Protein AF-A0A2Z7A913-F1 (afdb_monomer)

Mean pr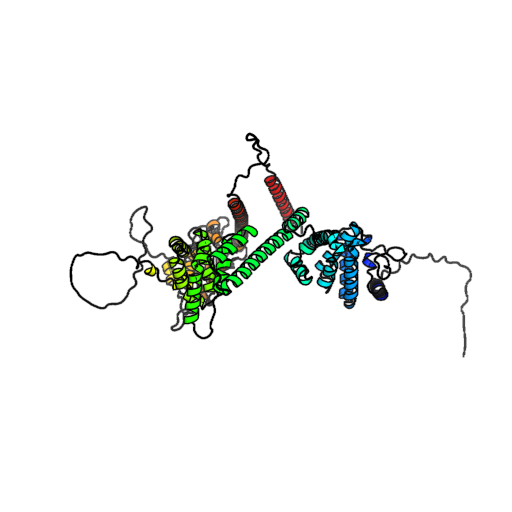edicted aligned error: 21.44 Å

Secondary structure (DSSP, 8-state):
-----PPP--------------PPP--HHHHHHHHHHHHHHTTT--HHHHSSPBPTTS-SBPSSPPPTT-TTTS-S-HHHHHHHHHHHHHHHHH-GGGHHHHHHHHHHHHHTGGGS-HHHHHHHHHHHHHHHHTT-TT--HHHHHGGGG-HHHHHTTHHHHHHHHHHHHHTTTS-HHHHHHHHHHTT-STTGGGGS-GGG-SHHHHHHHHHHTT-HHHHHHHHHHHHHHHHHHHHHHHHHHHHTT--HHHHHHHHHHHHHHHT--HHHHHHHHHHHHHHT----SS-HHHHHHHHHHHHHHTHHHHHHH--SHHHHHHHHHHHHHHHHH-HHHHTTHHHHHHHHHTTTSS-HHHHHHHHHH---STTHHHHHHHT--GGGGG------------------------------S-----------PPPHHHHHHHTS--TTS--SS--SS-HHHHHHHHHHHHHHHTT--SS--GGGEEEEEEEE-SS-EEE-GGGGGSPPHHHHHEEEEEEEEEEEEESSSSEEEEEEEEEEEESSSSS-EEEEEEEEEEE-TTT--EEEEEEEEE-TTS-HHHHHHHHHHHHHHHHHHHHHHHHHHHHHHHHHHHHHT-----PPPTT--TT-PPPPP-HHHHHHHHHHHHHHHHHHHHHHHHHH-

InterPro domains:
  IPR003307 W2 domain [PF02020] (316-366)
  IPR003307 W2 domain [PS51363] (224-452)
  IPR003307 W2 domain [SM00515] (303-377)
  IPR016024 Armadillo-type fold [SSF48371] (229-358)
  IPR018790 Protein of unknown function DUF2358 [PF10184] (459-561)
  IPR057397 5MP1/2-like, HEAT domain [PF25504] (47-230)

Foldseek 3Di:
DDDDDDDDDDDDDPPPPDPDPPPPPPDVVVVLVVVVVVCVVLLLQPCQAFQARADPPDRHGDPDDRHCNHLQNDFLDLVSLLVSLVVLLVSCVVPVVSLVSVLVNLLSCLLPLVVDDPRSLSSNLLSVLSNVLVPSDPNQLQSNLVSNLDLVNQQVLSLVSSVLSNLVNNVVRDPPVSVLVSCVSNVNNVPVLSSHNPVQSDLVSVLVVCVVSVNNVVNVVVLVVVLVVLLVVLLVVLLVCVLVVHDLVVNLVSLVVSCVVNVHDLLSSLLSLLVSLQVSQDDDPPDLVVSLVSSLVSCLSNLVVLQSSLVDLVSLLSNLVSLQQVLQVDVSSLLNSVVSVVSNVVSVSHDPVSVVCPLVVQDLDPHRPSSNVSVPPPVPPPDDDDDDDDDDDDDDDDDDDDDDDDDDDDDDDDDDDDDDDDDDDDDPLNVVLVPDPLPPQDDPDDRLFDPLLVVLLSLVSSCQQVVDAQPRPLLQARQQAWEDEPQDIDTGSVLRNDHDLLVVFFDPKGKDWDDWYAPGRFKIWTWMWIWGAGPPDDFIFIKTKIWIFGADRVSSHTRYIYIYIDRVVTDPVVVVVVVVSVNVVNVVVVVVVVVVVVVVVVVVVVVVVVPPPDDDDPPDDPPDDDDDDPPPVVVVVVVVVVVVVVVVVVVVVVVVD

Sequence (657 aa):
LCSSKEKPTLGGTRIKTRKRNISAPLDPAAFSDAVVQVYLDNAGDLVVFRGARTQPGTIKPDEGELHPYSIIDCEPKREVILPSVLYIQKILRRRPFLIKNLENVMRRFLQSLELFEEDERKKLAIFTALAFSQKLSGLPPETVFQPLLKDNLVAKGLVLTFITDFFKEYLVDNSLDDLILILKRGKMDDNLLDFFPSGKRTPEAFSEHFRKEGLLLVVEYYEKKIFEMKLKEMKSALTSQIAEEANVSEVIETVKQHVKDAKLPDVEVVRVLWDVIMDAVQWSGKNQQQNSNSALRQVKTWAELLNAFCTTGKLELELMYTVQVQCYEDAKLMKLFPDIIRSLYDQDVLAEDTILHWFRKGTNLKGSRTAASGTCGISIFHHGRNEQSPKASFHHFRHNYVSLRVTNDSSRATASEVSTDANTETSEADKIVDGMDFGELCNEFECISSPSVESTARQLARDILELRQGNRALGVFAVSVKYRDPVRSFTGRGKYKRQLWATDALEKPKVTVQEMAMLSTSDLNIKWTLRGKPKSVVGDLIVKVNSKFVLNQISGQVIEHEEIWDLSDSSPIVQSWFWTSRRLFTTVQTGKDVSEFVKDLTNRFQTENKNTEISPDPSGDPTKFFQGDDGFQRDLYQVALFLAVAYFVVEFLRATL

Solvent-accessible surface area (backbone atoms only — not comparable to full-atom values): 38488 Å² total; per-residue (Å²): 133,89,79,91,81,87,77,87,84,84,79,90,77,88,76,78,75,74,81,69,84,69,70,76,76,89,47,70,63,62,50,51,51,50,52,49,47,53,32,60,79,50,77,20,56,53,39,57,42,63,16,35,56,55,40,91,96,52,85,53,65,42,97,69,79,59,43,93,77,10,53,63,82,45,68,80,41,66,85,69,48,48,62,58,48,52,50,50,37,56,49,37,75,77,40,62,80,53,43,62,26,51,47,54,40,46,27,53,53,45,58,41,55,87,82,46,53,73,64,48,44,49,33,51,17,42,50,51,20,49,38,59,73,69,54,38,79,80,68,58,45,31,61,46,50,53,43,38,68,40,66,72,42,13,62,70,39,56,33,39,53,38,50,52,48,20,51,60,54,33,53,73,85,40,55,70,68,57,52,52,52,47,30,50,60,22,76,38,61,94,47,62,53,60,36,36,25,80,95,49,60,44,76,64,54,52,41,52,53,34,51,76,71,69,37,52,71,61,36,56,49,48,56,49,49,51,51,55,48,52,53,48,51,52,42,54,56,48,39,51,43,60,73,70,67,52,58,59,69,61,52,46,51,52,50,54,48,51,36,64,78,66,67,55,58,67,66,59,50,50,51,43,52,52,50,38,57,58,70,65,44,73,80,56,96,86,41,71,68,57,33,53,51,41,47,50,49,47,53,59,75,46,30,67,50,50,34,76,67,31,80,42,66,69,43,30,40,48,44,53,50,50,53,46,40,54,20,51,75,35,75,77,41,45,78,40,44,56,58,48,53,49,51,34,37,79,60,72,32,39,56,69,68,38,54,51,48,54,64,71,69,57,61,97,53,79,50,48,69,65,53,52,60,64,50,74,51,82,74,67,82,78,78,86,80,91,80,84,85,85,92,86,86,87,86,83,89,83,92,79,94,77,81,96,74,89,79,82,86,84,84,88,82,85,86,81,89,83,80,92,76,93,78,84,75,80,50,74,59,55,60,53,60,72,66,52,76,70,79,82,53,70,55,92,82,74,62,65,52,38,74,46,33,54,55,33,52,54,49,52,52,43,40,54,53,66,64,56,56,65,78,48,71,55,84,44,37,30,70,74,17,37,39,37,44,97,82,49,74,52,72,34,36,75,68,67,38,50,84,55,65,61,70,73,51,24,51,82,59,45,50,47,77,80,48,71,50,69,82,47,63,37,31,40,37,40,32,31,36,44,35,28,34,45,77,88,53,94,59,68,41,39,37,42,35,42,39,40,34,36,32,39,56,83,75,14,21,31,45,35,38,40,44,46,79,44,46,85,84,24,53,73,68,54,46,51,49,49,56,53,55,49,51,52,51,40,53,55,50,48,53,48,50,53,51,49,51,50,50,53,49,52,47,52,57,51,65,68,62,72,73,76,75,85,76,82,73,96,79,84,69,97,85,76,85,80,81,81,77,75,58,68,59,56,53,50,52,51,53,51,51,52,53,50,52,52,48,52,52,53,54,49,49,67,73,76,106

Radius of gyration: 38.15 Å; Cα contacts (8 Å, |Δi|>4): 685; chains: 1; bounding box: 136×81×114 Å

pLDDT: mean 72.48, std 22.1, range [20.81, 96.69]

Nearest PDB structures (foldseek):
  6o81-assembly1_B  TM=7.877E-01  e=1.036E-03  Homo sapiens
  6o85-assembly1_B  TM=7.762E-01  e=7.969E-04  Homo sapiens
  7f11-assembly1_B  TM=7.728E-01  e=1.406E-03  Aspergillus novofumigatus
  3fgy-assembly1_B  TM=7.082E-01  e=4.571E-03  Paraburkholderia xenovorans LB400

Structure (mmCIF, N/CA/C/O backbone):
data_AF-A0A2Z7A913-F1
#
_entry.id   AF-A0A2Z7A913-F1
#
loop_
_atom_site.group_PDB
_atom_site.id
_atom_site.type_symbol
_atom_site.label_atom_id
_atom_site.label_alt_id
_atom_site.label_comp_id
_atom_site.label_asym_id
_atom_site.label_entity_id
_atom_site.label_seq_id
_atom_site.pdbx_PDB_ins_code
_atom_site.Cartn_x
_atom_site.Cartn_y
_atom_site.Cartn_z
_atom_site.occupancy
_atom_site.B_iso_or_equiv
_atom_site.auth_seq_id
_atom_site.auth_comp_id
_atom_site.auth_asym_id
_atom_site.auth_atom_id
_atom_site.pdbx_PDB_model_num
ATOM 1 N N . LEU A 1 1 ? 86.503 6.787 -30.344 1.00 38.03 1 LEU A N 1
ATOM 2 C CA . LEU A 1 1 ? 87.451 6.395 -31.409 1.00 38.03 1 LEU A CA 1
ATOM 3 C C . LEU A 1 1 ? 87.174 4.950 -31.796 1.00 38.03 1 LEU A C 1
ATOM 5 O O . LEU A 1 1 ? 87.235 4.104 -30.916 1.00 38.03 1 LEU A O 1
ATOM 9 N N . CYS A 1 2 ? 86.900 4.741 -33.091 1.00 32.34 2 CYS A N 1
ATOM 10 C CA . CYS A 1 2 ? 86.904 3.475 -33.846 1.00 32.34 2 CYS A CA 1
ATOM 11 C C . CYS A 1 2 ? 85.815 2.433 -33.520 1.00 32.34 2 CYS A C 1
ATOM 13 O O . CYS A 1 2 ? 85.506 2.196 -32.366 1.00 32.34 2 CYS A O 1
ATOM 15 N N . SER A 1 3 ? 85.249 1.677 -34.461 1.00 33.59 3 SER A N 1
ATOM 16 C CA . SER A 1 3 ? 85.157 1.734 -35.928 1.00 33.59 3 SER A CA 1
ATOM 17 C C . SER A 1 3 ? 84.198 0.608 -36.341 1.00 33.59 3 SER A C 1
ATOM 19 O O . SER A 1 3 ? 84.218 -0.470 -35.751 1.00 33.59 3 SER A O 1
ATOM 21 N N . SER A 1 4 ? 83.404 0.863 -37.378 1.00 42.69 4 SER A N 1
ATOM 22 C CA . SER A 1 4 ? 82.573 -0.090 -38.121 1.00 42.69 4 SER A CA 1
ATOM 23 C C . SER A 1 4 ? 83.306 -1.391 -38.504 1.00 42.69 4 SER A C 1
ATOM 25 O O . SER A 1 4 ? 84.466 -1.352 -38.923 1.00 42.69 4 SER A O 1
ATOM 27 N N . LYS A 1 5 ? 82.584 -2.521 -38.435 1.00 37.28 5 LYS A N 1
ATOM 28 C CA . LYS A 1 5 ? 82.738 -3.667 -39.348 1.00 37.28 5 LYS A CA 1
ATOM 29 C C . LYS A 1 5 ? 81.354 -4.196 -39.740 1.00 37.28 5 LYS A C 1
ATOM 31 O O . LYS A 1 5 ? 80.742 -4.968 -39.004 1.00 37.28 5 LYS A O 1
ATOM 36 N N . GLU A 1 6 ? 80.881 -3.777 -40.910 1.00 40.34 6 GLU A N 1
ATOM 37 C CA . GLU A 1 6 ? 79.797 -4.428 -41.652 1.00 40.34 6 GLU A CA 1
ATOM 38 C C . GLU A 1 6 ? 80.211 -5.841 -42.096 1.00 40.34 6 GLU A C 1
ATOM 40 O O . GLU A 1 6 ? 81.352 -6.082 -42.497 1.00 40.34 6 GLU A O 1
ATOM 45 N N . LYS A 1 7 ? 79.264 -6.781 -42.022 1.00 42.16 7 LYS A N 1
ATOM 46 C CA . LYS A 1 7 ? 79.364 -8.130 -42.597 1.00 42.16 7 LYS A CA 1
ATOM 47 C C . LYS A 1 7 ? 78.639 -8.161 -43.953 1.00 42.16 7 LYS A C 1
ATOM 49 O O . LYS A 1 7 ? 77.687 -7.404 -44.134 1.00 42.16 7 LYS A O 1
ATOM 54 N N . PRO A 1 8 ? 79.073 -9.016 -44.896 1.00 43.03 8 PRO A N 1
ATOM 55 C CA . PRO A 1 8 ? 78.722 -8.901 -46.306 1.00 43.03 8 PRO A CA 1
ATOM 56 C C . PRO A 1 8 ? 77.257 -9.251 -46.575 1.00 43.03 8 PRO A C 1
ATOM 58 O O . PRO A 1 8 ? 76.721 -10.233 -46.061 1.00 43.03 8 PRO A O 1
ATOM 61 N N . THR A 1 9 ? 76.630 -8.454 -47.434 1.00 45.50 9 THR A N 1
ATOM 62 C CA . THR A 1 9 ? 75.316 -8.701 -48.020 1.00 45.50 9 THR A CA 1
ATOM 63 C C . THR A 1 9 ? 75.444 -9.691 -49.176 1.00 45.50 9 THR A C 1
ATOM 65 O O . THR A 1 9 ? 76.032 -9.395 -50.214 1.00 45.50 9 THR A O 1
ATOM 68 N N . LEU A 1 10 ? 74.860 -10.880 -49.016 1.00 47.16 10 LEU A N 1
ATOM 69 C CA . LEU A 1 10 ? 74.551 -11.746 -50.151 1.00 47.1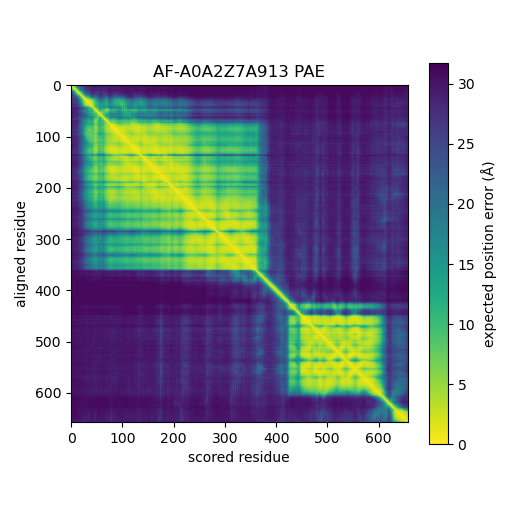6 10 LEU A CA 1
ATOM 70 C C . LEU A 1 10 ? 73.300 -11.197 -50.838 1.00 47.16 10 LEU A C 1
ATOM 72 O O . LEU A 1 10 ? 72.215 -11.138 -50.258 1.00 47.16 10 LEU A O 1
ATOM 76 N N . GLY A 1 11 ? 73.497 -10.726 -52.065 1.00 42.81 11 GLY A N 1
ATOM 77 C CA . GLY A 1 11 ? 72.451 -10.186 -52.913 1.00 42.81 11 GLY A CA 1
ATOM 78 C C . GLY A 1 11 ? 71.438 -11.238 -53.357 1.00 42.81 11 GLY A C 1
ATOM 79 O O . GLY A 1 11 ? 71.749 -12.413 -53.527 1.00 42.81 11 GLY A O 1
ATOM 80 N N . GLY A 1 12 ? 70.225 -10.758 -53.628 1.00 51.16 12 GLY A N 1
ATOM 81 C CA . GLY A 1 12 ? 69.363 -11.373 -54.630 1.00 51.16 12 GLY A CA 1
ATOM 82 C C . GLY A 1 12 ? 68.500 -12.543 -54.171 1.00 51.16 12 GLY A C 1
ATOM 83 O O . GLY A 1 12 ? 68.481 -13.581 -54.821 1.00 51.16 12 GLY A O 1
ATOM 84 N N . THR A 1 13 ? 67.671 -12.376 -53.140 1.00 40.91 13 THR A N 1
ATOM 85 C CA . THR A 1 13 ? 66.396 -13.116 -53.106 1.00 40.91 13 THR A CA 1
ATOM 86 C C . THR A 1 13 ? 65.295 -12.246 -52.514 1.00 40.91 13 THR A C 1
ATOM 88 O O . THR A 1 13 ? 65.263 -11.956 -51.321 1.00 40.91 13 THR A O 1
ATOM 91 N N . ARG A 1 14 ? 64.374 -11.793 -53.371 1.00 45.22 14 ARG A N 1
ATOM 92 C CA . ARG A 1 14 ? 63.180 -11.037 -52.978 1.00 45.22 14 ARG A CA 1
ATOM 93 C C . ARG A 1 14 ? 62.204 -11.992 -52.290 1.00 45.22 14 ARG A C 1
ATOM 95 O O . ARG A 1 14 ? 61.314 -12.542 -52.933 1.00 45.22 14 ARG A O 1
ATOM 102 N N . ILE A 1 15 ? 62.370 -12.198 -50.986 1.00 50.47 15 ILE A N 1
ATOM 103 C CA . ILE A 1 15 ? 61.367 -12.887 -50.172 1.00 50.47 15 ILE A CA 1
ATOM 104 C C . ILE A 1 15 ? 60.141 -11.972 -50.121 1.00 50.47 15 ILE A C 1
ATOM 106 O O . ILE A 1 15 ? 60.145 -10.942 -49.449 1.00 50.47 15 ILE A O 1
ATOM 110 N N . LYS A 1 16 ? 59.087 -12.322 -50.868 1.00 44.56 16 LYS A N 1
ATOM 111 C CA . LYS A 1 16 ? 57.761 -11.723 -50.685 1.00 44.56 16 LYS A CA 1
ATOM 112 C C . LYS A 1 16 ? 57.271 -12.128 -49.296 1.00 44.56 16 LYS A C 1
ATOM 114 O O . LYS A 1 16 ? 56.703 -13.205 -49.126 1.00 44.56 16 LYS A O 1
ATOM 119 N N . THR A 1 17 ? 57.471 -11.275 -48.299 1.00 45.25 17 THR A N 1
ATOM 120 C CA . THR A 1 17 ? 56.734 -11.368 -47.041 1.00 45.25 17 THR A CA 1
ATOM 121 C C . THR A 1 17 ? 55.258 -11.199 -47.373 1.00 45.25 17 THR A C 1
ATOM 123 O O . THR A 1 17 ? 54.790 -10.120 -47.737 1.00 45.25 17 THR A O 1
ATOM 126 N N . ARG A 1 18 ? 54.512 -12.304 -47.308 1.00 48.75 18 ARG A N 1
ATOM 127 C CA . ARG A 1 18 ? 53.050 -12.291 -47.352 1.00 48.75 18 ARG A CA 1
ATOM 128 C C . ARG A 1 18 ? 52.606 -11.347 -46.230 1.00 48.75 18 ARG A C 1
ATOM 130 O O . ARG A 1 18 ? 52.931 -11.618 -45.074 1.00 48.75 18 ARG A O 1
ATOM 137 N N . LYS A 1 19 ? 51.920 -10.240 -46.558 1.00 48.66 19 LYS A N 1
ATOM 138 C CA . LYS A 1 19 ? 51.210 -9.421 -45.564 1.00 48.66 19 LYS A CA 1
ATOM 139 C C . LYS A 1 19 ? 50.281 -10.380 -44.828 1.00 48.66 19 LYS A C 1
ATOM 141 O O . LYS A 1 19 ? 49.257 -10.786 -45.372 1.00 48.66 19 LYS A O 1
ATOM 146 N N . ARG A 1 20 ? 50.676 -10.832 -43.638 1.00 47.88 20 ARG A N 1
ATOM 147 C CA . ARG A 1 20 ? 49.723 -11.462 -42.734 1.00 47.88 20 ARG A CA 1
ATOM 148 C C . ARG A 1 20 ? 48.706 -10.363 -42.453 1.00 47.88 20 ARG A C 1
ATOM 150 O O . ARG A 1 20 ? 49.110 -9.266 -42.074 1.00 47.88 20 ARG A O 1
ATOM 157 N N . ASN A 1 21 ? 47.428 -10.631 -42.702 1.00 45.72 21 ASN A N 1
ATOM 158 C CA . ASN A 1 21 ? 46.358 -9.863 -42.081 1.00 45.72 21 ASN A CA 1
ATOM 159 C C . ASN A 1 21 ? 46.523 -10.087 -40.580 1.00 45.72 21 ASN A C 1
ATOM 161 O O . ASN A 1 21 ? 46.038 -11.069 -40.029 1.00 45.72 21 ASN A O 1
ATOM 165 N N . ILE A 1 22 ? 47.327 -9.241 -39.946 1.00 46.12 22 ILE A N 1
ATOM 166 C CA . ILE A 1 22 ? 47.346 -9.125 -38.503 1.00 46.12 22 ILE A CA 1
ATOM 167 C C . ILE A 1 22 ? 46.061 -8.355 -38.233 1.00 46.12 22 ILE A C 1
ATOM 169 O O . ILE A 1 22 ? 46.016 -7.148 -38.461 1.00 46.12 22 ILE A O 1
ATOM 173 N N . SER A 1 23 ? 44.986 -9.052 -37.853 1.00 48.25 23 SER A N 1
ATOM 174 C CA . SER A 1 23 ? 43.895 -8.353 -37.182 1.00 48.25 23 SER A CA 1
ATOM 175 C C . SER A 1 23 ? 44.547 -7.627 -36.015 1.00 48.25 23 SER A C 1
ATOM 177 O O . SER A 1 23 ? 45.272 -8.273 -35.249 1.00 48.25 23 SER A O 1
ATOM 179 N N . ALA A 1 24 ? 44.361 -6.309 -35.921 1.00 51.31 24 ALA A N 1
ATOM 180 C CA . ALA A 1 24 ? 44.816 -5.571 -34.754 1.00 51.31 24 ALA A CA 1
ATOM 181 C C . ALA A 1 24 ? 44.369 -6.368 -33.516 1.00 51.31 24 ALA A C 1
ATOM 183 O O . ALA A 1 24 ? 43.200 -6.770 -33.470 1.00 51.31 24 ALA A O 1
ATOM 184 N N . PRO A 1 25 ? 45.285 -6.731 -32.600 1.00 47.84 25 PRO A N 1
ATOM 185 C CA . PRO A 1 25 ? 44.900 -7.487 -31.421 1.00 47.84 25 PRO A CA 1
ATOM 186 C C . PRO A 1 25 ? 43.769 -6.719 -30.738 1.00 47.84 25 PRO A C 1
ATOM 188 O O . PRO A 1 25 ? 43.911 -5.521 -30.496 1.00 47.84 25 PRO A O 1
ATOM 191 N N . LEU A 1 26 ? 42.628 -7.383 -30.510 1.00 45.56 26 LEU A N 1
ATOM 192 C CA . LEU A 1 26 ? 41.552 -6.806 -29.712 1.00 45.56 26 LEU A CA 1
ATOM 193 C C . LEU A 1 26 ? 42.157 -6.516 -28.341 1.00 45.56 26 LEU A C 1
ATOM 195 O O . LEU A 1 26 ? 42.393 -7.441 -27.568 1.00 45.56 26 LEU A O 1
ATOM 199 N N . ASP A 1 27 ? 42.446 -5.246 -28.084 1.00 49.09 27 ASP A N 1
ATOM 200 C CA . ASP A 1 27 ? 42.821 -4.730 -26.780 1.00 49.09 27 ASP A CA 1
ATOM 201 C C . ASP A 1 27 ? 41.591 -4.012 -26.209 1.00 49.09 27 ASP A C 1
ATOM 203 O O . ASP A 1 27 ? 41.337 -2.843 -26.523 1.00 49.09 27 ASP A O 1
ATOM 207 N N . PRO A 1 28 ? 40.776 -4.704 -25.391 1.00 51.59 28 PRO A N 1
ATOM 208 C CA . PRO A 1 28 ? 39.567 -4.123 -24.829 1.00 51.59 28 PRO A CA 1
ATOM 209 C C . PRO A 1 28 ? 39.868 -2.948 -23.896 1.00 51.59 28 PRO A C 1
ATOM 211 O O . PRO A 1 28 ? 38.974 -2.135 -23.661 1.00 51.59 28 PRO A O 1
ATOM 214 N N . ALA A 1 29 ? 41.090 -2.856 -23.354 1.00 47.75 29 ALA A N 1
ATOM 215 C CA . ALA A 1 29 ? 41.507 -1.755 -22.497 1.00 47.75 29 ALA A CA 1
ATOM 216 C C . ALA A 1 29 ? 41.804 -0.505 -23.333 1.00 47.75 29 ALA A C 1
ATOM 218 O O . ALA A 1 29 ? 41.220 0.542 -23.061 1.00 47.75 29 ALA A O 1
ATOM 219 N N . ALA A 1 30 ? 42.589 -0.629 -24.408 1.00 50.66 30 ALA A N 1
ATOM 220 C CA . ALA A 1 30 ? 42.816 0.477 -25.339 1.00 50.66 30 ALA A CA 1
ATOM 221 C C . ALA A 1 30 ? 41.524 0.930 -26.042 1.00 50.66 30 ALA A C 1
ATOM 223 O O . ALA A 1 30 ? 41.317 2.128 -26.217 1.00 50.66 30 ALA A O 1
ATOM 224 N N . PHE A 1 31 ? 40.615 0.008 -26.388 1.00 49.75 31 PHE A N 1
ATOM 225 C CA . PHE A 1 31 ? 39.294 0.359 -26.928 1.00 49.75 31 PHE A CA 1
ATOM 226 C C . PHE A 1 31 ? 38.430 1.099 -25.897 1.00 49.75 31 PHE A C 1
ATOM 228 O O . PHE A 1 31 ? 37.858 2.137 -26.212 1.00 49.75 31 PHE A O 1
ATOM 235 N N . SER A 1 32 ? 38.378 0.614 -24.651 1.00 50.22 32 SER A N 1
ATOM 236 C CA . SER A 1 32 ? 37.740 1.317 -23.525 1.00 50.22 32 SER A CA 1
ATOM 237 C C . SER A 1 32 ? 38.284 2.737 -23.375 1.00 50.22 32 SER A C 1
ATOM 239 O O . SER A 1 32 ? 37.517 3.685 -23.235 1.00 50.22 32 SER A O 1
ATOM 241 N N . ASP A 1 33 ? 39.604 2.893 -23.419 1.00 54.31 33 ASP A N 1
ATOM 242 C CA . ASP A 1 33 ? 40.261 4.179 -23.214 1.00 54.31 33 ASP A CA 1
ATOM 243 C C . ASP A 1 33 ? 40.060 5.121 -24.405 1.00 54.31 33 ASP A C 1
ATOM 245 O O . ASP A 1 33 ? 39.839 6.312 -24.198 1.00 54.31 33 ASP A O 1
ATOM 249 N N . ALA A 1 34 ? 40.012 4.596 -25.632 1.00 54.19 34 ALA A N 1
ATOM 250 C CA . ALA A 1 34 ? 39.630 5.347 -26.824 1.00 54.19 34 ALA A CA 1
ATOM 251 C C . ALA A 1 34 ? 38.159 5.797 -26.776 1.00 54.19 34 ALA A C 1
ATOM 253 O O . ALA A 1 34 ? 37.870 6.954 -27.062 1.00 54.19 34 ALA A O 1
ATOM 254 N N . VAL A 1 35 ? 37.231 4.931 -26.351 1.00 55.66 35 VAL A N 1
ATOM 255 C CA . VAL A 1 35 ? 35.810 5.284 -26.162 1.00 55.66 35 VAL A CA 1
ATOM 256 C C . VAL A 1 35 ? 35.657 6.365 -25.092 1.00 55.66 35 VAL A C 1
ATOM 258 O O . VAL A 1 35 ? 34.874 7.293 -25.264 1.00 55.66 35 VAL A O 1
ATOM 261 N N . VAL A 1 36 ? 36.427 6.286 -24.006 1.00 57.09 36 VAL A N 1
ATOM 262 C CA . VAL A 1 36 ? 36.434 7.293 -22.937 1.00 57.09 36 VAL A CA 1
ATOM 263 C C . VAL A 1 36 ? 37.017 8.620 -23.420 1.00 57.09 36 VAL A C 1
ATOM 265 O O . VAL A 1 36 ? 36.451 9.658 -23.093 1.00 57.09 36 VAL A O 1
ATOM 268 N N . GLN A 1 37 ? 38.095 8.605 -24.209 1.00 55.44 37 GLN A N 1
ATOM 269 C CA . GLN A 1 37 ? 38.638 9.816 -24.833 1.00 55.44 37 GLN A CA 1
ATOM 270 C C . GLN A 1 37 ? 37.626 10.446 -25.794 1.00 55.44 37 GLN A C 1
ATOM 272 O O . GLN A 1 37 ? 37.328 11.624 -25.665 1.00 55.44 37 GLN A O 1
ATOM 277 N N . VAL A 1 38 ? 36.959 9.651 -26.636 1.00 57.00 38 VAL A N 1
ATOM 278 C CA . VAL A 1 38 ? 35.842 10.125 -27.474 1.00 57.00 38 VAL A CA 1
ATOM 279 C C . VAL A 1 38 ? 34.712 10.716 -26.620 1.00 57.00 38 VAL A C 1
ATOM 281 O O . VAL A 1 38 ? 34.124 11.729 -26.985 1.00 57.00 38 VAL A O 1
ATOM 284 N N . TYR A 1 39 ? 34.407 10.132 -25.464 1.00 53.78 39 TYR A N 1
ATOM 285 C CA . TYR A 1 39 ? 33.374 10.646 -24.562 1.00 53.78 39 TYR A CA 1
ATOM 286 C C . TYR A 1 39 ? 33.757 11.973 -23.886 1.00 53.78 39 TYR A C 1
ATOM 288 O O . TYR A 1 39 ? 32.889 12.797 -23.580 1.00 53.78 39 TYR A O 1
ATOM 296 N N . LEU A 1 40 ? 35.051 12.165 -23.627 1.00 52.56 40 LEU A N 1
ATOM 297 C CA . LEU A 1 40 ? 35.628 13.354 -23.004 1.00 52.56 40 LEU A CA 1
ATOM 298 C C . LEU A 1 40 ? 35.801 14.499 -24.007 1.00 52.56 40 LEU A C 1
ATOM 300 O O . LEU A 1 40 ? 35.348 15.609 -23.733 1.00 52.56 40 LEU A O 1
ATOM 304 N N . ASP A 1 41 ? 36.368 14.211 -25.176 1.00 51.75 41 ASP A N 1
ATOM 305 C CA . ASP A 1 41 ? 36.642 15.182 -26.240 1.00 51.75 41 ASP A CA 1
ATOM 306 C C . ASP A 1 41 ? 35.357 15.793 -26.816 1.00 51.75 41 ASP A C 1
ATOM 308 O O . ASP A 1 41 ? 35.362 16.923 -27.298 1.00 51.75 41 ASP A O 1
ATOM 312 N N . ASN A 1 42 ? 34.232 15.073 -26.724 1.00 50.50 42 ASN A N 1
ATOM 313 C CA . ASN A 1 42 ? 32.957 15.470 -27.328 1.00 50.50 42 ASN A CA 1
ATOM 314 C C . ASN A 1 42 ? 31.896 15.909 -26.300 1.00 50.50 42 ASN A C 1
ATOM 316 O O . ASN A 1 42 ? 30.699 15.822 -26.566 1.00 50.50 42 ASN A O 1
ATOM 320 N N . ALA A 1 43 ? 32.309 16.358 -25.107 1.00 49.50 43 ALA A N 1
ATOM 321 C CA . ALA A 1 43 ? 31.414 16.870 -24.055 1.00 49.50 43 ALA A CA 1
ATOM 322 C C . ALA A 1 43 ? 30.246 15.925 -23.685 1.00 49.50 43 ALA A C 1
ATOM 324 O O . ALA A 1 43 ? 29.180 16.368 -23.250 1.00 49.50 43 ALA A O 1
ATOM 325 N N . GLY A 1 44 ? 30.462 14.616 -23.834 1.00 50.41 44 GLY A N 1
ATOM 326 C CA . GLY A 1 44 ? 29.498 13.582 -23.497 1.00 50.41 44 GLY A CA 1
ATOM 327 C C . GLY A 1 44 ? 28.619 13.080 -24.628 1.00 50.41 44 GLY A C 1
ATOM 328 O O . GLY A 1 44 ? 27.880 12.150 -24.347 1.00 50.41 44 GLY A O 1
ATOM 329 N N . ASP A 1 45 ? 28.694 13.605 -25.857 1.00 53.34 45 ASP A N 1
ATOM 330 C CA . ASP A 1 45 ? 27.877 13.114 -26.977 1.00 53.34 45 ASP A CA 1
ATOM 331 C C . ASP A 1 45 ? 27.961 11.584 -27.080 1.00 53.34 45 ASP A C 1
ATOM 333 O O . ASP A 1 45 ? 29.040 11.009 -27.255 1.00 53.34 45 ASP A O 1
ATOM 337 N N . LEU A 1 46 ? 26.826 10.899 -26.904 1.00 53.97 46 LEU A N 1
ATOM 338 C CA . LEU A 1 46 ? 26.789 9.441 -26.951 1.00 53.97 46 LEU A CA 1
ATOM 339 C C . LEU A 1 46 ? 26.911 9.012 -28.414 1.00 53.97 46 LEU A C 1
ATOM 341 O O . LEU A 1 46 ? 25.928 8.664 -29.066 1.00 53.97 46 LEU A O 1
ATOM 345 N N . VAL A 1 47 ? 28.144 8.966 -28.914 1.00 54.84 47 VAL A N 1
ATOM 346 C CA . VAL A 1 47 ? 28.493 8.277 -30.165 1.00 54.84 47 VAL A CA 1
ATOM 347 C C . VAL A 1 47 ? 27.982 6.827 -30.120 1.00 54.84 47 VAL A C 1
ATOM 349 O O . VAL A 1 47 ? 27.623 6.260 -31.140 1.00 54.84 47 VAL A O 1
ATOM 352 N N . VAL A 1 48 ? 27.827 6.251 -28.922 1.00 54.91 48 VAL A N 1
ATOM 353 C CA . VAL A 1 48 ? 27.196 4.940 -28.691 1.00 54.91 48 VAL A CA 1
ATOM 354 C C . VAL A 1 48 ? 25.704 4.910 -29.070 1.00 54.91 48 VAL A C 1
ATOM 356 O O . VAL A 1 48 ? 25.201 3.857 -29.443 1.00 54.91 48 VAL A O 1
ATOM 359 N N . PHE A 1 49 ? 24.974 6.029 -29.004 1.00 59.28 49 PHE A N 1
ATOM 360 C CA . PHE A 1 49 ? 23.551 6.056 -29.359 1.00 59.28 49 PHE A CA 1
ATOM 361 C C . PHE A 1 49 ? 23.328 6.293 -30.860 1.00 59.28 49 PHE A C 1
ATOM 363 O O . PHE A 1 49 ? 22.637 5.495 -31.479 1.00 59.28 49 PHE A O 1
ATOM 370 N N . ARG A 1 50 ? 23.943 7.328 -31.462 1.00 58.44 50 ARG A N 1
ATOM 371 C CA . ARG A 1 50 ? 23.778 7.663 -32.899 1.00 58.44 50 ARG A CA 1
ATOM 372 C C . ARG A 1 50 ? 24.820 7.067 -33.839 1.00 58.44 50 ARG A C 1
ATOM 374 O O . ARG A 1 50 ? 24.593 7.053 -35.035 1.00 58.44 50 ARG A O 1
ATOM 381 N N . GLY A 1 51 ? 25.976 6.641 -33.347 1.00 51.88 51 GLY A N 1
ATOM 382 C CA . GLY A 1 51 ? 27.083 6.187 -34.193 1.00 51.88 51 GLY A CA 1
ATOM 383 C C . GLY A 1 51 ? 27.904 7.313 -34.826 1.00 51.88 51 GLY A C 1
ATOM 384 O O . GLY A 1 51 ? 28.998 7.045 -35.304 1.00 51.88 51 GLY A O 1
ATOM 385 N N . ALA A 1 52 ? 27.444 8.564 -34.790 1.00 52.03 52 ALA A N 1
ATOM 386 C CA . ALA A 1 52 ? 28.173 9.734 -35.280 1.00 52.03 52 ALA A CA 1
ATOM 387 C C . ALA A 1 52 ? 28.104 10.893 -34.276 1.00 52.03 52 ALA A C 1
ATOM 389 O O . ALA A 1 52 ? 27.298 10.877 -33.340 1.00 52.03 52 ALA A O 1
ATOM 390 N N . ARG A 1 53 ? 28.969 11.895 -34.476 1.00 53.50 53 ARG A N 1
ATOM 391 C CA . ARG A 1 53 ? 28.928 13.176 -33.751 1.00 53.50 53 ARG A CA 1
ATOM 392 C C . ARG A 1 53 ? 27.587 13.855 -34.001 1.00 53.50 53 ARG A C 1
ATOM 394 O O . ARG A 1 53 ? 27.069 13.721 -35.102 1.00 53.50 53 ARG A O 1
ATOM 401 N N . THR A 1 54 ? 27.040 14.601 -33.045 1.00 54.62 54 THR A N 1
ATOM 402 C CA . THR A 1 54 ? 25.931 15.525 -33.325 1.00 54.62 54 THR A CA 1
ATOM 403 C C . THR A 1 54 ? 26.446 16.954 -33.454 1.00 54.62 54 THR A C 1
ATOM 405 O O . THR A 1 54 ? 27.433 17.327 -32.815 1.00 54.62 54 THR A O 1
ATOM 408 N N . GLN A 1 55 ? 25.818 17.775 -34.303 1.00 53.62 55 GLN A N 1
ATOM 409 C CA . GLN A 1 55 ? 26.213 19.183 -34.395 1.00 53.62 55 GLN A CA 1
ATOM 410 C C . GLN A 1 55 ? 25.888 19.894 -33.069 1.00 53.62 55 GLN A C 1
ATOM 412 O O . GLN A 1 55 ? 24.789 19.687 -32.537 1.00 53.62 55 GLN A O 1
ATOM 417 N N . PRO A 1 56 ? 26.776 20.763 -32.546 1.00 45.31 56 PRO A N 1
ATOM 418 C CA . PRO A 1 56 ? 26.572 21.436 -31.266 1.00 45.31 56 PRO A CA 1
ATOM 419 C C . PRO A 1 56 ? 25.202 22.125 -31.170 1.00 45.31 56 PRO A C 1
ATOM 421 O O . PRO A 1 56 ? 24.881 23.007 -31.960 1.00 45.31 56 PRO A O 1
ATOM 424 N N . GLY A 1 57 ? 24.390 21.728 -30.185 1.00 45.78 57 GLY A N 1
ATOM 425 C CA . GLY A 1 57 ? 23.059 22.309 -29.953 1.00 45.78 57 GLY A CA 1
ATOM 426 C C . GLY A 1 57 ? 21.935 21.742 -30.829 1.00 45.78 57 GLY A C 1
ATOM 427 O O . GLY A 1 57 ? 20.799 22.193 -30.716 1.00 45.78 57 GLY A O 1
ATOM 428 N N . THR A 1 58 ? 22.217 20.736 -31.657 1.00 52.12 58 THR A N 1
ATOM 429 C CA . THR A 1 58 ? 21.212 19.988 -32.424 1.00 52.12 58 THR A CA 1
ATOM 430 C C . THR A 1 58 ? 21.302 18.500 -32.088 1.00 52.12 58 THR A C 1
ATOM 432 O O . THR A 1 58 ? 22.222 18.075 -31.396 1.00 52.12 58 THR A O 1
ATOM 435 N N . ILE A 1 59 ? 20.367 17.693 -32.595 1.00 53.50 59 ILE A N 1
ATOM 436 C CA . ILE A 1 59 ? 20.537 16.234 -32.598 1.00 53.50 59 ILE A CA 1
ATOM 437 C C . ILE A 1 59 ? 20.910 15.676 -33.976 1.00 53.50 59 ILE A C 1
ATOM 439 O O . ILE A 1 59 ? 20.938 14.462 -34.142 1.00 53.50 59 ILE A O 1
ATOM 443 N N . LYS A 1 60 ? 21.158 16.522 -34.984 1.00 56.75 60 LYS A N 1
ATOM 444 C CA . LYS A 1 60 ? 21.510 16.045 -36.328 1.00 56.75 60 LYS A CA 1
ATOM 445 C C . LYS A 1 60 ? 22.943 15.507 -36.321 1.00 56.75 60 LYS A C 1
ATOM 447 O O . LYS A 1 60 ? 23.796 16.144 -35.697 1.00 56.75 60 LYS A O 1
ATOM 452 N N . PRO A 1 61 ? 23.213 14.369 -36.984 1.00 54.41 61 PRO A N 1
ATOM 453 C CA . PRO A 1 61 ? 24.563 13.854 -37.076 1.00 54.41 61 PRO A CA 1
ATOM 454 C C . PRO A 1 61 ? 25.417 14.819 -37.912 1.00 54.41 61 PRO A C 1
ATOM 456 O O . PRO A 1 61 ? 24.936 15.409 -38.879 1.00 54.41 61 PRO A O 1
ATOM 459 N N . ASP A 1 62 ? 26.662 15.008 -37.498 1.00 53.62 62 ASP A N 1
ATOM 460 C CA . ASP A 1 62 ? 27.713 15.629 -38.299 1.00 53.62 62 ASP A CA 1
ATOM 461 C C . ASP A 1 62 ? 27.970 14.755 -39.540 1.00 53.62 62 ASP A C 1
ATOM 463 O O . ASP A 1 62 ? 27.781 13.536 -39.475 1.00 53.62 62 ASP A O 1
ATOM 467 N N . GLU A 1 63 ? 28.361 15.341 -40.675 1.00 44.62 63 GLU A N 1
ATOM 468 C CA . GLU A 1 63 ? 28.562 14.568 -41.912 1.00 44.62 63 GLU A CA 1
ATOM 469 C C . GLU A 1 63 ? 29.677 13.515 -41.719 1.00 44.62 63 GLU A C 1
ATOM 471 O O . GLU A 1 63 ? 30.852 13.852 -41.569 1.00 44.62 63 GLU A O 1
ATOM 476 N N . GLY A 1 64 ? 29.308 12.225 -41.703 1.00 54.06 64 GLY A N 1
ATOM 477 C CA . GLY A 1 64 ? 30.229 11.096 -41.529 1.00 54.06 64 GLY A CA 1
ATOM 478 C C . GLY A 1 64 ? 29.532 9.729 -41.428 1.00 54.06 64 GLY A C 1
ATOM 479 O O . GLY A 1 64 ? 28.326 9.650 -41.195 1.00 54.06 64 GLY A O 1
ATOM 480 N N . GLU A 1 65 ? 30.290 8.641 -41.618 1.00 47.78 65 GLU A N 1
ATOM 481 C CA . GLU A 1 65 ? 29.789 7.261 -41.492 1.00 47.78 65 GLU A CA 1
ATOM 482 C C . GLU A 1 65 ? 29.395 6.936 -40.038 1.00 47.78 65 GLU A C 1
ATOM 484 O O . GLU A 1 65 ? 30.156 7.194 -39.102 1.00 47.78 65 GLU A O 1
ATOM 489 N N . LEU A 1 66 ? 28.204 6.354 -39.848 1.00 56.94 66 LEU A N 1
ATOM 490 C CA . LEU A 1 66 ? 27.704 5.936 -38.536 1.00 56.94 66 LEU A CA 1
ATOM 491 C C . LEU A 1 66 ? 28.461 4.690 -38.056 1.00 56.94 66 LEU A C 1
ATOM 493 O O . LEU A 1 66 ? 28.654 3.727 -38.796 1.00 56.94 66 LEU A O 1
ATOM 497 N N . HIS A 1 67 ? 28.873 4.685 -36.792 1.00 56.38 67 HIS A N 1
ATOM 498 C CA . HIS A 1 67 ? 29.550 3.547 -36.187 1.00 56.38 67 HIS A CA 1
ATOM 499 C C . HIS A 1 67 ? 28.598 2.330 -36.087 1.00 56.38 67 HIS A C 1
ATOM 501 O O . HIS A 1 67 ? 27.512 2.475 -35.516 1.00 56.38 67 HIS A O 1
ATOM 507 N N . PRO A 1 68 ? 29.012 1.116 -36.514 1.00 50.22 68 PRO A N 1
ATOM 508 C CA . PRO A 1 68 ? 28.137 -0.068 -36.622 1.00 50.22 68 PRO A CA 1
ATOM 509 C C . PRO A 1 68 ? 27.514 -0.572 -35.311 1.00 50.22 68 PRO A C 1
ATOM 511 O O . PRO A 1 68 ? 26.614 -1.401 -35.319 1.00 50.22 68 PRO A O 1
ATOM 514 N N . TYR A 1 69 ? 28.025 -0.118 -34.167 1.00 56.75 69 TYR A N 1
ATOM 515 C CA . TYR A 1 69 ? 27.576 -0.533 -32.831 1.00 56.75 69 TYR A CA 1
ATOM 516 C C . TYR A 1 69 ? 26.693 0.528 -32.157 1.00 56.75 69 TYR A C 1
ATOM 518 O O . TYR A 1 69 ? 26.694 0.651 -30.931 1.00 56.75 69 TYR A O 1
ATOM 526 N N . SER A 1 70 ? 26.003 1.349 -32.953 1.00 64.44 70 SER A N 1
ATOM 527 C CA . SER A 1 70 ? 25.111 2.382 -32.434 1.00 64.44 70 SER A CA 1
ATOM 528 C C . SER A 1 70 ? 23.752 1.811 -32.031 1.00 64.44 70 SER A C 1
ATOM 530 O O . SER A 1 70 ? 23.215 0.919 -32.684 1.00 64.44 70 SER A O 1
ATOM 532 N N . ILE A 1 71 ? 23.170 2.343 -30.955 1.00 65.62 71 ILE A N 1
ATOM 533 C CA . ILE A 1 71 ? 21.845 1.917 -30.479 1.00 65.62 71 ILE A CA 1
ATOM 534 C C . ILE A 1 71 ? 20.745 2.273 -31.496 1.00 65.62 71 ILE A C 1
ATOM 536 O O . ILE A 1 71 ? 19.750 1.560 -31.575 1.00 65.62 71 ILE A O 1
ATOM 540 N N . ILE A 1 72 ? 20.923 3.325 -32.304 1.00 67.81 72 ILE A N 1
ATOM 541 C CA . ILE A 1 72 ? 19.968 3.720 -33.351 1.00 67.81 72 ILE A CA 1
ATOM 542 C C . ILE A 1 72 ? 19.963 2.761 -34.542 1.00 67.81 72 ILE A C 1
ATOM 544 O O . ILE A 1 72 ? 18.891 2.531 -35.096 1.00 67.81 72 ILE A O 1
ATOM 548 N N . ASP A 1 73 ? 21.093 2.146 -34.890 1.00 68.38 73 ASP A N 1
ATOM 549 C CA . ASP A 1 73 ? 21.173 1.176 -35.997 1.00 68.38 73 ASP A CA 1
ATOM 550 C C . ASP A 1 73 ? 20.777 -0.257 -35.570 1.00 68.38 73 ASP A C 1
ATOM 552 O O . ASP A 1 73 ? 20.620 -1.163 -36.383 1.00 68.38 73 ASP A O 1
ATOM 556 N N . CYS A 1 74 ? 20.558 -0.477 -34.270 1.00 72.69 74 CYS A N 1
ATOM 557 C CA . CYS A 1 74 ? 20.069 -1.745 -33.725 1.00 72.69 74 CYS A CA 1
ATOM 558 C C . CYS A 1 74 ? 18.547 -1.903 -33.863 1.00 72.69 74 CYS A C 1
ATOM 560 O O . CYS A 1 74 ? 17.804 -0.923 -33.909 1.00 72.69 74 CYS A O 1
ATOM 562 N N . GLU A 1 75 ? 18.045 -3.141 -33.854 1.00 78.19 75 GLU A N 1
ATOM 563 C CA . GLU A 1 75 ? 16.600 -3.393 -33.771 1.00 78.19 75 GLU A CA 1
ATOM 564 C C . GLU A 1 75 ? 16.013 -2.851 -32.447 1.00 78.19 75 GLU A C 1
ATOM 566 O O . GLU A 1 75 ? 16.693 -2.898 -31.416 1.00 78.19 75 GLU A O 1
ATOM 571 N N . PRO A 1 76 ? 14.746 -2.379 -32.424 1.00 82.88 76 PRO A N 1
ATOM 572 C CA . PRO A 1 76 ? 14.057 -1.907 -31.218 1.00 82.88 76 PRO A CA 1
ATOM 573 C C . PRO A 1 76 ? 13.642 -3.075 -30.310 1.00 82.88 76 PRO A C 1
ATOM 575 O O . PRO A 1 76 ? 12.464 -3.278 -30.014 1.00 82.88 76 PRO A O 1
ATOM 578 N N . LYS A 1 77 ? 14.625 -3.874 -29.889 1.00 86.50 77 LYS A N 1
ATOM 579 C CA . LYS A 1 77 ? 14.465 -5.044 -29.031 1.00 86.50 77 LYS A CA 1
ATOM 580 C C . LYS A 1 77 ? 15.425 -4.967 -27.858 1.00 86.50 77 LYS A C 1
ATOM 582 O O . LYS A 1 77 ? 16.622 -4.714 -28.002 1.00 86.50 77 LYS A O 1
ATOM 587 N N . ARG A 1 78 ? 14.889 -5.289 -26.688 1.00 87.62 78 ARG A N 1
ATOM 588 C CA . ARG A 1 78 ? 15.604 -5.392 -25.417 1.00 87.62 78 ARG A CA 1
ATOM 589 C C . ARG A 1 78 ? 16.897 -6.208 -25.499 1.00 87.62 78 ARG A C 1
ATOM 591 O O . ARG A 1 78 ? 17.929 -5.741 -25.029 1.00 87.62 78 ARG A O 1
ATOM 598 N N . GLU A 1 79 ? 16.859 -7.387 -26.118 1.00 86.31 79 GLU A N 1
ATOM 599 C CA . GLU A 1 79 ? 18.010 -8.304 -26.222 1.00 86.31 79 GLU A CA 1
ATOM 600 C C . GLU A 1 79 ? 19.209 -7.685 -26.953 1.00 86.31 79 GLU A C 1
ATOM 602 O O . GLU A 1 79 ? 20.357 -7.986 -26.631 1.00 86.31 79 GLU A O 1
ATOM 607 N N . VAL A 1 80 ? 18.942 -6.784 -27.901 1.00 85.94 80 VAL A N 1
ATOM 608 C CA . VAL A 1 80 ? 19.966 -6.127 -28.721 1.00 85.94 80 VAL A CA 1
ATOM 609 C C . VAL A 1 80 ? 20.525 -4.886 -28.017 1.00 85.94 80 VAL A C 1
ATOM 611 O O . VAL A 1 80 ? 21.719 -4.607 -28.100 1.00 85.94 80 VAL A O 1
ATOM 614 N N . ILE A 1 81 ? 19.688 -4.161 -27.267 1.00 85.50 81 ILE A N 1
ATOM 615 C CA . ILE A 1 81 ? 20.070 -2.912 -26.584 1.00 85.50 81 ILE A CA 1
ATOM 616 C C . ILE A 1 81 ? 20.744 -3.181 -25.226 1.00 85.50 81 ILE A C 1
ATOM 618 O O . ILE A 1 81 ? 21.649 -2.444 -24.817 1.00 85.50 81 ILE A O 1
ATOM 622 N N . LEU A 1 82 ? 20.350 -4.248 -24.523 1.00 86.69 82 LEU A N 1
ATOM 623 C CA . LEU A 1 82 ? 20.866 -4.595 -23.195 1.00 86.69 82 LEU A CA 1
ATOM 624 C C . LEU A 1 82 ? 22.402 -4.741 -23.137 1.00 86.69 82 LEU A C 1
ATOM 626 O O . LEU A 1 82 ? 22.999 -4.186 -22.208 1.00 86.69 82 LEU A O 1
ATOM 630 N N . PRO A 1 83 ? 23.087 -5.403 -24.093 1.00 85.75 83 PRO A N 1
ATOM 631 C CA . PRO A 1 83 ? 24.548 -5.472 -24.107 1.00 85.75 83 PRO A CA 1
ATOM 632 C C . PRO A 1 83 ? 25.223 -4.094 -24.080 1.00 85.75 83 PRO A C 1
ATOM 634 O O . PRO A 1 83 ? 26.184 -3.899 -23.330 1.00 85.75 83 PRO A O 1
ATOM 637 N N . SER A 1 84 ? 24.689 -3.121 -24.824 1.00 81.19 84 SER A N 1
ATOM 638 C CA . SER A 1 84 ? 25.193 -1.742 -24.854 1.00 81.19 84 SER A CA 1
ATOM 639 C C . SER A 1 84 ? 25.016 -1.049 -23.502 1.00 81.19 84 SER A C 1
ATOM 641 O O . SER A 1 84 ? 25.941 -0.403 -23.007 1.00 81.19 84 SER A O 1
ATOM 643 N N . VAL A 1 85 ? 23.869 -1.247 -22.845 1.00 85.00 85 VAL A N 1
ATOM 644 C CA . VAL A 1 85 ? 23.599 -0.721 -21.494 1.00 85.00 85 VAL A CA 1
ATOM 645 C C . VAL A 1 85 ? 24.574 -1.310 -20.470 1.00 85.00 85 VAL A C 1
ATOM 647 O O . VAL A 1 85 ? 25.175 -0.570 -19.689 1.00 85.00 85 VAL A O 1
ATOM 650 N N . LEU A 1 86 ? 24.795 -2.627 -20.497 1.00 85.00 86 LEU A N 1
ATOM 651 C CA . LEU A 1 86 ? 25.739 -3.308 -19.602 1.00 85.00 86 LEU A CA 1
ATOM 652 C C . LEU A 1 86 ? 27.189 -2.877 -19.853 1.00 85.00 86 LEU A C 1
ATOM 654 O O . LEU A 1 86 ? 27.983 -2.777 -18.912 1.00 85.00 86 LEU A O 1
ATOM 658 N N . TYR A 1 87 ? 27.552 -2.609 -21.107 1.00 81.88 87 TYR A N 1
ATOM 659 C CA . TYR A 1 87 ? 28.862 -2.071 -21.457 1.00 81.88 87 TYR A CA 1
ATOM 660 C C . TYR A 1 87 ? 29.066 -0.666 -20.872 1.00 81.88 87 TYR A C 1
ATOM 662 O O . TYR A 1 87 ? 30.055 -0.438 -20.169 1.00 81.88 87 TYR A O 1
ATOM 670 N N . ILE A 1 88 ? 28.096 0.238 -21.054 1.00 78.81 88 ILE A N 1
ATOM 671 C CA . ILE A 1 88 ? 28.116 1.584 -20.454 1.00 78.81 88 ILE A CA 1
ATOM 672 C C . ILE A 1 88 ? 28.193 1.486 -18.929 1.00 78.81 88 ILE A C 1
ATOM 674 O O . ILE A 1 88 ? 29.011 2.156 -18.302 1.00 78.81 88 ILE A O 1
ATOM 678 N N . GLN A 1 89 ? 27.410 0.598 -18.319 1.00 84.56 89 GLN A N 1
ATOM 679 C CA . GLN A 1 89 ? 27.439 0.370 -16.879 1.00 84.56 89 GLN A CA 1
ATOM 680 C C . GLN A 1 89 ? 28.838 -0.046 -16.391 1.00 84.56 89 GLN A C 1
ATOM 682 O O . GLN A 1 89 ? 29.318 0.470 -15.381 1.00 84.56 89 GLN A O 1
ATOM 687 N N . LYS A 1 90 ? 29.526 -0.948 -17.106 1.00 83.31 90 LYS A N 1
ATOM 688 C CA . LYS A 1 90 ? 30.904 -1.359 -16.778 1.00 83.31 90 LYS A CA 1
ATOM 689 C C . LYS A 1 90 ? 31.890 -0.192 -16.877 1.00 83.31 90 LYS A C 1
ATOM 691 O O . LYS A 1 90 ? 32.762 -0.085 -16.013 1.00 83.31 90 LYS A O 1
ATOM 696 N N . ILE A 1 91 ? 31.748 0.679 -17.879 1.00 78.62 91 ILE A N 1
ATOM 697 C CA . ILE A 1 91 ? 32.569 1.892 -18.013 1.00 78.62 91 ILE A CA 1
ATOM 698 C C . ILE A 1 91 ? 32.312 2.841 -16.840 1.00 78.62 91 ILE A C 1
ATOM 700 O O . ILE A 1 91 ? 33.264 3.250 -16.179 1.00 78.62 91 ILE A O 1
ATOM 704 N N . LEU A 1 92 ? 31.048 3.137 -16.529 1.00 80.44 92 LEU A N 1
ATOM 705 C CA . LEU A 1 92 ? 30.670 4.056 -15.448 1.00 80.44 92 LEU A CA 1
ATOM 706 C C . LEU A 1 92 ? 31.157 3.581 -14.077 1.00 80.44 92 LEU A C 1
ATOM 708 O O . LEU A 1 92 ? 31.633 4.391 -13.287 1.00 80.44 92 LEU A O 1
ATOM 712 N N . ARG A 1 93 ? 31.123 2.270 -13.801 1.00 82.56 93 ARG A N 1
ATOM 713 C CA . ARG A 1 93 ? 31.688 1.722 -12.555 1.00 82.56 93 ARG A CA 1
ATOM 714 C C . ARG A 1 93 ? 33.198 1.951 -12.442 1.00 82.56 93 ARG A C 1
ATOM 716 O O . ARG A 1 93 ? 33.696 2.155 -11.341 1.00 82.56 93 ARG A O 1
ATOM 723 N N . ARG A 1 94 ? 33.932 1.897 -13.559 1.00 83.25 94 ARG A N 1
ATOM 724 C CA . ARG A 1 94 ? 35.388 2.136 -13.596 1.00 83.25 94 ARG A CA 1
ATOM 725 C C . ARG A 1 94 ? 35.736 3.623 -13.622 1.00 83.25 94 ARG A C 1
ATOM 727 O O . ARG A 1 94 ? 36.802 4.007 -13.153 1.00 83.25 94 ARG A O 1
ATOM 734 N N . ARG A 1 95 ? 34.858 4.452 -14.190 1.00 78.69 95 ARG A N 1
ATOM 735 C CA . ARG A 1 95 ? 35.057 5.892 -14.395 1.00 78.69 95 ARG A CA 1
ATOM 736 C C . ARG A 1 95 ? 33.782 6.668 -14.016 1.00 78.69 95 ARG A C 1
ATOM 738 O O . ARG A 1 95 ? 33.071 7.142 -14.904 1.00 78.69 95 ARG A O 1
ATOM 745 N N . PRO A 1 96 ? 33.493 6.836 -12.709 1.00 81.44 96 PRO A N 1
ATOM 746 C CA . PRO A 1 96 ? 32.230 7.418 -12.241 1.00 81.44 96 PRO A CA 1
ATOM 747 C C . PRO A 1 96 ? 31.988 8.859 -12.696 1.00 81.44 96 PRO A C 1
ATOM 749 O O . PRO A 1 96 ? 30.845 9.255 -12.881 1.00 81.44 96 PRO A O 1
ATOM 752 N N . PHE A 1 97 ? 33.046 9.642 -12.933 1.00 79.69 97 PHE A N 1
ATOM 753 C CA . PHE A 1 97 ? 32.940 11.038 -13.381 1.00 79.69 97 PHE A CA 1
ATOM 754 C C . PHE A 1 97 ? 32.231 11.200 -14.739 1.00 79.69 97 PHE A C 1
ATOM 756 O O . PHE A 1 97 ? 31.698 12.271 -15.021 1.00 79.69 97 PHE A O 1
ATOM 763 N N . LEU A 1 98 ? 32.169 10.143 -15.560 1.00 76.62 98 LEU A N 1
ATOM 764 C CA . LEU A 1 98 ? 31.470 10.149 -16.850 1.00 76.62 98 LEU A CA 1
ATOM 765 C C . LEU A 1 98 ? 29.938 10.167 -16.701 1.00 76.62 98 LEU A C 1
ATOM 767 O O . LEU A 1 98 ? 29.237 10.427 -17.677 1.00 76.62 98 LEU A O 1
ATOM 771 N N . ILE A 1 99 ? 29.400 9.942 -15.496 1.00 81.69 99 ILE A N 1
ATOM 772 C CA . ILE A 1 99 ? 27.949 9.951 -15.255 1.00 81.69 99 ILE A CA 1
ATOM 773 C C . ILE A 1 99 ? 27.304 11.292 -15.607 1.00 81.69 99 ILE A C 1
ATOM 775 O O . ILE A 1 99 ? 26.219 11.316 -16.178 1.00 81.69 99 ILE A O 1
ATOM 779 N N . LYS A 1 100 ? 27.996 12.408 -15.345 1.00 81.44 100 LYS A N 1
ATOM 780 C CA . LYS A 1 100 ? 27.499 13.760 -15.637 1.00 81.44 100 LYS A CA 1
ATOM 781 C C . LYS A 1 100 ? 27.341 13.996 -17.140 1.00 81.44 100 LYS A C 1
ATOM 783 O O . LYS A 1 100 ? 26.430 14.692 -17.580 1.00 81.44 100 LYS A O 1
ATOM 788 N N . ASN A 1 101 ? 28.216 13.389 -17.933 1.00 76.94 101 ASN A N 1
ATOM 789 C CA . ASN A 1 101 ? 28.147 13.443 -19.387 1.00 76.94 101 ASN A CA 1
ATOM 790 C C . ASN A 1 101 ? 26.944 12.632 -19.891 1.00 76.94 101 ASN A C 1
ATOM 792 O O . ASN A 1 101 ? 26.154 13.155 -20.674 1.00 76.94 101 ASN A O 1
ATOM 796 N N . LEU A 1 102 ? 26.740 11.416 -19.365 1.00 78.12 102 LEU A N 1
ATOM 797 C CA . LEU A 1 102 ? 25.555 10.611 -19.678 1.00 78.12 102 LEU A CA 1
ATOM 798 C C . LEU A 1 102 ? 24.261 11.338 -19.292 1.00 78.12 102 LEU A C 1
ATOM 800 O O . LEU A 1 102 ? 23.320 11.384 -20.078 1.00 78.12 102 LEU A O 1
ATOM 804 N N . GLU A 1 103 ? 24.224 11.949 -18.110 1.00 82.81 103 GLU A N 1
ATOM 805 C CA . GLU A 1 103 ? 23.098 12.756 -17.642 1.00 82.81 103 GLU A CA 1
ATOM 806 C C . GLU A 1 103 ? 22.765 13.897 -18.618 1.00 82.81 103 GLU A C 1
ATOM 808 O O . GLU A 1 103 ? 21.603 14.080 -18.990 1.00 82.81 103 GLU A O 1
ATOM 813 N N . ASN A 1 104 ? 23.776 14.638 -19.080 1.00 80.06 104 ASN A N 1
ATOM 814 C CA . ASN A 1 104 ? 23.593 15.730 -20.037 1.00 80.06 104 ASN A CA 1
ATOM 815 C C . ASN A 1 104 ? 23.052 15.247 -21.388 1.00 80.06 104 ASN A C 1
ATOM 817 O O . ASN A 1 104 ? 22.190 15.912 -21.966 1.00 80.06 104 ASN A O 1
ATOM 821 N N . VAL A 1 105 ? 23.516 14.096 -21.883 1.00 79.19 105 VAL A N 1
ATOM 822 C CA . VAL A 1 105 ? 22.974 13.484 -23.105 1.00 79.19 105 VAL A CA 1
ATOM 823 C C . VAL A 1 105 ? 21.522 13.097 -22.918 1.00 79.19 105 VAL A C 1
ATOM 825 O O . VAL A 1 105 ? 20.688 13.497 -23.726 1.00 79.19 105 VAL A O 1
ATOM 828 N N . MET A 1 106 ? 21.214 12.331 -21.868 1.00 83.06 106 MET A N 1
ATOM 829 C CA . MET A 1 106 ? 19.854 11.849 -21.621 1.00 83.06 106 MET A CA 1
ATOM 830 C C . MET A 1 106 ? 18.885 13.024 -21.530 1.00 83.06 106 MET A C 1
ATOM 832 O O . MET A 1 106 ? 17.841 13.020 -22.178 1.00 83.06 106 MET A O 1
ATOM 836 N N . ARG A 1 107 ? 19.288 14.091 -20.829 1.00 84.44 107 ARG A N 1
ATOM 837 C CA . ARG A 1 107 ? 18.550 15.353 -20.792 1.00 84.44 107 ARG A CA 1
ATOM 838 C C . ARG A 1 107 ? 18.314 15.909 -22.201 1.00 84.44 107 ARG A C 1
ATOM 840 O O . ARG A 1 107 ? 17.177 16.211 -22.539 1.00 84.44 107 ARG A O 1
ATOM 847 N N . ARG A 1 108 ? 19.349 16.052 -23.037 1.00 82.44 108 ARG A N 1
ATOM 848 C CA . ARG A 1 108 ? 19.224 16.617 -24.399 1.00 82.44 108 ARG A CA 1
ATOM 849 C C . ARG A 1 108 ? 18.348 15.772 -25.321 1.00 82.44 108 ARG A C 1
ATOM 851 O O . ARG A 1 108 ? 17.530 16.334 -26.049 1.00 82.44 108 ARG A O 1
ATOM 858 N N . PHE A 1 109 ? 18.500 14.451 -25.286 1.00 83.25 109 PHE A N 1
ATOM 859 C CA . PHE A 1 109 ? 17.734 13.534 -26.130 1.00 83.25 109 PHE A CA 1
ATOM 860 C C . PHE A 1 109 ? 16.252 13.568 -25.772 1.00 83.25 109 PHE A C 1
ATOM 862 O O . PHE A 1 109 ? 15.418 13.744 -26.656 1.00 83.25 109 PHE A O 1
ATOM 869 N N . LEU A 1 110 ? 15.924 13.514 -24.480 1.00 85.81 110 LEU A N 1
ATOM 870 C CA . LEU A 1 110 ? 14.534 13.558 -24.027 1.00 85.81 110 LEU A CA 1
ATOM 871 C C . LEU A 1 110 ? 13.893 14.943 -24.207 1.00 85.81 110 LEU A C 1
ATOM 873 O O . LEU A 1 110 ? 12.702 15.036 -24.480 1.00 85.81 110 LEU A O 1
ATOM 877 N N . GLN A 1 111 ? 14.679 16.025 -24.177 1.00 86.19 111 GLN A N 1
ATOM 878 C CA . GLN A 1 111 ? 14.199 17.358 -24.575 1.00 86.19 111 GLN A CA 1
ATOM 879 C C . GLN A 1 111 ? 13.900 17.498 -26.068 1.00 86.19 111 GLN A C 1
ATOM 881 O O . GLN A 1 111 ? 13.232 18.457 -26.451 1.00 86.19 111 GLN A O 1
ATOM 886 N N . SER A 1 112 ? 14.428 16.592 -26.888 1.00 83.44 112 SER A N 1
ATOM 887 C CA . SER A 1 112 ? 14.422 16.680 -28.347 1.00 83.44 112 SER A CA 1
ATOM 888 C C . SER A 1 112 ? 13.696 15.494 -28.983 1.00 83.44 112 SER A C 1
ATOM 890 O O . SER A 1 112 ? 13.982 15.152 -30.128 1.00 83.44 112 SER A O 1
ATOM 892 N N . LEU A 1 113 ? 12.751 14.866 -28.265 1.00 85.12 113 LEU A N 1
ATOM 893 C CA . LEU A 1 113 ? 11.996 13.700 -28.752 1.00 85.12 113 LEU A CA 1
ATOM 894 C C . LEU A 1 113 ? 11.314 13.932 -30.108 1.00 85.12 113 LEU A C 1
ATOM 896 O O . LEU A 1 113 ? 11.112 12.989 -30.865 1.00 85.12 113 LEU A O 1
ATOM 900 N N . GLU A 1 114 ? 10.961 15.178 -30.426 1.00 85.75 114 GLU A N 1
ATOM 901 C CA . GLU A 1 114 ? 10.331 15.540 -31.699 1.00 85.75 114 GLU A CA 1
ATOM 902 C C . GLU A 1 114 ? 11.226 15.361 -32.929 1.00 85.75 114 GLU A C 1
ATOM 904 O O . GLU A 1 114 ? 10.716 15.283 -34.041 1.00 85.75 114 GLU A O 1
ATOM 909 N N . LEU A 1 115 ? 12.541 15.310 -32.734 1.00 82.19 115 LEU A N 1
ATOM 910 C CA . LEU A 1 115 ? 13.522 15.182 -33.806 1.00 82.19 115 LEU A CA 1
ATOM 911 C C . LEU A 1 115 ? 13.908 13.709 -34.068 1.00 82.19 115 LEU A C 1
ATOM 913 O O . LEU A 1 115 ? 14.712 13.450 -34.961 1.00 82.19 115 LEU A O 1
ATOM 917 N N . PHE A 1 116 ? 13.362 12.769 -33.286 1.00 81.56 116 PHE A N 1
ATOM 918 C CA . PHE A 1 116 ? 13.548 11.327 -33.453 1.00 81.56 116 PHE A CA 1
ATOM 919 C C . PHE A 1 116 ? 12.332 10.693 -34.132 1.00 81.56 116 PHE A C 1
ATOM 921 O O . PHE A 1 116 ? 11.182 11.058 -33.850 1.00 81.56 116 PHE A O 1
ATOM 928 N N . GLU A 1 117 ? 12.595 9.707 -34.986 1.00 84.44 117 GLU A N 1
ATOM 929 C CA . GLU A 1 117 ? 11.555 8.883 -35.601 1.00 84.44 117 GLU A CA 1
ATOM 930 C C . GLU A 1 117 ? 10.897 7.948 -34.573 1.00 84.44 117 GLU A C 1
ATOM 932 O O . GLU A 1 117 ? 11.379 7.771 -33.453 1.00 84.44 117 GLU A O 1
ATOM 937 N N . GLU A 1 118 ? 9.761 7.349 -34.930 1.00 84.94 118 GLU A N 1
ATOM 938 C CA . GLU A 1 118 ? 8.986 6.501 -34.015 1.00 84.94 118 GLU A CA 1
ATOM 939 C C . GLU A 1 118 ? 9.801 5.319 -33.470 1.00 84.94 118 GLU A C 1
ATOM 941 O O . GLU A 1 118 ? 9.865 5.123 -32.253 1.00 84.94 118 GLU A O 1
ATOM 946 N N . ASP A 1 119 ? 10.518 4.613 -34.346 1.00 85.81 119 ASP A N 1
ATOM 947 C CA . ASP A 1 119 ? 11.384 3.499 -33.956 1.00 85.81 119 ASP A CA 1
ATOM 948 C C . ASP A 1 119 ? 12.566 3.951 -33.091 1.00 85.81 119 ASP A C 1
ATOM 950 O O . ASP A 1 119 ? 12.942 3.269 -32.135 1.00 85.81 119 ASP A O 1
ATOM 954 N N . GLU A 1 120 ? 13.150 5.115 -33.377 1.00 83.75 120 GLU A N 1
ATOM 955 C CA . GLU A 1 120 ? 14.249 5.672 -32.583 1.00 83.75 120 GLU A CA 1
ATOM 956 C C . GLU A 1 120 ? 13.785 6.063 -31.173 1.00 83.75 120 GLU A C 1
ATOM 958 O O . GLU A 1 120 ? 14.487 5.801 -30.192 1.00 83.75 120 GLU A O 1
ATOM 963 N N . ARG A 1 121 ? 12.579 6.637 -31.047 1.00 88.69 121 ARG A N 1
ATOM 964 C CA . ARG A 1 121 ? 11.969 6.946 -29.744 1.00 88.69 121 ARG A CA 1
ATOM 965 C C . ARG A 1 121 ? 11.739 5.684 -28.926 1.00 88.69 121 ARG A C 1
ATOM 967 O O . ARG A 1 121 ? 12.038 5.681 -27.732 1.00 88.69 121 ARG A O 1
ATOM 974 N N . LYS A 1 122 ? 11.283 4.604 -29.563 1.00 90.44 122 LYS A N 1
ATOM 975 C CA . LYS A 1 122 ? 11.104 3.307 -28.905 1.00 90.44 122 LYS A CA 1
ATOM 976 C C . LYS A 1 122 ? 12.432 2.727 -28.416 1.00 90.44 122 LYS A C 1
ATOM 978 O O . LYS A 1 122 ? 12.530 2.304 -27.265 1.00 90.44 122 LYS A O 1
ATOM 983 N N . LYS A 1 123 ? 13.493 2.784 -29.232 1.00 88.50 123 LYS A N 1
ATOM 984 C CA . LYS A 1 123 ? 14.859 2.395 -28.817 1.00 88.50 123 LYS A CA 1
ATOM 985 C C . LYS A 1 123 ? 15.337 3.220 -27.623 1.00 88.50 123 LYS A C 1
ATOM 987 O O . LYS A 1 123 ? 15.909 2.668 -26.683 1.00 88.50 123 LYS A O 1
ATOM 992 N N . LEU A 1 124 ? 15.072 4.527 -27.630 1.00 88.75 124 LEU A N 1
ATOM 993 C CA . LEU A 1 124 ? 15.413 5.419 -26.523 1.00 88.75 124 LEU A CA 1
ATOM 994 C C . LEU A 1 124 ? 14.631 5.075 -25.248 1.00 88.75 124 LEU A C 1
ATOM 996 O O . LEU A 1 124 ? 15.217 5.088 -24.165 1.00 88.75 124 LEU A O 1
ATOM 1000 N N . ALA A 1 125 ? 13.348 4.723 -25.357 1.00 92.69 125 ALA A N 1
ATOM 1001 C CA . ALA A 1 125 ? 12.530 4.291 -24.225 1.00 92.69 125 ALA A CA 1
ATOM 1002 C C . ALA A 1 125 ? 13.062 2.984 -23.616 1.00 92.69 125 ALA A C 1
ATOM 1004 O O . ALA A 1 125 ? 13.311 2.938 -22.409 1.00 92.69 125 ALA A O 1
ATOM 1005 N N . ILE A 1 126 ? 13.353 1.975 -24.451 1.00 91.69 126 ILE A N 1
ATOM 1006 C CA . ILE A 1 126 ? 13.967 0.701 -24.032 1.00 91.69 126 ILE A CA 1
ATOM 1007 C C . ILE A 1 126 ? 15.310 0.960 -23.342 1.00 91.69 126 ILE A C 1
ATOM 1009 O O . ILE A 1 126 ? 15.552 0.479 -22.234 1.00 91.69 126 ILE A O 1
ATOM 1013 N N . PHE A 1 127 ? 16.186 1.756 -23.963 1.00 90.25 127 PHE A N 1
ATOM 1014 C CA . PHE A 1 127 ? 17.481 2.106 -23.384 1.00 90.25 127 PHE A CA 1
ATOM 1015 C C . PHE A 1 127 ? 17.323 2.786 -22.020 1.00 90.25 127 PHE A C 1
ATOM 1017 O O . PHE A 1 127 ? 18.026 2.433 -21.077 1.00 90.25 127 PHE A O 1
ATOM 1024 N N . THR A 1 128 ? 16.385 3.726 -21.896 1.00 91.06 128 THR A N 1
ATOM 1025 C CA . THR A 1 128 ? 16.127 4.454 -20.646 1.00 91.06 128 THR A CA 1
ATOM 1026 C C . THR A 1 128 ? 15.601 3.518 -19.554 1.00 91.06 128 THR A C 1
ATOM 1028 O O . THR A 1 128 ? 16.073 3.578 -18.417 1.00 91.06 128 THR A O 1
ATOM 1031 N N . ALA A 1 129 ? 14.678 2.610 -19.889 1.00 93.31 129 ALA A N 1
ATOM 1032 C CA . ALA A 1 129 ? 14.152 1.598 -18.970 1.00 93.31 129 ALA A CA 1
ATOM 1033 C C . ALA A 1 129 ? 15.260 0.676 -18.454 1.00 93.31 129 ALA A C 1
ATOM 1035 O O . ALA A 1 129 ? 15.430 0.508 -17.244 1.00 93.31 129 ALA A O 1
ATOM 1036 N N . LEU A 1 130 ? 16.081 0.152 -19.363 1.00 91.06 130 LEU A N 1
ATOM 1037 C CA . LEU A 1 130 ? 17.223 -0.686 -19.016 1.00 91.06 130 LEU A CA 1
ATOM 1038 C C . LEU A 1 130 ? 18.287 0.089 -18.232 1.00 91.06 130 LEU A C 1
ATOM 1040 O O . LEU A 1 130 ? 18.888 -0.472 -17.318 1.00 91.06 130 LEU A O 1
ATOM 1044 N N . ALA A 1 131 ? 18.501 1.373 -18.530 1.00 89.19 131 ALA A N 1
ATOM 1045 C CA . ALA A 1 131 ? 19.461 2.202 -17.810 1.00 89.19 131 ALA A CA 1
ATOM 1046 C C . ALA A 1 131 ? 19.110 2.298 -16.315 1.00 89.19 131 ALA A C 1
ATOM 1048 O O . ALA A 1 131 ? 19.981 2.148 -15.450 1.00 89.19 131 ALA A O 1
ATOM 1049 N N . PHE A 1 132 ? 17.826 2.484 -16.005 1.00 90.69 132 PHE A N 1
ATOM 1050 C CA . PHE A 1 132 ? 17.339 2.505 -14.630 1.00 90.69 132 PHE A CA 1
ATOM 1051 C C . PHE A 1 132 ? 17.266 1.114 -13.996 1.00 90.69 132 PHE A C 1
ATOM 1053 O O . PHE A 1 132 ? 17.706 0.955 -12.857 1.00 90.69 132 PHE A O 1
ATOM 1060 N N . SER A 1 133 ? 16.792 0.102 -14.728 1.00 90.38 133 SER A N 1
ATOM 1061 C CA . SER A 1 133 ? 16.698 -1.275 -14.224 1.00 90.38 133 SER A CA 1
ATOM 1062 C C . SER A 1 133 ? 18.069 -1.845 -13.858 1.00 90.38 133 SER A C 1
ATOM 1064 O O . SER A 1 133 ? 18.261 -2.394 -12.773 1.00 90.38 133 SER A O 1
ATOM 1066 N N . GLN A 1 134 ? 19.069 -1.622 -14.712 1.00 88.31 134 GLN A N 1
ATOM 1067 C CA . GLN A 1 134 ? 20.452 -2.017 -14.452 1.00 88.31 134 GLN A CA 1
ATOM 1068 C C . GLN A 1 134 ? 21.148 -1.089 -13.447 1.00 88.31 134 GLN A C 1
ATOM 1070 O O . GLN A 1 134 ? 22.341 -1.250 -13.192 1.00 88.31 134 GLN A O 1
ATOM 1075 N N . LYS A 1 135 ? 20.440 -0.119 -12.852 1.00 83.50 135 LYS A N 1
ATOM 1076 C CA . LYS A 1 135 ? 20.969 0.820 -11.854 1.00 83.50 135 LYS A CA 1
ATOM 1077 C C . LYS A 1 135 ? 22.280 1.453 -12.330 1.00 83.50 135 LYS A C 1
ATOM 1079 O O . LYS A 1 135 ? 23.285 1.400 -11.612 1.00 83.50 135 LYS A O 1
ATOM 1084 N N . LEU A 1 136 ? 22.305 1.993 -13.558 1.00 79.19 136 LEU A N 1
ATOM 1085 C CA . LEU A 1 136 ? 23.476 2.717 -14.064 1.00 79.19 136 LEU A CA 1
ATOM 1086 C C . LEU A 1 136 ? 23.856 3.796 -13.044 1.00 79.19 136 LEU A C 1
ATOM 1088 O O . LEU A 1 136 ? 23.069 4.688 -12.737 1.00 79.19 136 LEU A O 1
ATOM 1092 N N . SER A 1 137 ? 25.040 3.616 -12.455 1.00 59.78 137 SER A N 1
ATOM 1093 C CA . SER A 1 137 ? 25.458 4.165 -11.166 1.00 59.78 137 SER A CA 1
ATOM 1094 C C . SER A 1 137 ? 25.169 5.661 -11.013 1.00 59.78 137 SER A C 1
ATOM 1096 O O . SER A 1 137 ? 25.964 6.490 -11.439 1.00 59.78 137 SER A O 1
ATOM 1098 N N . GLY A 1 138 ? 24.054 5.994 -10.356 1.00 69.06 138 GLY A N 1
ATOM 1099 C CA . GLY A 1 138 ? 23.743 7.358 -9.928 1.00 69.06 138 GLY A CA 1
ATOM 1100 C C . GLY A 1 138 ? 23.110 8.275 -10.976 1.00 69.06 138 GLY A C 1
ATOM 1101 O O . GLY A 1 138 ? 23.091 9.476 -10.734 1.00 69.06 138 GLY A O 1
ATOM 1102 N N . LEU A 1 139 ? 22.584 7.759 -12.098 1.00 82.06 139 LEU A N 1
ATOM 1103 C CA . LEU A 1 139 ? 21.842 8.597 -13.051 1.00 82.06 139 LEU A CA 1
ATOM 1104 C C . LEU A 1 139 ? 20.596 9.196 -12.359 1.00 82.06 139 LEU A C 1
ATOM 1106 O O . LEU A 1 139 ? 19.731 8.420 -11.940 1.00 82.06 139 LEU A O 1
ATOM 1110 N N . PRO A 1 140 ? 20.476 10.531 -12.214 1.00 87.12 140 PRO A N 1
ATOM 1111 C CA . PRO A 1 140 ? 19.373 11.133 -11.467 1.00 87.12 140 PRO A CA 1
ATOM 1112 C C . PRO A 1 140 ? 18.051 11.015 -12.242 1.00 87.12 140 PRO A C 1
ATOM 1114 O O . PRO A 1 140 ? 17.946 11.597 -13.325 1.00 87.12 140 PRO A O 1
ATOM 1117 N N . PRO A 1 141 ? 17.019 10.327 -11.709 1.00 89.62 141 PRO A N 1
ATOM 1118 C CA . PRO A 1 141 ? 15.728 10.212 -12.388 1.00 89.62 141 PRO A CA 1
ATOM 1119 C C . PRO A 1 141 ? 15.086 11.569 -12.690 1.00 89.62 141 PRO A C 1
ATOM 1121 O O . PRO A 1 141 ? 14.532 11.755 -13.768 1.00 89.62 141 PRO A O 1
ATOM 1124 N N . GLU A 1 142 ? 15.221 12.539 -11.781 1.00 89.38 142 GLU A N 1
ATOM 1125 C CA . GLU A 1 142 ? 14.703 13.903 -11.953 1.00 89.38 142 GLU A CA 1
ATOM 1126 C C . GLU A 1 142 ? 15.256 14.567 -13.219 1.00 89.38 142 GLU A C 1
ATOM 1128 O O . GLU A 1 142 ? 14.489 15.060 -14.043 1.00 89.38 142 GLU A O 1
ATOM 1133 N N . THR A 1 143 ? 16.572 14.506 -13.439 1.00 85.88 143 THR A N 1
ATOM 1134 C CA . THR A 1 143 ? 17.189 15.084 -14.639 1.00 85.88 143 THR A CA 1
ATOM 1135 C C . THR A 1 143 ? 16.709 14.414 -15.929 1.00 85.88 143 THR A C 1
ATOM 1137 O O . THR A 1 143 ? 16.693 15.052 -16.981 1.00 85.88 143 THR A O 1
ATOM 1140 N N . VAL A 1 144 ? 16.340 13.137 -15.871 1.00 84.81 144 VAL A N 1
ATOM 1141 C CA . VAL A 1 144 ? 15.929 12.367 -17.048 1.00 84.81 144 VAL A CA 1
ATOM 1142 C C . VAL A 1 144 ? 14.446 12.581 -17.358 1.00 84.81 144 VAL A C 1
ATOM 1144 O O . VAL A 1 144 ? 14.107 12.777 -18.519 1.00 84.81 144 VAL A O 1
ATOM 1147 N N . PHE A 1 145 ? 13.560 12.602 -16.357 1.00 88.75 145 PHE A N 1
ATOM 1148 C CA . PHE A 1 145 ? 12.115 12.710 -16.596 1.00 88.75 145 PHE A CA 1
ATOM 1149 C C . PHE A 1 145 ? 11.598 14.144 -16.722 1.00 88.75 145 PHE A C 1
ATOM 1151 O O . PHE A 1 145 ? 10.774 14.400 -17.595 1.00 88.75 145 PHE A O 1
ATOM 1158 N N . GLN A 1 146 ? 12.095 15.095 -15.924 1.00 88.19 146 GLN A N 1
ATOM 1159 C CA . GLN A 1 146 ? 11.653 16.500 -15.988 1.00 88.19 146 GLN A CA 1
ATOM 1160 C C . GLN A 1 146 ? 11.688 17.107 -17.403 1.00 88.19 146 GLN A C 1
ATOM 1162 O O . GLN A 1 146 ? 10.745 17.799 -17.783 1.00 88.19 146 GLN A O 1
ATOM 1167 N N . PRO A 1 147 ? 12.711 16.846 -18.239 1.00 87.88 147 PRO A N 1
ATOM 1168 C CA . PRO A 1 147 ? 12.763 17.422 -19.572 1.00 87.88 147 PRO A CA 1
ATOM 1169 C C . PRO A 1 147 ? 11.713 16.894 -20.556 1.00 87.88 147 PRO A C 1
ATOM 1171 O O . PRO A 1 147 ? 11.527 17.519 -21.600 1.00 87.88 147 PRO A O 1
ATOM 1174 N N . LEU A 1 148 ? 11.040 15.783 -20.236 1.00 86.69 148 LEU A N 1
ATOM 1175 C CA . LEU A 1 148 ? 9.912 15.274 -21.015 1.00 86.69 148 LEU A CA 1
ATOM 1176 C C . LEU A 1 148 ? 8.678 16.166 -20.870 1.00 86.69 148 LEU A C 1
ATOM 1178 O O . LEU A 1 148 ? 7.912 16.283 -21.816 1.00 86.69 148 LEU A O 1
ATOM 1182 N N . LEU A 1 149 ? 8.498 16.841 -19.732 1.00 86.75 149 LEU A N 1
ATOM 1183 C CA . LEU A 1 149 ? 7.300 17.635 -19.432 1.00 86.75 149 LEU A CA 1
ATOM 1184 C C . LEU A 1 149 ? 7.242 18.997 -20.143 1.00 86.75 149 LEU A C 1
ATOM 1186 O O . LEU A 1 149 ? 6.527 19.893 -19.707 1.00 86.75 149 LEU A O 1
ATOM 1190 N N . LYS A 1 150 ? 7.980 19.193 -21.240 1.00 86.25 150 LYS A N 1
ATOM 1191 C CA . LYS A 1 150 ? 7.843 20.413 -22.045 1.00 86.25 150 LYS A CA 1
ATOM 1192 C C . LYS A 1 150 ? 6.503 20.412 -22.789 1.00 86.25 150 LYS A C 1
ATOM 1194 O O . LYS A 1 150 ? 6.179 19.444 -23.481 1.00 86.25 150 LYS A O 1
ATOM 1199 N N . ASP A 1 151 ? 5.778 21.530 -22.724 1.00 84.88 151 ASP A N 1
ATOM 1200 C CA . ASP A 1 151 ? 4.420 21.676 -23.273 1.00 84.88 151 ASP A CA 1
ATOM 1201 C C . ASP A 1 151 ? 4.297 21.262 -24.746 1.00 84.88 151 ASP A C 1
ATOM 1203 O O . ASP A 1 151 ? 3.317 20.631 -25.140 1.00 84.88 151 ASP A O 1
ATOM 1207 N N . ASN A 1 152 ? 5.307 21.561 -25.569 1.00 87.75 152 ASN A N 1
ATOM 1208 C CA . ASN A 1 152 ? 5.321 21.200 -26.988 1.00 87.75 152 ASN A CA 1
ATOM 1209 C C . ASN A 1 152 ? 5.357 19.678 -27.217 1.00 87.75 152 ASN A C 1
ATOM 1211 O O . ASN A 1 152 ? 4.688 19.179 -28.122 1.00 87.75 152 ASN A O 1
ATOM 1215 N N . LEU A 1 153 ? 6.128 18.938 -26.413 1.00 88.12 153 LEU A N 1
ATOM 1216 C CA . LEU A 1 153 ? 6.250 17.482 -26.517 1.00 88.12 153 LEU A CA 1
ATOM 1217 C C . LEU A 1 153 ? 4.989 16.791 -25.993 1.00 88.12 153 LEU A C 1
ATOM 1219 O O . LEU A 1 153 ? 4.505 15.832 -26.602 1.00 88.12 153 LEU A O 1
ATOM 1223 N N . VAL A 1 154 ? 4.445 17.308 -24.888 1.00 90.25 154 VAL A N 1
ATOM 1224 C CA . VAL A 1 154 ? 3.216 16.810 -24.263 1.00 90.25 154 VAL A CA 1
ATOM 1225 C C . VAL A 1 154 ? 2.013 17.036 -25.182 1.00 90.25 154 VAL A C 1
ATOM 1227 O O . VAL A 1 154 ? 1.254 16.102 -25.431 1.00 90.25 154 VAL A O 1
ATOM 1230 N N . ALA A 1 155 ? 1.869 18.230 -25.769 1.00 88.06 155 ALA A N 1
ATOM 1231 C CA . ALA A 1 155 ? 0.774 18.548 -26.687 1.00 88.06 155 ALA A CA 1
ATOM 1232 C C . ALA A 1 155 ? 0.753 17.642 -27.931 1.00 88.06 155 ALA A C 1
ATOM 1234 O O . ALA A 1 155 ? -0.318 17.263 -28.400 1.00 88.06 155 ALA A O 1
ATOM 1235 N N . LYS A 1 156 ? 1.931 17.247 -28.436 1.00 87.94 156 LYS A N 1
ATOM 1236 C CA . LYS A 1 156 ? 2.079 16.315 -29.568 1.00 87.94 156 LYS A CA 1
ATOM 1237 C C . LYS A 1 156 ? 1.858 14.840 -29.191 1.00 87.94 156 LYS A C 1
ATOM 1239 O O . LYS A 1 156 ? 1.869 13.992 -30.076 1.00 87.94 156 LYS A O 1
ATOM 1244 N N . GLY A 1 157 ? 1.702 14.505 -27.905 1.00 89.19 157 GLY A N 1
ATOM 1245 C CA . GLY A 1 157 ? 1.543 13.122 -27.431 1.00 89.19 157 GLY A CA 1
ATOM 1246 C C . GLY A 1 157 ? 2.820 12.268 -27.484 1.00 89.19 157 GLY A C 1
ATOM 1247 O O . GLY A 1 157 ? 2.763 11.055 -27.274 1.00 89.19 157 GLY A O 1
ATOM 1248 N N . LEU A 1 158 ? 3.984 12.880 -27.734 1.00 91.00 158 LEU A N 1
ATOM 1249 C CA . LEU A 1 158 ? 5.271 12.171 -27.812 1.00 91.00 158 LEU A CA 1
ATOM 1250 C C . LEU A 1 158 ? 5.738 11.665 -26.445 1.00 91.00 158 LEU A C 1
ATOM 1252 O O . LEU A 1 158 ? 6.411 10.645 -26.342 1.00 91.00 158 LEU A O 1
ATOM 1256 N N . VAL A 1 159 ? 5.364 12.382 -25.388 1.00 92.88 159 VAL A N 1
ATOM 1257 C CA . VAL A 1 159 ? 5.698 12.014 -24.009 1.00 92.88 159 VAL A CA 1
ATOM 1258 C C . VAL A 1 159 ? 4.921 10.777 -23.581 1.00 92.88 159 VAL A C 1
ATOM 1260 O O . VAL A 1 159 ? 5.511 9.844 -23.049 1.00 92.88 159 VAL A O 1
ATOM 1263 N N . LEU A 1 160 ? 3.615 10.740 -23.861 1.00 93.44 160 LEU A N 1
ATOM 1264 C CA . LEU A 1 160 ? 2.756 9.613 -23.505 1.00 93.44 160 LEU A CA 1
ATOM 1265 C C . LEU A 1 160 ? 3.219 8.311 -24.168 1.00 93.44 160 LEU A C 1
ATOM 1267 O O . LEU A 1 160 ? 3.306 7.280 -23.504 1.00 93.44 160 LEU A O 1
ATOM 1271 N N . THR A 1 161 ? 3.554 8.365 -25.458 1.00 93.00 161 THR A N 1
ATOM 1272 C CA . THR A 1 161 ? 4.074 7.206 -26.204 1.00 93.00 161 THR A CA 1
ATOM 1273 C C . THR A 1 161 ? 5.402 6.724 -25.622 1.00 93.00 161 THR A C 1
ATOM 1275 O O . THR A 1 161 ? 5.520 5.556 -25.258 1.00 93.00 161 THR A O 1
ATOM 1278 N N . PHE A 1 162 ? 6.351 7.638 -25.400 1.00 94.38 162 PHE A N 1
ATOM 1279 C CA . PHE A 1 162 ? 7.635 7.319 -24.773 1.00 94.38 162 PHE A CA 1
ATOM 1280 C C . PHE A 1 162 ? 7.484 6.684 -23.378 1.00 94.38 162 PHE A C 1
ATOM 1282 O O . PHE A 1 162 ? 8.105 5.662 -23.092 1.00 94.38 162 PHE A O 1
ATOM 1289 N N . ILE A 1 163 ? 6.657 7.271 -22.506 1.00 94.31 163 ILE A N 1
ATOM 1290 C CA . ILE A 1 163 ? 6.434 6.776 -21.138 1.00 94.31 163 ILE A CA 1
ATOM 1291 C C . ILE A 1 163 ? 5.754 5.404 -21.145 1.00 94.31 163 ILE A C 1
ATOM 1293 O O . ILE A 1 163 ? 6.081 4.556 -20.318 1.00 94.31 163 ILE A O 1
ATOM 1297 N N . THR A 1 164 ? 4.854 5.160 -22.097 1.00 95.06 164 THR A N 1
ATOM 1298 C CA . THR A 1 164 ? 4.192 3.859 -22.253 1.00 95.06 164 THR A CA 1
ATOM 1299 C C . THR A 1 164 ? 5.208 2.765 -22.576 1.00 95.06 164 THR A C 1
ATOM 1301 O O . THR A 1 164 ? 5.242 1.743 -21.889 1.00 95.06 164 THR A O 1
ATOM 1304 N N . ASP A 1 165 ? 6.071 2.989 -23.569 1.00 94.94 165 ASP A N 1
ATOM 1305 C CA . ASP A 1 165 ? 7.125 2.035 -23.931 1.00 94.94 165 ASP A CA 1
ATOM 1306 C C . ASP A 1 165 ? 8.132 1.849 -22.789 1.00 94.94 165 ASP A C 1
ATOM 1308 O O . ASP A 1 165 ? 8.544 0.728 -22.488 1.00 94.94 165 ASP A O 1
ATOM 1312 N N . PHE A 1 166 ? 8.472 2.936 -22.093 1.00 94.94 166 PHE A N 1
ATOM 1313 C CA . PHE A 1 166 ? 9.329 2.893 -20.915 1.00 94.94 166 PHE A CA 1
ATOM 1314 C C . PHE A 1 166 ? 8.732 2.022 -19.797 1.00 94.94 166 PHE A C 1
ATOM 1316 O O . PHE A 1 166 ? 9.437 1.173 -19.253 1.00 94.94 166 PHE A O 1
ATOM 1323 N N . PHE A 1 167 ? 7.448 2.188 -19.455 1.00 95.50 167 PHE A N 1
ATOM 1324 C CA . PHE A 1 167 ? 6.785 1.382 -18.422 1.00 95.50 167 PHE A CA 1
ATOM 1325 C C . PHE A 1 167 ? 6.718 -0.092 -18.798 1.00 95.50 167 PHE A C 1
ATOM 1327 O O . PHE A 1 167 ? 7.045 -0.934 -17.961 1.00 95.50 167 PHE A O 1
ATOM 1334 N N . LYS A 1 168 ? 6.353 -0.402 -20.049 1.00 94.94 168 LYS A N 1
ATOM 1335 C CA . LYS A 1 168 ? 6.329 -1.782 -20.550 1.00 94.94 168 LYS A CA 1
ATOM 1336 C C . LYS A 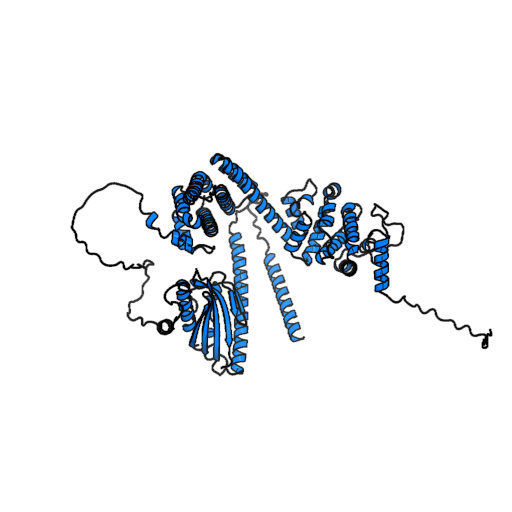1 168 ? 7.675 -2.458 -20.365 1.00 94.94 168 LYS A C 1
ATOM 1338 O O . LYS A 1 168 ? 7.732 -3.543 -19.803 1.00 94.94 168 LYS A O 1
ATOM 1343 N N . GLU A 1 169 ? 8.747 -1.799 -20.788 1.00 94.56 169 GLU A N 1
ATOM 1344 C CA . GLU A 1 169 ? 10.095 -2.356 -20.707 1.00 94.56 169 GLU A CA 1
ATOM 1345 C C . GLU A 1 169 ? 10.637 -2.403 -19.282 1.00 94.56 169 GLU A C 1
ATOM 1347 O O . GLU A 1 169 ? 11.354 -3.337 -18.932 1.00 94.56 169 GLU A O 1
ATOM 1352 N N . TYR A 1 170 ? 10.311 -1.426 -18.437 1.00 94.06 170 TYR A N 1
ATOM 1353 C CA . TYR A 1 170 ? 10.802 -1.392 -17.063 1.00 94.06 170 TYR A CA 1
ATOM 1354 C C . TYR A 1 170 ? 10.154 -2.483 -16.198 1.00 94.06 170 TYR A C 1
ATOM 1356 O O . TYR A 1 170 ? 10.842 -3.126 -15.404 1.00 94.06 170 TYR A O 1
ATOM 1364 N N . LEU A 1 171 ? 8.855 -2.737 -16.376 1.00 94.38 171 LEU A N 1
ATOM 1365 C CA . LEU A 1 171 ? 8.098 -3.711 -15.581 1.00 94.38 171 LEU A CA 1
ATOM 1366 C C . LEU A 1 171 ? 8.373 -5.177 -15.946 1.00 94.38 171 LEU A C 1
ATOM 1368 O O . LEU A 1 171 ? 7.894 -6.066 -15.250 1.00 94.38 171 LEU A O 1
ATOM 1372 N N . VAL A 1 172 ? 9.159 -5.457 -16.993 1.00 92.75 172 VAL A N 1
ATOM 1373 C CA . VAL A 1 172 ? 9.554 -6.841 -17.313 1.00 92.75 172 VAL A CA 1
ATOM 1374 C C . VAL A 1 172 ? 10.464 -7.433 -16.228 1.00 92.75 172 VAL A C 1
ATOM 1376 O O . VAL A 1 172 ? 10.288 -8.589 -15.860 1.00 92.75 172 VAL A O 1
ATOM 1379 N N . ASP A 1 173 ? 11.416 -6.651 -15.699 1.00 88.31 173 ASP A N 1
ATOM 1380 C CA . ASP A 1 173 ? 12.393 -7.136 -14.702 1.00 88.31 173 ASP A CA 1
ATOM 1381 C C . ASP A 1 173 ? 12.193 -6.548 -13.299 1.00 88.31 173 ASP A C 1
ATOM 1383 O O . ASP A 1 173 ? 12.813 -7.016 -12.343 1.00 88.31 173 ASP A O 1
ATOM 1387 N N . ASN A 1 174 ? 11.389 -5.488 -13.165 1.00 92.25 174 ASN A N 1
ATOM 1388 C CA . ASN A 1 174 ? 11.250 -4.731 -11.921 1.00 92.25 174 ASN A CA 1
ATOM 1389 C C . ASN A 1 174 ? 9.798 -4.723 -11.448 1.00 92.25 174 ASN A C 1
ATOM 1391 O O . ASN A 1 174 ? 8.863 -4.810 -12.243 1.00 92.25 174 ASN A O 1
ATOM 1395 N N . SER A 1 175 ? 9.613 -4.577 -10.138 1.00 93.56 175 SER A N 1
ATOM 1396 C CA . SER A 1 175 ? 8.281 -4.491 -9.546 1.00 93.56 175 SER A CA 1
ATOM 1397 C C . SER A 1 175 ? 7.623 -3.129 -9.806 1.00 93.56 175 SER A C 1
ATOM 1399 O O . SER A 1 175 ? 8.287 -2.131 -10.107 1.00 93.56 175 SER A O 1
ATOM 1401 N N . LEU A 1 176 ? 6.300 -3.068 -9.632 1.00 92.38 176 LEU A N 1
ATOM 1402 C CA . LEU A 1 176 ? 5.554 -1.810 -9.653 1.00 92.38 176 LEU A CA 1
ATOM 1403 C C . LEU A 1 176 ? 6.047 -0.836 -8.569 1.00 92.38 176 LEU A C 1
ATOM 1405 O O . LEU A 1 176 ? 6.173 0.359 -8.830 1.00 92.38 176 LEU A O 1
ATOM 1409 N N . ASP A 1 177 ? 6.386 -1.342 -7.381 1.00 92.88 177 ASP A N 1
ATOM 1410 C CA . ASP A 1 177 ? 6.909 -0.531 -6.277 1.00 92.88 177 ASP A CA 1
ATOM 1411 C C . ASP A 1 177 ? 8.238 0.145 -6.648 1.00 92.88 177 ASP A C 1
ATOM 1413 O O . ASP A 1 177 ? 8.445 1.326 -6.353 1.00 92.88 177 ASP A O 1
ATOM 1417 N N . ASP A 1 178 ? 9.116 -0.568 -7.362 1.00 93.00 178 ASP A N 1
ATOM 1418 C CA . ASP A 1 178 ? 10.367 -0.007 -7.878 1.00 93.00 178 ASP A CA 1
ATOM 1419 C C . ASP A 1 178 ? 10.109 1.085 -8.924 1.00 93.00 178 ASP A C 1
ATOM 1421 O O . ASP A 1 178 ? 10.792 2.113 -8.927 1.00 93.00 178 ASP A O 1
ATOM 1425 N N . LEU A 1 179 ? 9.118 0.890 -9.802 1.00 93.19 179 LEU A N 1
ATOM 1426 C CA . LEU A 1 179 ? 8.725 1.898 -10.789 1.00 93.19 179 LEU A CA 1
ATOM 1427 C C . LEU A 1 179 ? 8.217 3.170 -10.096 1.00 93.19 179 LEU A C 1
ATOM 1429 O O . LEU A 1 179 ? 8.677 4.271 -10.405 1.00 93.19 179 LEU A O 1
ATOM 1433 N N . ILE A 1 180 ? 7.322 3.022 -9.116 1.00 92.44 180 ILE A N 1
ATOM 1434 C CA . ILE A 1 180 ? 6.790 4.136 -8.321 1.00 92.44 180 ILE A CA 1
ATOM 1435 C C . ILE A 1 180 ? 7.926 4.861 -7.591 1.00 92.44 180 ILE A C 1
ATOM 1437 O O . ILE A 1 180 ? 7.952 6.091 -7.556 1.00 92.44 180 ILE A O 1
ATOM 1441 N N . LEU A 1 181 ? 8.899 4.131 -7.040 1.00 92.19 181 LEU A N 1
ATOM 1442 C CA . LEU A 1 181 ? 10.061 4.722 -6.376 1.00 92.19 181 LEU A CA 1
ATOM 1443 C C . LEU A 1 181 ? 10.898 5.580 -7.334 1.00 92.19 181 LEU A C 1
ATOM 1445 O O . LEU A 1 181 ? 11.373 6.653 -6.950 1.00 92.19 181 LEU A O 1
ATOM 1449 N N . ILE A 1 182 ? 11.083 5.131 -8.576 1.00 91.88 182 ILE A N 1
ATOM 1450 C CA . ILE A 1 182 ? 11.792 5.905 -9.599 1.00 91.88 182 ILE A CA 1
ATOM 1451 C C . ILE A 1 182 ? 11.001 7.149 -10.003 1.00 91.88 182 ILE A C 1
ATOM 1453 O O . ILE A 1 182 ? 11.592 8.225 -10.091 1.00 91.88 182 ILE A O 1
ATOM 1457 N N . LEU A 1 183 ? 9.684 7.035 -10.179 1.00 91.31 183 LEU A N 1
ATOM 1458 C CA . LEU A 1 183 ? 8.817 8.176 -10.488 1.00 91.31 183 LEU A CA 1
ATOM 1459 C C . LEU A 1 183 ? 8.819 9.216 -9.359 1.00 91.31 183 LEU A C 1
ATOM 1461 O O . LEU A 1 183 ? 8.946 10.408 -9.636 1.00 91.31 183 LEU A O 1
ATOM 1465 N N . LYS A 1 184 ? 8.807 8.772 -8.095 1.00 91.44 184 LYS A N 1
ATOM 1466 C CA . LYS A 1 184 ? 8.976 9.631 -6.909 1.00 91.44 184 LYS A CA 1
ATOM 1467 C C . LYS A 1 184 ? 10.311 10.364 -6.909 1.00 91.44 184 LYS A C 1
ATOM 1469 O O . LYS A 1 184 ? 10.363 11.577 -6.734 1.00 91.44 184 LYS A O 1
ATOM 1474 N N . ARG A 1 185 ? 11.413 9.651 -7.172 1.00 90.62 185 ARG A N 1
ATOM 1475 C CA . ARG A 1 185 ? 12.746 10.269 -7.326 1.00 90.62 185 ARG A CA 1
ATOM 1476 C C . ARG A 1 185 ? 12.824 11.207 -8.530 1.00 90.62 185 ARG A C 1
ATOM 1478 O O . ARG A 1 185 ? 13.673 12.090 -8.546 1.00 90.62 185 ARG A O 1
ATOM 1485 N N . GLY A 1 186 ? 11.971 11.000 -9.529 1.00 88.94 186 GLY A N 1
ATOM 1486 C CA . GLY A 1 186 ? 11.806 11.870 -10.687 1.00 88.94 186 GLY A CA 1
ATOM 1487 C C . GLY A 1 186 ? 10.934 13.104 -10.440 1.00 88.94 186 GLY A C 1
ATOM 1488 O O . GLY A 1 186 ? 10.910 13.983 -11.300 1.00 88.94 186 GLY A O 1
ATOM 1489 N N . LYS A 1 187 ? 10.230 13.172 -9.297 1.00 88.62 187 LYS A N 1
ATOM 1490 C CA . LYS A 1 187 ? 9.163 14.149 -9.006 1.00 88.62 187 LYS A CA 1
ATOM 1491 C C . LYS A 1 187 ? 8.026 14.112 -10.035 1.00 88.62 187 LYS A C 1
ATOM 1493 O O . LYS A 1 187 ? 7.550 15.150 -10.485 1.00 88.62 187 LYS A O 1
ATOM 1498 N N . MET A 1 188 ? 7.641 12.904 -10.441 1.00 85.06 188 MET A N 1
ATOM 1499 C CA . MET A 1 188 ? 6.647 12.655 -11.493 1.00 85.06 188 MET A CA 1
ATOM 1500 C C . MET A 1 188 ? 5.407 11.922 -10.985 1.00 85.06 188 MET A C 1
ATOM 1502 O O . MET A 1 188 ? 4.420 11.810 -11.704 1.00 85.06 188 MET A O 1
ATOM 1506 N N . ASP A 1 189 ? 5.453 11.369 -9.775 1.00 81.25 189 ASP A N 1
ATOM 1507 C CA . ASP A 1 189 ? 4.419 10.470 -9.275 1.00 81.25 189 ASP A CA 1
ATOM 1508 C C . ASP A 1 189 ? 3.095 11.182 -8.986 1.00 81.25 189 ASP A C 1
ATOM 1510 O O . ASP A 1 189 ? 2.039 10.591 -9.198 1.00 81.25 189 ASP A O 1
ATOM 1514 N N . ASP A 1 190 ? 3.115 12.432 -8.524 1.00 80.69 190 ASP A N 1
ATOM 1515 C CA . ASP A 1 190 ? 1.903 13.240 -8.298 1.00 80.69 190 ASP A CA 1
ATOM 1516 C C . ASP A 1 190 ? 1.279 13.774 -9.594 1.00 80.69 190 ASP A C 1
ATOM 1518 O O . ASP A 1 190 ? 0.085 14.055 -9.640 1.00 80.69 190 ASP A O 1
ATOM 1522 N N . ASN A 1 191 ? 2.054 13.798 -10.677 1.00 82.44 191 ASN A N 1
ATOM 1523 C CA . ASN A 1 191 ? 1.724 14.485 -11.920 1.00 82.44 191 ASN A CA 1
ATOM 1524 C C . ASN A 1 191 ? 1.593 13.518 -13.108 1.00 82.44 191 ASN A C 1
ATOM 1526 O O . ASN A 1 191 ? 1.912 13.860 -14.242 1.00 82.44 191 ASN A O 1
ATOM 1530 N N . LEU A 1 192 ? 1.119 12.288 -12.882 1.00 88.50 192 LEU A N 1
ATOM 1531 C CA . LEU A 1 192 ? 1.017 11.273 -13.946 1.00 88.50 192 LEU A CA 1
ATOM 1532 C C . LEU A 1 192 ? 0.106 11.698 -15.112 1.00 88.50 192 LEU A C 1
ATOM 1534 O O . LEU A 1 192 ? 0.316 11.275 -16.249 1.00 88.50 192 LEU A O 1
ATOM 1538 N N . LEU A 1 193 ? -0.881 12.563 -14.854 1.00 90.12 193 LEU A N 1
ATOM 1539 C CA . LEU A 1 193 ? -1.717 13.147 -15.906 1.00 90.12 193 LEU A CA 1
ATOM 1540 C C . LEU A 1 193 ? -0.953 14.132 -16.797 1.00 90.12 193 LEU A C 1
ATOM 1542 O O . LEU A 1 193 ? -1.358 14.342 -17.937 1.00 90.12 193 LEU A O 1
ATOM 1546 N N . ASP A 1 194 ? 0.164 14.698 -16.340 1.00 90.50 194 ASP A N 1
ATOM 1547 C CA . ASP A 1 194 ? 0.934 15.662 -17.130 1.00 90.50 194 ASP A CA 1
ATOM 1548 C C . ASP A 1 194 ? 1.646 15.022 -18.326 1.00 90.50 194 ASP A C 1
ATOM 1550 O O . ASP A 1 194 ? 2.037 15.728 -19.255 1.00 90.50 194 ASP A O 1
ATOM 1554 N N . PHE A 1 195 ? 1.730 13.688 -18.367 1.00 90.75 195 PHE A N 1
ATOM 1555 C CA . PHE A 1 195 ? 2.154 12.948 -19.556 1.00 90.75 195 PHE A CA 1
ATOM 1556 C C . PHE A 1 195 ? 1.161 13.044 -20.714 1.00 90.75 195 PHE A C 1
ATOM 1558 O O . PHE A 1 195 ? 1.548 12.874 -21.874 1.00 90.75 195 PHE A O 1
ATOM 1565 N N . PHE A 1 196 ? -0.111 13.304 -20.414 1.00 92.50 196 PHE A N 1
ATOM 1566 C CA . PHE A 1 196 ? -1.169 13.374 -21.407 1.00 92.50 196 PHE A CA 1
ATOM 1567 C C . PHE A 1 196 ? -1.236 14.780 -22.016 1.00 92.50 196 PHE A C 1
ATOM 1569 O O . PHE A 1 196 ? -1.066 15.780 -21.302 1.00 92.50 196 PHE A O 1
ATOM 1576 N N . PRO A 1 197 ? -1.549 14.882 -23.324 1.00 91.31 197 PRO A N 1
ATOM 1577 C CA . PRO A 1 197 ? -1.914 16.152 -23.937 1.00 91.31 197 PRO A CA 1
ATOM 1578 C C . PRO A 1 197 ? -3.006 16.847 -23.117 1.00 91.31 197 PRO A C 1
ATOM 1580 O O . PRO A 1 197 ? -3.907 16.180 -22.609 1.00 91.31 197 PRO A O 1
ATOM 1583 N N . SER A 1 198 ? -2.957 18.177 -23.014 1.00 84.38 198 SER A N 1
ATOM 1584 C CA . SER A 1 198 ? -3.842 18.969 -22.141 1.00 84.38 198 SER A CA 1
ATOM 1585 C C . SER A 1 198 ? -5.335 18.651 -22.307 1.00 84.38 198 SER A C 1
ATOM 1587 O O . SER A 1 198 ? -6.054 18.575 -21.317 1.00 84.38 198 SER A O 1
ATOM 1589 N N . GLY A 1 199 ? -5.794 18.374 -23.531 1.00 84.81 199 GLY A N 1
ATOM 1590 C CA . GLY A 1 199 ? -7.188 18.003 -23.815 1.00 84.81 199 GLY A CA 1
ATOM 1591 C C . GLY A 1 199 ? -7.613 16.591 -23.381 1.00 84.81 199 GLY A C 1
ATOM 1592 O O . GLY A 1 199 ? -8.778 16.248 -23.547 1.00 84.81 199 GLY A O 1
ATOM 1593 N N . LYS A 1 200 ? -6.697 15.757 -22.868 1.00 87.94 200 LYS A N 1
ATOM 1594 C CA . LYS A 1 200 ? -6.943 14.356 -22.466 1.00 87.94 200 LYS A CA 1
ATOM 1595 C C . LYS A 1 200 ? -6.510 14.048 -21.028 1.00 87.94 200 LYS A C 1
ATOM 1597 O O . LYS A 1 200 ? -6.331 12.887 -20.675 1.00 87.94 200 LYS A O 1
ATOM 1602 N N . ARG A 1 201 ? -6.307 15.069 -20.194 1.00 89.06 201 ARG A N 1
ATOM 1603 C CA . ARG A 1 201 ? -5.901 14.901 -18.790 1.00 89.06 201 ARG A CA 1
ATOM 1604 C C . ARG A 1 201 ? -7.100 14.554 -17.912 1.00 89.06 201 ARG A C 1
ATOM 1606 O O . ARG A 1 201 ? -7.529 15.363 -17.097 1.00 89.06 201 ARG A O 1
ATOM 1613 N N . THR A 1 202 ? -7.651 13.360 -18.099 1.00 89.31 202 THR A N 1
ATOM 1614 C CA . THR A 1 202 ? -8.739 12.841 -17.263 1.00 89.31 202 THR A CA 1
ATOM 1615 C C . THR A 1 202 ? -8.390 11.464 -16.697 1.00 89.31 202 THR A C 1
ATOM 1617 O O . THR A 1 202 ? -7.647 10.709 -17.336 1.00 89.31 202 THR A O 1
ATOM 1620 N N . PRO A 1 203 ? -8.909 11.105 -15.507 1.00 85.69 203 PRO A N 1
ATOM 1621 C CA . PRO A 1 203 ? -8.705 9.774 -14.936 1.00 85.69 203 PRO A CA 1
ATOM 1622 C C . PRO A 1 203 ? -9.209 8.646 -15.844 1.00 85.69 203 PRO A C 1
ATOM 1624 O O . PRO A 1 203 ? -8.610 7.570 -15.910 1.00 85.69 203 PRO A O 1
ATOM 1627 N N . GLU A 1 204 ? -10.287 8.899 -16.585 1.00 89.19 204 GLU A N 1
ATOM 1628 C CA . GLU A 1 204 ? -10.874 7.949 -17.526 1.00 89.19 204 GLU A CA 1
ATOM 1629 C C . GLU A 1 204 ? -9.932 7.714 -18.709 1.00 89.19 204 GLU A C 1
ATOM 1631 O O . GLU A 1 204 ? -9.629 6.565 -19.029 1.00 89.19 204 GLU A O 1
ATOM 1636 N N . ALA A 1 205 ? -9.395 8.791 -19.297 1.00 90.69 205 ALA A N 1
ATOM 1637 C CA . ALA A 1 205 ? -8.453 8.708 -20.410 1.00 90.69 205 ALA A CA 1
ATOM 1638 C C . ALA A 1 205 ? -7.138 8.028 -20.002 1.00 90.69 205 ALA A C 1
ATOM 1640 O O . ALA A 1 205 ? -6.576 7.256 -20.782 1.00 90.69 205 ALA A O 1
ATOM 1641 N N . PHE A 1 206 ? -6.669 8.269 -18.771 1.00 93.75 206 PHE A N 1
ATOM 1642 C CA . PHE A 1 206 ? -5.516 7.564 -18.210 1.00 93.75 206 PHE A CA 1
ATOM 1643 C C . PHE A 1 206 ? -5.754 6.054 -18.199 1.00 93.75 206 PHE A C 1
ATOM 1645 O O . PHE A 1 206 ? -4.952 5.270 -18.712 1.00 93.75 206 PHE A O 1
ATOM 1652 N N . SER A 1 207 ? -6.887 5.656 -17.629 1.00 91.06 207 SER A N 1
ATOM 1653 C CA . SER A 1 207 ? -7.196 4.253 -17.395 1.00 91.06 207 SER A CA 1
ATOM 1654 C C . SER A 1 207 ? -7.503 3.512 -18.699 1.00 91.06 207 SER A C 1
ATOM 1656 O O . SER A 1 207 ? -7.077 2.373 -18.869 1.00 91.06 207 SER A O 1
ATOM 1658 N N . GLU A 1 208 ? -8.179 4.156 -19.654 1.00 93.50 208 GLU A N 1
ATOM 1659 C CA . GLU A 1 208 ? -8.417 3.619 -21.000 1.00 93.50 208 GLU A CA 1
ATOM 1660 C C . GLU A 1 208 ? -7.104 3.368 -21.756 1.00 93.50 208 GLU A C 1
ATOM 1662 O O . GLU A 1 208 ? -6.892 2.269 -22.276 1.00 93.50 208 GLU A O 1
ATOM 1667 N N . HIS A 1 209 ? -6.198 4.353 -21.771 1.00 94.12 209 HIS A N 1
ATOM 1668 C CA . HIS A 1 209 ? -4.911 4.252 -22.464 1.00 94.12 209 HIS A CA 1
ATOM 1669 C C . HIS A 1 209 ? -4.068 3.096 -21.920 1.00 94.12 209 HIS A C 1
ATOM 1671 O O . HIS A 1 209 ? -3.679 2.201 -22.666 1.00 94.12 209 HIS A O 1
ATOM 1677 N N . PHE A 1 210 ? -3.825 3.057 -20.609 1.00 94.75 210 PHE A N 1
ATOM 1678 C CA . PHE A 1 210 ? -2.953 2.034 -20.029 1.00 94.75 210 PHE A CA 1
ATOM 1679 C C . PHE A 1 210 ? -3.594 0.637 -19.979 1.00 94.75 210 PHE A C 1
ATOM 1681 O O . PHE A 1 210 ? -2.863 -0.350 -20.078 1.00 94.75 210 PHE A O 1
ATOM 1688 N N . ARG A 1 211 ? -4.934 0.517 -19.928 1.00 93.94 211 ARG A N 1
ATOM 1689 C CA . ARG A 1 211 ? -5.623 -0.775 -20.129 1.00 93.94 211 ARG A CA 1
ATOM 1690 C C . ARG A 1 211 ? -5.396 -1.316 -21.538 1.00 93.94 211 ARG A C 1
ATOM 1692 O O . ARG A 1 211 ? -5.048 -2.486 -21.683 1.00 93.94 211 ARG A O 1
ATOM 1699 N N . LYS A 1 212 ? -5.534 -0.466 -22.561 1.00 94.69 212 LYS A N 1
ATOM 1700 C CA . LYS A 1 212 ? -5.283 -0.840 -23.963 1.00 94.69 212 LYS A CA 1
ATOM 1701 C C . LYS A 1 212 ? -3.844 -1.308 -24.186 1.00 94.69 212 LYS A C 1
ATOM 1703 O O . LYS A 1 212 ? -3.605 -2.235 -24.951 1.00 94.69 212 LYS A O 1
ATOM 1708 N N . GLU A 1 213 ? -2.899 -0.692 -23.487 1.00 92.94 213 GLU A N 1
ATOM 1709 C CA . GLU A 1 213 ? -1.472 -1.002 -23.589 1.00 92.94 213 GLU A CA 1
ATOM 1710 C C . GLU A 1 213 ? -1.026 -2.175 -22.687 1.00 92.94 213 GLU A C 1
ATOM 1712 O O . GLU A 1 213 ? 0.162 -2.494 -22.649 1.00 92.94 213 GLU A O 1
ATOM 1717 N N . GLY A 1 214 ? -1.952 -2.838 -21.978 1.00 91.50 214 GLY A N 1
ATOM 1718 C CA . GLY A 1 214 ? -1.677 -4.017 -21.143 1.00 91.50 214 GLY A CA 1
ATOM 1719 C C . GLY A 1 214 ? -1.037 -3.716 -19.781 1.00 91.50 214 GLY A C 1
ATOM 1720 O O . GLY A 1 214 ? -0.546 -4.622 -19.113 1.00 91.50 214 GLY A O 1
ATOM 1721 N N . LEU A 1 215 ? -1.042 -2.455 -19.343 1.00 92.56 215 LEU A N 1
ATOM 1722 C CA . LEU A 1 215 ? -0.415 -1.982 -18.105 1.00 92.56 215 LEU A CA 1
ATOM 1723 C C . LEU A 1 215 ? -1.430 -1.880 -16.953 1.00 92.56 215 LEU A C 1
ATOM 1725 O O . LEU A 1 215 ? -1.566 -0.838 -16.313 1.00 92.56 215 LEU A O 1
ATOM 1729 N N . LEU A 1 216 ? -2.135 -2.982 -16.668 1.00 92.75 216 LEU A N 1
ATOM 1730 C CA . LEU A 1 216 ? -3.209 -3.035 -15.659 1.00 92.75 216 LEU A CA 1
ATOM 1731 C C . LEU A 1 216 ? -2.740 -2.622 -14.257 1.00 92.75 216 LEU A C 1
ATOM 1733 O O . LEU A 1 216 ? -3.410 -1.840 -13.592 1.00 92.75 216 LEU A O 1
ATOM 1737 N N . LEU A 1 217 ? -1.546 -3.059 -13.851 1.00 90.50 217 LEU A N 1
ATOM 1738 C CA . LEU A 1 217 ? -0.968 -2.736 -12.541 1.00 90.50 217 LEU A CA 1
ATOM 1739 C C . LEU A 1 217 ? -0.776 -1.224 -12.327 1.00 90.50 217 LEU A C 1
ATOM 1741 O O . LEU A 1 217 ? -0.928 -0.721 -11.216 1.00 90.50 217 LEU A O 1
ATOM 1745 N N . VAL A 1 218 ? -0.455 -0.484 -13.394 1.00 91.50 218 VAL A N 1
ATOM 1746 C CA . VAL A 1 218 ? -0.303 0.980 -13.339 1.00 91.50 218 VAL A CA 1
ATOM 1747 C C . VAL A 1 218 ? -1.667 1.652 -13.183 1.00 91.50 218 VAL A C 1
ATOM 1749 O O . VAL A 1 218 ? -1.786 2.639 -12.458 1.00 91.50 218 VAL A O 1
ATOM 1752 N N . VAL A 1 219 ? -2.698 1.098 -13.827 1.00 92.00 219 VAL A N 1
ATOM 1753 C CA . VAL A 1 219 ? -4.079 1.586 -13.727 1.00 92.00 219 VAL A CA 1
ATOM 1754 C C . VAL A 1 219 ? -4.636 1.363 -12.328 1.00 92.00 219 VAL A C 1
ATOM 1756 O O . VAL A 1 219 ? -5.095 2.320 -11.719 1.00 92.00 219 VAL A O 1
ATOM 1759 N N . GLU A 1 220 ? -4.512 0.154 -11.779 1.00 90.94 220 GLU A N 1
ATOM 1760 C CA . GLU A 1 220 ? -4.954 -0.164 -10.414 1.00 90.94 220 GLU A CA 1
ATOM 1761 C C . GLU A 1 220 ? -4.277 0.740 -9.373 1.00 90.94 220 GLU A C 1
ATOM 1763 O O . GLU A 1 220 ? -4.927 1.264 -8.465 1.00 90.94 220 GLU A O 1
ATOM 1768 N N . TYR A 1 221 ? -2.969 0.980 -9.525 1.00 91.12 221 TYR A N 1
ATOM 1769 C CA . TYR A 1 221 ? -2.241 1.909 -8.664 1.00 91.12 221 TYR A CA 1
ATOM 1770 C C . TYR A 1 221 ? -2.772 3.339 -8.770 1.00 91.12 221 TYR A C 1
ATOM 1772 O O . TYR A 1 221 ? -2.964 4.002 -7.749 1.00 91.12 221 TYR A O 1
ATOM 1780 N N . TYR A 1 222 ? -3.005 3.825 -9.989 1.00 90.75 222 TYR A N 1
ATOM 1781 C CA . TYR A 1 222 ? -3.496 5.180 -10.205 1.00 90.75 222 TYR A CA 1
ATOM 1782 C C . TYR A 1 222 ? -4.933 5.362 -9.705 1.00 90.75 222 TYR A C 1
ATOM 1784 O O . TYR A 1 222 ? -5.210 6.346 -9.024 1.00 90.75 222 TYR A O 1
ATOM 1792 N N . GLU A 1 223 ? -5.826 4.403 -9.958 1.00 89.50 223 GLU A N 1
ATOM 1793 C CA . GLU A 1 223 ? -7.200 4.403 -9.441 1.00 89.50 223 GLU A CA 1
ATOM 1794 C C . GLU A 1 223 ? -7.200 4.429 -7.905 1.00 89.50 223 GLU A C 1
ATOM 1796 O O . GLU A 1 223 ? -7.882 5.261 -7.301 1.00 89.50 223 GLU A O 1
ATOM 1801 N N . LYS A 1 224 ? -6.351 3.613 -7.263 1.00 88.88 224 LYS A N 1
ATOM 1802 C CA . LYS A 1 224 ? -6.151 3.650 -5.809 1.00 88.88 224 LYS A CA 1
ATOM 1803 C C . LYS A 1 224 ? -5.603 4.998 -5.330 1.00 88.88 224 LYS A C 1
ATOM 1805 O O . LYS A 1 224 ? -6.085 5.535 -4.336 1.00 88.88 224 LYS A O 1
ATOM 1810 N N . LYS A 1 225 ? -4.620 5.572 -6.030 1.00 88.88 225 LYS A N 1
ATOM 1811 C CA . LYS A 1 225 ? -4.043 6.879 -5.682 1.00 88.88 225 LYS A CA 1
ATOM 1812 C C . LYS A 1 225 ? -5.083 7.999 -5.779 1.00 88.88 225 LYS A C 1
ATOM 1814 O O . LYS A 1 225 ? -5.162 8.836 -4.884 1.00 88.88 225 LYS A O 1
ATOM 1819 N N . ILE A 1 226 ? -5.893 8.009 -6.836 1.00 87.88 226 ILE A N 1
ATOM 1820 C CA . ILE A 1 226 ? -6.991 8.967 -7.005 1.00 87.88 226 ILE A CA 1
ATOM 1821 C C . ILE A 1 226 ? -8.040 8.789 -5.909 1.00 87.88 226 ILE A C 1
ATOM 1823 O O . ILE A 1 226 ? -8.516 9.781 -5.363 1.00 87.88 226 ILE A O 1
ATOM 1827 N N . PHE A 1 227 ? -8.362 7.549 -5.545 1.00 8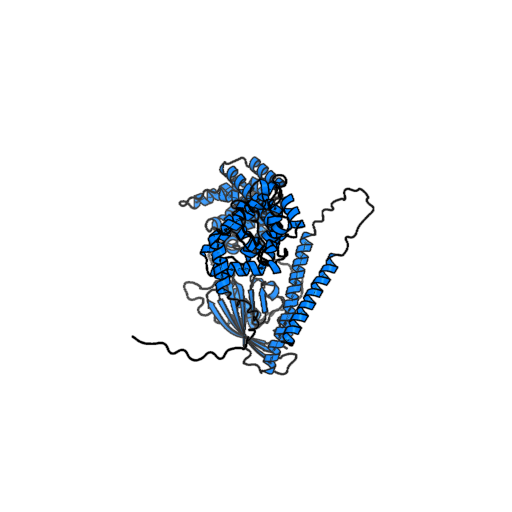7.12 227 PHE A N 1
ATOM 1828 C CA . PHE A 1 227 ? -9.262 7.258 -4.436 1.00 87.12 227 PHE A CA 1
ATOM 1829 C C . PHE A 1 227 ? -8.750 7.829 -3.101 1.00 87.12 227 PHE A C 1
ATOM 1831 O O . PHE A 1 227 ? -9.464 8.580 -2.436 1.00 87.12 227 PHE A O 1
ATOM 1838 N N . GLU A 1 228 ? -7.490 7.558 -2.743 1.00 88.38 228 GLU A N 1
ATOM 1839 C CA . GLU A 1 228 ? -6.854 8.095 -1.530 1.00 88.38 228 GLU A CA 1
ATOM 1840 C C . GLU A 1 228 ? -6.779 9.633 -1.542 1.00 88.38 228 GLU A C 1
ATOM 1842 O O . GLU A 1 228 ? -7.008 10.279 -0.518 1.00 88.38 228 GLU A O 1
ATOM 1847 N N . MET A 1 229 ? -6.501 10.238 -2.700 1.00 88.19 229 MET A N 1
ATOM 1848 C CA . MET A 1 229 ? -6.463 11.693 -2.859 1.00 88.19 229 MET A CA 1
ATOM 1849 C C . MET A 1 229 ? -7.840 12.328 -2.630 1.00 88.19 229 MET A C 1
ATOM 1851 O O . MET A 1 229 ? -7.932 13.300 -1.884 1.00 88.19 229 MET A O 1
ATOM 1855 N N . LYS A 1 230 ? -8.908 11.753 -3.201 1.00 88.94 230 LYS A N 1
ATOM 1856 C CA . LYS A 1 230 ? -10.291 12.217 -2.996 1.00 88.94 230 LYS A CA 1
ATOM 1857 C C . LYS A 1 230 ? -10.729 12.086 -1.533 1.00 88.94 230 LYS A C 1
ATOM 1859 O O . LYS A 1 230 ? -11.358 12.997 -1.000 1.00 88.94 230 LYS A O 1
ATOM 1864 N N . LEU A 1 231 ? -10.352 10.996 -0.855 1.00 88.94 231 LEU A N 1
ATOM 1865 C CA . LEU A 1 231 ? -10.583 10.847 0.588 1.00 88.94 231 LEU A CA 1
ATOM 1866 C C . LEU A 1 231 ? -9.853 11.926 1.396 1.00 88.94 231 LEU A C 1
ATOM 1868 O O . LEU A 1 231 ? -10.428 12.496 2.322 1.00 88.94 231 LEU A O 1
ATOM 1872 N N . LYS A 1 232 ? -8.600 12.232 1.042 1.00 90.25 232 LYS A N 1
ATOM 1873 C CA . LYS A 1 232 ? -7.810 13.277 1.706 1.00 90.25 232 LYS A CA 1
ATOM 1874 C C . LYS A 1 232 ? -8.386 14.676 1.478 1.00 90.25 232 LYS A C 1
ATOM 1876 O O . LYS A 1 232 ? -8.406 15.471 2.414 1.00 90.25 232 LYS A O 1
ATOM 1881 N N . GLU A 1 233 ? -8.849 14.970 0.266 1.00 90.62 233 GLU A N 1
ATOM 1882 C CA . GLU A 1 233 ? -9.520 16.228 -0.075 1.00 90.62 233 GLU A CA 1
ATOM 1883 C C . GLU A 1 233 ? -10.782 16.412 0.775 1.00 90.62 233 GLU A C 1
ATOM 1885 O O . GLU A 1 233 ? -10.892 17.413 1.486 1.00 90.62 233 GLU A O 1
ATOM 1890 N N . MET A 1 234 ? -11.652 15.396 0.816 1.00 90.88 234 MET A N 1
ATOM 1891 C CA . MET A 1 234 ? -12.831 15.382 1.685 1.00 90.88 234 MET A CA 1
ATOM 1892 C C . MET A 1 234 ? -12.441 15.572 3.156 1.00 90.88 234 MET A C 1
ATOM 1894 O O . MET A 1 234 ? -12.990 16.447 3.820 1.00 90.88 234 MET A O 1
ATOM 1898 N N . LYS A 1 235 ? -11.448 14.822 3.659 1.00 91.38 235 LYS A N 1
ATOM 1899 C CA . LYS A 1 235 ? -10.949 14.970 5.034 1.00 91.38 235 LYS A CA 1
ATOM 1900 C C . LYS A 1 235 ? -10.552 16.422 5.320 1.00 91.38 235 LYS A C 1
ATOM 1902 O O . LYS A 1 235 ? -10.999 16.983 6.311 1.00 91.38 235 LYS A O 1
ATOM 1907 N N . SER A 1 236 ? -9.773 17.049 4.436 1.00 91.44 236 SER A N 1
ATOM 1908 C CA . SER A 1 236 ? -9.307 18.430 4.616 1.00 91.44 236 SER A CA 1
ATOM 1909 C C . SER A 1 236 ? -10.429 19.474 4.588 1.00 91.44 236 SER A C 1
ATOM 1911 O O . SER A 1 236 ? -10.427 20.377 5.425 1.00 91.44 236 SER A O 1
ATOM 1913 N N . ALA A 1 237 ? -11.407 19.328 3.687 1.00 91.06 237 ALA A N 1
ATOM 1914 C CA . ALA A 1 237 ? -12.565 20.216 3.612 1.00 91.06 237 ALA A CA 1
ATOM 1915 C C . ALA A 1 237 ? -13.403 20.137 4.897 1.00 91.06 237 ALA A C 1
ATOM 1917 O O . ALA A 1 237 ? -13.743 21.164 5.487 1.00 91.06 237 ALA A O 1
ATOM 1918 N N . LEU A 1 238 ? -13.652 18.918 5.384 1.00 92.50 238 LEU A N 1
ATOM 1919 C CA . LEU A 1 238 ? -14.401 18.688 6.618 1.00 92.50 238 LEU A CA 1
ATOM 1920 C C . LEU A 1 238 ? -13.641 19.173 7.853 1.00 92.50 238 LEU A C 1
ATOM 1922 O O . LEU A 1 238 ? -14.253 19.748 8.746 1.00 92.50 238 LEU A O 1
ATOM 1926 N N . THR A 1 239 ? -12.314 19.010 7.909 1.00 91.75 239 THR A N 1
ATOM 1927 C CA . THR A 1 239 ? -11.513 19.554 9.017 1.00 91.75 239 THR A CA 1
ATOM 1928 C C . THR A 1 239 ? -11.654 21.073 9.115 1.00 91.75 239 THR A C 1
ATOM 1930 O O . THR A 1 239 ? -11.780 21.580 10.227 1.00 91.75 239 THR A O 1
ATOM 1933 N N . SER A 1 240 ? -11.691 21.795 7.986 1.00 91.44 240 SER A N 1
ATOM 1934 C CA . SER A 1 240 ? -11.932 23.249 7.989 1.00 91.44 240 SER A CA 1
ATOM 1935 C C . SER A 1 240 ? -13.332 23.584 8.501 1.00 91.44 240 SER A C 1
ATOM 1937 O O . SER A 1 240 ? -13.469 24.383 9.421 1.00 91.44 240 SER A O 1
ATOM 1939 N N . GLN A 1 241 ? -14.367 22.918 7.974 1.00 89.62 241 GLN A N 1
ATOM 1940 C CA . GLN A 1 241 ? -15.759 23.169 8.371 1.00 89.62 241 GLN A CA 1
ATOM 1941 C C . GLN A 1 241 ? -16.016 22.867 9.856 1.00 89.62 241 GLN A C 1
ATOM 1943 O O . GLN A 1 241 ? -16.710 23.625 10.531 1.00 89.62 241 GLN A O 1
ATOM 1948 N N . ILE A 1 242 ? -15.432 21.788 10.388 1.00 88.81 242 ILE A N 1
ATOM 1949 C CA . ILE A 1 242 ? -15.556 21.440 11.809 1.00 88.81 242 ILE A CA 1
ATOM 1950 C C . ILE A 1 242 ? -14.775 22.425 12.692 1.00 88.81 242 ILE A C 1
ATOM 1952 O O . ILE A 1 242 ? -15.255 22.777 13.769 1.00 88.81 242 ILE A O 1
ATOM 1956 N N . ALA A 1 243 ? -13.604 22.898 12.253 1.00 87.75 243 ALA A N 1
ATOM 1957 C CA . ALA A 1 243 ? -12.824 23.896 12.990 1.00 87.75 243 ALA A CA 1
ATOM 1958 C C . ALA A 1 243 ? -13.508 25.275 13.039 1.00 87.75 243 ALA A C 1
ATOM 1960 O O . ALA A 1 243 ? -13.353 25.997 14.022 1.00 87.75 243 ALA A O 1
ATOM 1961 N N . GLU A 1 244 ? -14.267 25.623 12.000 1.00 89.19 244 GLU A N 1
ATOM 1962 C CA . GLU A 1 244 ? -15.072 26.849 11.914 1.00 89.19 244 GLU A CA 1
ATOM 1963 C C . GLU A 1 244 ? -16.424 26.744 12.647 1.00 89.19 244 GLU A C 1
ATOM 1965 O O . GLU A 1 244 ? -17.177 27.714 12.669 1.00 89.19 244 GLU A O 1
ATOM 1970 N N . GLU A 1 245 ? -16.728 25.593 13.265 1.00 83.25 245 GLU A N 1
ATOM 1971 C CA . GLU A 1 245 ? -18.018 25.299 13.910 1.00 83.25 245 GLU A CA 1
ATOM 1972 C C . GLU A 1 245 ? -19.220 25.516 12.962 1.00 83.25 245 GLU A C 1
ATOM 1974 O O . GLU A 1 245 ? -20.268 26.029 13.364 1.00 83.25 245 GLU A O 1
ATOM 1979 N N . ALA A 1 246 ? -19.071 25.120 11.690 1.00 86.62 246 ALA A N 1
ATOM 1980 C CA . ALA A 1 246 ? -20.124 25.221 10.681 1.00 86.62 246 ALA A CA 1
ATOM 1981 C C . ALA A 1 246 ? -21.392 24.439 11.072 1.00 86.62 246 ALA A C 1
ATOM 1983 O O . ALA A 1 246 ? -21.360 23.504 11.879 1.00 86.62 246 ALA A O 1
ATOM 1984 N N . ASN A 1 247 ? -22.533 24.801 10.478 1.00 90.62 247 ASN A N 1
ATOM 1985 C CA . ASN A 1 247 ? -23.797 24.135 10.779 1.00 90.62 247 ASN A CA 1
ATOM 1986 C C . ASN A 1 247 ? -23.752 22.659 10.345 1.00 90.62 247 ASN A C 1
ATOM 1988 O O . ASN A 1 247 ? -23.388 22.348 9.212 1.00 90.62 247 ASN A O 1
ATOM 1992 N N . VAL A 1 248 ? -24.191 21.748 11.219 1.00 90.06 248 VAL A N 1
ATOM 1993 C CA . VAL A 1 248 ? -24.199 20.299 10.959 1.00 90.06 248 VAL A CA 1
ATOM 1994 C C . VAL A 1 248 ? -24.914 19.944 9.647 1.00 90.06 248 VAL A C 1
ATOM 1996 O O . VAL A 1 248 ? -24.437 19.087 8.905 1.00 90.06 248 VAL A O 1
ATOM 1999 N N . SER A 1 249 ? -26.002 20.642 9.306 1.00 89.25 249 SER A N 1
ATOM 2000 C CA . SER A 1 249 ? -26.734 20.432 8.051 1.00 89.25 249 SER A CA 1
ATOM 2001 C C . SER A 1 249 ? -25.902 20.787 6.812 1.00 89.25 249 SER A C 1
ATOM 2003 O O . SER A 1 249 ? -25.951 20.062 5.820 1.00 89.25 249 SER A O 1
ATOM 2005 N N . GLU A 1 250 ? -25.108 21.861 6.865 1.00 90.50 250 GLU A N 1
ATOM 2006 C CA . GLU A 1 250 ? -24.222 22.279 5.764 1.00 90.50 250 GLU A CA 1
ATOM 2007 C C . GLU A 1 250 ? -23.075 21.276 5.571 1.00 90.50 250 GLU A C 1
ATOM 2009 O O . GLU A 1 250 ? -22.719 20.917 4.442 1.00 90.50 250 GLU A O 1
ATOM 2014 N N . VAL A 1 251 ? -22.537 20.750 6.676 1.00 90.88 251 VAL A N 1
ATOM 2015 C CA . VAL A 1 251 ? -21.507 19.704 6.640 1.00 90.88 251 VAL A CA 1
ATOM 2016 C C . VAL A 1 251 ? -22.072 18.413 6.043 1.00 90.88 251 VAL A C 1
ATOM 2018 O O . VAL A 1 251 ? -21.441 17.814 5.173 1.00 90.88 251 VAL A O 1
ATOM 2021 N N . ILE A 1 252 ? -23.293 18.007 6.418 1.00 92.62 252 ILE A N 1
ATOM 2022 C CA . ILE A 1 252 ? -23.969 16.837 5.830 1.00 92.62 252 ILE A CA 1
ATOM 2023 C C . ILE A 1 252 ? -24.134 16.994 4.312 1.00 92.62 252 ILE A C 1
ATOM 2025 O O . ILE A 1 252 ? -23.889 16.041 3.568 1.00 92.62 252 ILE A O 1
ATOM 2029 N N . GLU A 1 253 ? -24.552 18.169 3.834 1.00 92.50 253 GLU A N 1
ATOM 2030 C CA . GLU A 1 253 ? -24.685 18.438 2.398 1.00 92.50 253 GLU A CA 1
ATOM 2031 C C . GLU A 1 253 ? -23.338 18.367 1.675 1.00 92.50 253 GLU A C 1
ATOM 2033 O O . GLU A 1 253 ? -23.242 17.720 0.629 1.00 92.50 253 GLU A O 1
ATOM 2038 N N . THR A 1 254 ? -22.287 18.936 2.269 1.00 90.69 254 THR A N 1
ATOM 2039 C CA . THR A 1 254 ? -20.922 18.882 1.728 1.00 90.69 254 THR A CA 1
ATOM 2040 C C . THR A 1 254 ? -20.436 17.434 1.598 1.00 90.69 254 THR A C 1
ATOM 2042 O O . THR A 1 254 ? -19.955 17.030 0.537 1.00 90.69 254 THR A O 1
ATOM 2045 N N . VAL A 1 255 ? -20.615 16.607 2.636 1.00 91.69 255 VAL A N 1
ATOM 2046 C CA . VAL A 1 255 ? -20.238 15.182 2.592 1.00 91.69 255 VAL A CA 1
ATOM 2047 C C . VAL A 1 255 ? -21.055 14.446 1.530 1.00 91.69 255 VAL A C 1
ATOM 2049 O O . VAL A 1 255 ? -20.485 13.720 0.718 1.00 91.69 255 VAL A O 1
ATOM 2052 N N . LYS A 1 256 ? -22.378 14.660 1.462 1.00 91.88 256 LYS A N 1
ATOM 2053 C CA . LYS A 1 256 ? -23.234 14.052 0.425 1.00 91.88 256 LYS A CA 1
ATOM 2054 C C . LYS A 1 256 ? -22.779 14.424 -0.986 1.00 91.88 256 LYS A C 1
ATOM 2056 O O . LYS A 1 256 ? -22.862 13.581 -1.879 1.00 91.88 256 LYS A O 1
ATOM 2061 N N . GLN A 1 257 ? -22.310 15.653 -1.189 1.00 91.38 257 GLN A N 1
ATOM 2062 C CA . GLN A 1 257 ? -21.781 16.102 -2.472 1.00 91.38 257 GLN A CA 1
ATOM 2063 C C . GLN A 1 257 ? -20.479 15.368 -2.823 1.00 91.38 257 GLN A C 1
ATOM 2065 O O . GLN A 1 257 ? -20.408 14.739 -3.878 1.00 91.38 257 GLN A O 1
ATOM 2070 N N . HIS A 1 258 ? -19.506 15.318 -1.907 1.00 88.00 258 HIS A N 1
ATOM 2071 C CA . HIS A 1 258 ? -18.261 14.570 -2.127 1.00 88.00 258 HIS A CA 1
ATOM 2072 C C . HIS A 1 258 ? -18.499 13.075 -2.369 1.00 88.00 258 HIS A C 1
ATOM 2074 O O . HIS A 1 258 ? -17.875 12.496 -3.255 1.00 88.00 258 HIS A O 1
ATOM 2080 N N . VAL A 1 259 ? -19.424 12.443 -1.639 1.00 89.31 259 VAL A N 1
ATOM 2081 C CA . VAL A 1 259 ? -19.770 11.025 -1.835 1.00 89.31 259 VAL A CA 1
ATOM 2082 C C . VAL A 1 259 ? -20.314 10.774 -3.242 1.00 89.31 259 VAL A C 1
ATOM 2084 O O . VAL A 1 259 ? -19.915 9.799 -3.882 1.00 89.31 259 VAL A O 1
ATOM 2087 N N . LYS A 1 260 ? -21.168 11.668 -3.759 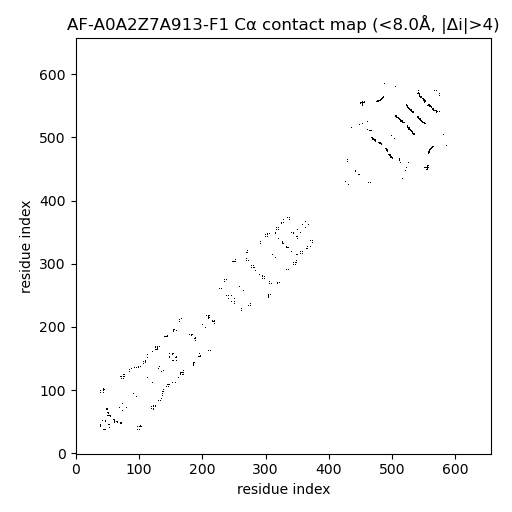1.00 87.88 260 LYS A N 1
ATOM 2088 C CA . LYS A 1 260 ? -21.713 11.574 -5.123 1.00 87.88 260 LYS A CA 1
ATOM 2089 C C . LYS A 1 260 ? -20.645 11.793 -6.193 1.00 87.88 260 LYS A C 1
ATOM 2091 O O . LYS A 1 260 ? -20.555 10.992 -7.122 1.00 87.88 260 LYS A O 1
ATOM 2096 N N . ASP A 1 261 ? -19.824 12.829 -6.046 1.00 83.06 261 ASP A N 1
ATOM 2097 C CA . ASP A 1 261 ? -18.820 13.209 -7.049 1.00 83.06 261 ASP A CA 1
ATOM 2098 C C . ASP A 1 261 ? -17.677 12.189 -7.139 1.00 83.06 261 ASP A C 1
ATOM 2100 O O . ASP A 1 261 ? -17.150 11.892 -8.216 1.00 83.06 261 ASP A O 1
ATOM 2104 N N . ALA A 1 262 ? -17.289 11.616 -6.000 1.00 83.12 262 ALA A N 1
ATOM 2105 C CA . ALA A 1 262 ? -16.174 10.686 -5.909 1.00 83.12 262 ALA A CA 1
ATOM 2106 C C . ALA A 1 262 ? -16.583 9.204 -5.916 1.00 83.12 262 ALA A C 1
ATOM 2108 O O . ALA A 1 262 ? -15.693 8.361 -6.040 1.00 83.12 262 ALA A O 1
ATOM 2109 N N . LYS A 1 263 ? -17.885 8.885 -5.827 1.00 85.31 263 LYS A N 1
ATOM 2110 C CA . LYS A 1 263 ? -18.417 7.516 -5.665 1.00 85.31 263 LYS A CA 1
ATOM 2111 C C . LYS A 1 263 ? -17.725 6.764 -4.519 1.00 85.31 263 LYS A C 1
ATOM 2113 O O . LYS A 1 263 ? -17.281 5.628 -4.682 1.00 85.31 263 LYS A O 1
ATOM 2118 N N . LEU A 1 264 ? -17.571 7.432 -3.376 1.00 85.88 264 LEU A N 1
ATOM 2119 C CA . LEU A 1 264 ? -16.865 6.867 -2.224 1.00 85.88 264 LEU A CA 1
ATOM 2120 C C . LEU A 1 264 ? -17.710 5.771 -1.555 1.00 85.88 264 LEU A C 1
ATOM 2122 O O . LEU A 1 264 ? -18.907 5.975 -1.367 1.00 85.88 264 LEU A O 1
ATOM 2126 N N . PRO A 1 265 ? -17.113 4.633 -1.154 1.00 88.69 265 PRO A N 1
ATOM 2127 C CA . PRO A 1 265 ? -17.794 3.636 -0.342 1.00 88.69 265 PRO A CA 1
ATOM 2128 C C . PRO A 1 265 ? -18.193 4.205 1.020 1.00 88.69 265 PRO A C 1
ATOM 2130 O O . PRO A 1 265 ? -17.348 4.758 1.725 1.00 88.69 265 PRO A O 1
ATOM 2133 N N . ASP A 1 266 ? -19.435 3.958 1.437 1.00 87.94 266 ASP A N 1
ATOM 2134 C CA . ASP A 1 266 ? -19.980 4.429 2.720 1.00 87.94 266 ASP A CA 1
ATOM 2135 C C . ASP A 1 266 ? -19.104 4.043 3.929 1.00 87.94 266 ASP A C 1
ATOM 2137 O O . ASP A 1 266 ? -18.987 4.797 4.891 1.00 87.94 266 ASP A O 1
ATOM 2141 N N . VAL A 1 267 ? -18.422 2.892 3.863 1.00 88.88 267 VAL A N 1
ATOM 2142 C CA . VAL A 1 267 ? -17.500 2.423 4.914 1.00 88.88 267 VAL A CA 1
ATOM 2143 C C . VAL A 1 267 ? -16.323 3.384 5.117 1.00 88.88 267 VAL A C 1
ATOM 2145 O O . VAL A 1 267 ? -15.966 3.683 6.254 1.00 88.88 267 VAL A O 1
ATOM 2148 N N . GLU A 1 268 ? -15.719 3.879 4.035 1.00 89.88 268 GLU A N 1
ATOM 2149 C CA . GLU A 1 268 ? -14.587 4.811 4.130 1.00 89.88 268 GLU A CA 1
ATOM 2150 C C . GLU A 1 268 ? -15.058 6.216 4.523 1.00 89.88 268 GLU A C 1
ATOM 2152 O O . GLU A 1 268 ? -14.355 6.923 5.239 1.00 89.88 268 GLU A O 1
ATOM 2157 N N . VAL A 1 269 ? -16.281 6.597 4.137 1.00 91.75 269 VAL A N 1
ATOM 2158 C CA . VAL A 1 269 ? -16.904 7.859 4.568 1.00 91.75 269 VAL A CA 1
ATOM 2159 C C . VAL A 1 269 ? -17.057 7.884 6.086 1.00 91.75 269 VAL A C 1
ATOM 2161 O O . VAL A 1 269 ? -16.598 8.827 6.723 1.00 91.75 269 VAL A O 1
ATOM 2164 N N . VAL A 1 270 ? -17.619 6.827 6.684 1.00 92.31 270 VAL A N 1
ATOM 2165 C CA . VAL A 1 270 ? -17.778 6.713 8.146 1.00 92.31 270 VAL A CA 1
ATOM 2166 C C . VAL A 1 270 ? -16.432 6.816 8.872 1.00 92.31 270 VAL A C 1
ATOM 2168 O O . VAL A 1 270 ? -16.335 7.512 9.884 1.00 92.31 270 VAL A O 1
ATOM 2171 N N . ARG A 1 271 ? -15.378 6.183 8.339 1.00 92.00 271 ARG A N 1
ATOM 2172 C CA . ARG A 1 271 ? -14.020 6.280 8.899 1.00 92.00 271 ARG A CA 1
ATOM 2173 C C . ARG A 1 271 ? -13.480 7.704 8.860 1.00 92.00 271 ARG A C 1
ATOM 2175 O O . ARG A 1 271 ? -13.008 8.197 9.879 1.00 92.00 271 ARG A O 1
ATOM 2182 N N . VAL A 1 272 ? -13.590 8.381 7.715 1.00 93.19 272 VAL A N 1
ATOM 2183 C CA . VAL A 1 272 ? -13.128 9.770 7.578 1.00 93.19 272 VAL A CA 1
ATOM 2184 C C . VAL A 1 272 ? -13.921 10.712 8.484 1.00 93.19 272 VAL A C 1
ATOM 2186 O O . VAL A 1 272 ? -13.323 11.583 9.104 1.00 93.19 272 VAL A O 1
ATOM 2189 N N . LEU A 1 273 ? -15.240 10.540 8.610 1.00 93.56 273 LEU A N 1
ATOM 2190 C CA . LEU A 1 273 ? -16.058 11.366 9.505 1.00 93.56 273 LEU A CA 1
ATOM 2191 C C . LEU A 1 273 ? -15.591 11.253 10.955 1.00 93.56 273 LEU A C 1
ATOM 2193 O O . LEU A 1 273 ? -15.381 12.269 11.615 1.00 93.56 273 LEU A O 1
ATOM 2197 N N . TRP A 1 274 ? -15.386 10.024 11.432 1.00 94.31 274 TRP A N 1
ATOM 2198 C CA . TRP A 1 274 ? -14.868 9.779 12.773 1.00 94.31 274 TRP A CA 1
ATOM 2199 C C . TRP A 1 274 ? -13.485 10.414 12.977 1.00 94.31 274 TRP A C 1
ATOM 2201 O O . TRP A 1 274 ? -13.278 11.137 13.953 1.00 94.31 274 TRP A O 1
ATOM 2211 N N . ASP A 1 275 ? -12.572 10.217 12.025 1.00 91.75 275 ASP A N 1
ATOM 2212 C CA . ASP A 1 275 ? -11.239 10.819 12.042 1.00 91.75 275 ASP A CA 1
ATOM 2213 C C . ASP A 1 275 ? -11.292 12.347 12.165 1.00 91.75 275 ASP A C 1
ATOM 2215 O O . ASP A 1 275 ? -10.630 12.913 13.028 1.00 91.75 275 ASP A O 1
ATOM 2219 N N . VAL A 1 276 ? -12.085 13.028 11.329 1.00 93.31 276 VAL A N 1
ATOM 2220 C CA . VAL A 1 276 ? -12.170 14.500 11.329 1.00 93.31 276 VAL A CA 1
ATOM 2221 C C . VAL A 1 276 ? -12.759 15.016 12.644 1.00 93.31 276 VAL A C 1
ATOM 2223 O O . VAL A 1 276 ? -12.252 15.991 13.202 1.00 93.31 276 VAL A O 1
ATOM 2226 N N . ILE A 1 277 ? -13.804 14.361 13.161 1.00 91.56 277 ILE A N 1
ATOM 2227 C CA . ILE A 1 277 ? -14.424 14.718 14.445 1.00 91.56 277 ILE A CA 1
ATOM 2228 C C . ILE A 1 277 ? -13.386 14.626 15.567 1.00 91.56 277 ILE A C 1
ATOM 2230 O O . ILE A 1 277 ? -13.288 15.540 16.387 1.00 91.56 277 ILE A O 1
ATOM 2234 N N . MET A 1 278 ? -12.592 13.555 15.592 1.00 89.50 278 MET A N 1
ATOM 2235 C CA . MET A 1 278 ? -11.588 13.332 16.631 1.00 89.50 278 MET A CA 1
ATOM 2236 C C . MET A 1 278 ? -10.336 14.206 16.465 1.00 89.50 278 MET A C 1
ATOM 2238 O O . MET A 1 278 ? -9.793 14.668 17.471 1.00 89.50 278 MET A O 1
ATOM 2242 N N . ASP A 1 279 ? -9.912 14.495 15.232 1.00 89.25 279 ASP A N 1
ATOM 2243 C CA . ASP A 1 279 ? -8.792 15.398 14.924 1.00 89.25 279 ASP A CA 1
ATOM 2244 C C . ASP A 1 279 ? -9.085 16.842 15.380 1.00 89.25 279 ASP A C 1
ATOM 2246 O O . ASP A 1 279 ? -8.172 17.573 15.767 1.00 89.25 279 ASP A O 1
ATOM 2250 N N . ALA A 1 280 ? -10.360 17.248 15.405 1.00 87.31 280 ALA A N 1
ATOM 2251 C CA . ALA A 1 280 ? -10.792 18.560 15.891 1.00 87.31 280 ALA A CA 1
ATOM 2252 C C . ALA A 1 280 ? -10.813 18.690 17.431 1.00 87.31 280 ALA A C 1
ATOM 2254 O O . ALA A 1 280 ? -11.007 19.788 17.962 1.00 87.31 280 ALA A O 1
ATOM 2255 N N . VAL A 1 281 ? -10.612 17.598 18.180 1.00 87.62 281 VAL A N 1
ATOM 2256 C CA . VAL A 1 281 ? -10.615 17.638 19.649 1.00 87.62 281 VAL A CA 1
ATOM 2257 C C . VAL A 1 281 ? -9.385 18.388 20.163 1.00 87.62 281 VAL A C 1
ATOM 2259 O O . VAL A 1 281 ? -8.239 18.019 19.914 1.00 87.62 281 VAL A O 1
ATOM 2262 N N . GLN A 1 282 ? -9.614 19.427 20.966 1.00 82.06 282 GLN A N 1
ATOM 2263 C CA . GLN A 1 282 ? -8.535 20.178 21.604 1.00 82.06 282 GLN A CA 1
ATOM 2264 C C . GLN A 1 282 ? -7.984 19.436 22.829 1.00 82.06 282 GLN A C 1
ATOM 2266 O O . GLN A 1 282 ? -8.638 19.336 23.872 1.00 82.06 282 GLN A O 1
ATOM 2271 N N . TRP A 1 283 ? -6.744 18.961 22.718 1.00 81.56 283 TRP A N 1
ATOM 2272 C CA . TRP A 1 283 ? -6.042 18.241 23.781 1.00 81.56 283 TRP A CA 1
ATOM 2273 C C . TRP A 1 283 ? -5.175 19.177 24.639 1.00 81.56 283 TRP A C 1
ATOM 2275 O O . TRP A 1 283 ? -4.267 19.840 24.143 1.00 81.56 283 TRP A O 1
ATOM 2285 N N . SER A 1 284 ? -5.394 19.187 25.957 1.00 77.75 284 SER A N 1
ATOM 2286 C CA . SER A 1 284 ? -4.579 19.906 26.947 1.00 77.75 284 SER A CA 1
ATOM 2287 C C . SER A 1 284 ? -3.647 18.959 27.710 1.00 77.75 284 SER A C 1
ATOM 2289 O O . SER A 1 284 ? -4.062 17.916 28.210 1.00 77.75 284 SER A O 1
ATOM 2291 N N . GLY A 1 285 ? -2.375 19.331 27.874 1.00 72.56 285 GLY A N 1
ATOM 2292 C CA . GLY A 1 285 ? -1.399 18.524 28.622 1.00 72.56 285 GLY A CA 1
ATOM 2293 C C . GLY A 1 285 ? -1.578 18.533 30.146 1.00 72.56 285 GLY A C 1
ATOM 2294 O O . GLY A 1 285 ? -0.941 17.740 30.831 1.00 72.56 285 GLY A O 1
ATOM 2295 N N . LYS A 1 286 ? -2.412 19.429 30.693 1.00 71.50 286 LYS A N 1
ATOM 2296 C CA . LYS A 1 286 ? -2.489 19.681 32.145 1.00 71.50 286 LYS A CA 1
ATOM 2297 C C . LYS A 1 286 ? -3.713 19.079 32.834 1.00 71.50 286 LYS A C 1
ATOM 2299 O O . LYS A 1 286 ? -3.666 18.881 34.043 1.00 71.50 286 LYS A O 1
ATOM 2304 N N . ASN A 1 287 ? -4.803 18.814 32.110 1.00 79.25 287 ASN A N 1
ATOM 2305 C CA . ASN A 1 287 ? -6.069 18.417 32.726 1.00 79.25 287 ASN A CA 1
ATOM 2306 C C . ASN A 1 287 ? -6.755 17.280 31.956 1.00 79.25 287 ASN A C 1
ATOM 2308 O O . ASN A 1 287 ? -7.450 17.496 30.964 1.00 79.25 287 ASN A O 1
ATOM 2312 N N . GLN A 1 288 ? -6.570 16.049 32.433 1.00 75.94 288 GLN A N 1
ATOM 2313 C CA . GLN A 1 288 ? -7.091 14.855 31.765 1.00 75.94 288 GLN A CA 1
ATOM 2314 C C . GLN A 1 288 ? -8.627 14.766 31.802 1.00 75.94 288 GLN A C 1
ATOM 2316 O O . GLN A 1 288 ? -9.236 14.270 30.853 1.00 75.94 288 GLN A O 1
ATOM 2321 N N . GLN A 1 289 ? -9.262 15.322 32.840 1.00 79.00 289 GLN A N 1
ATOM 2322 C CA . GLN A 1 289 ? -10.721 15.428 32.936 1.00 79.00 289 GLN A CA 1
ATOM 2323 C C . GLN A 1 289 ? -11.285 16.352 31.846 1.00 79.00 289 GLN A C 1
ATOM 2325 O O . GLN A 1 289 ? -12.305 16.057 31.230 1.00 79.00 289 GLN A O 1
ATOM 2330 N N . GLN A 1 290 ? -10.595 17.463 31.572 1.00 81.50 290 GLN A N 1
ATOM 2331 C CA . GLN A 1 290 ? -11.008 18.421 30.549 1.00 81.50 290 GLN A CA 1
ATOM 2332 C C . GLN A 1 290 ? -10.933 17.806 29.151 1.00 81.50 290 GLN A C 1
ATOM 2334 O O . GLN A 1 290 ? -11.882 17.938 28.391 1.00 81.50 290 GLN A O 1
ATOM 2339 N N . ASN A 1 291 ? -9.866 17.066 28.845 1.00 82.00 291 ASN A N 1
ATOM 2340 C CA . ASN A 1 291 ? -9.731 16.364 27.564 1.00 82.00 291 ASN A CA 1
ATOM 2341 C C . ASN A 1 291 ? -10.853 15.345 27.341 1.00 82.00 291 ASN A C 1
ATOM 2343 O O . ASN A 1 291 ? -11.395 15.242 26.245 1.00 82.00 291 ASN A O 1
ATOM 2347 N N . SER A 1 292 ? -11.217 14.629 28.407 1.00 81.06 292 SER A N 1
ATOM 2348 C CA . SER A 1 292 ? -12.313 13.659 28.407 1.00 81.06 292 SER A CA 1
ATOM 2349 C C . SER A 1 292 ? -13.645 14.323 28.056 1.00 81.06 292 SER A C 1
ATOM 2351 O O . SER A 1 292 ? -14.365 13.864 27.172 1.00 81.06 292 SER A O 1
ATOM 2353 N N . ASN A 1 293 ? -13.934 15.462 28.690 1.00 85.75 293 ASN A N 1
ATOM 2354 C CA . ASN A 1 293 ? -15.144 16.234 28.422 1.00 85.75 293 ASN A CA 1
ATOM 2355 C C . ASN A 1 293 ? -15.138 16.871 27.026 1.00 85.75 293 ASN A C 1
ATOM 2357 O O . ASN A 1 293 ? -16.186 16.910 26.388 1.00 85.75 293 ASN A O 1
ATOM 2361 N N . SER A 1 294 ? -13.988 17.348 26.539 1.00 87.19 294 SER A N 1
ATOM 2362 C CA . SER A 1 294 ? -13.855 17.903 25.186 1.00 87.19 294 SER A CA 1
ATOM 2363 C C . SER A 1 294 ? -14.141 16.849 24.118 1.00 87.19 294 SER A C 1
ATOM 2365 O O . SER A 1 294 ? -14.921 17.118 23.210 1.00 87.19 294 SER A O 1
ATOM 2367 N N . ALA A 1 295 ? -13.581 15.642 24.255 1.00 86.94 295 ALA A N 1
ATOM 2368 C CA . ALA A 1 295 ? -13.835 14.540 23.327 1.00 86.94 295 ALA A CA 1
ATOM 2369 C C . ALA A 1 295 ? -15.319 14.138 23.317 1.00 86.94 295 ALA A C 1
ATOM 2371 O O . ALA A 1 295 ? -15.936 14.069 22.258 1.00 86.94 295 ALA A O 1
ATOM 2372 N N . LEU A 1 296 ? -15.930 13.950 24.494 1.00 89.25 296 LEU A N 1
ATOM 2373 C CA . LEU A 1 296 ? -17.352 13.602 24.591 1.00 89.25 296 LEU A CA 1
ATOM 2374 C C . LEU A 1 296 ? -18.267 14.717 24.074 1.00 89.25 296 LEU A C 1
ATOM 2376 O O . LEU A 1 296 ? -19.283 14.431 23.447 1.00 89.25 296 LEU A O 1
ATOM 2380 N N . ARG A 1 297 ? -17.920 15.988 24.311 1.00 90.31 297 ARG A N 1
ATOM 2381 C CA . ARG A 1 297 ? -18.657 17.127 23.752 1.00 90.31 297 ARG A CA 1
ATOM 2382 C C . ARG A 1 297 ? -18.595 17.108 22.230 1.00 90.31 297 ARG A C 1
ATOM 2384 O O . ARG A 1 297 ? -19.632 17.261 21.604 1.00 90.31 297 ARG A O 1
ATOM 2391 N N . GLN A 1 298 ? -17.416 16.875 21.660 1.00 90.56 298 GLN A N 1
ATOM 2392 C CA . GLN A 1 298 ? -17.229 16.821 20.215 1.00 90.56 298 GLN A CA 1
ATOM 2393 C C . GLN A 1 298 ? -18.074 15.711 19.578 1.00 90.56 298 GLN A C 1
ATOM 2395 O O . GLN A 1 298 ? -18.807 15.973 18.628 1.00 90.56 298 GLN A O 1
ATOM 2400 N N . VAL A 1 299 ? -18.050 14.504 20.153 1.00 91.94 299 VAL A N 1
ATOM 2401 C CA . VAL A 1 299 ? -18.873 13.374 19.688 1.00 91.94 299 VAL A CA 1
ATOM 2402 C C . VAL A 1 299 ? -20.366 13.705 19.748 1.00 91.94 299 VAL A C 1
ATOM 2404 O O . VAL A 1 299 ? -21.087 13.395 18.809 1.00 91.94 299 VAL A O 1
ATOM 2407 N N . LYS A 1 300 ? -20.835 14.372 20.812 1.00 92.00 300 LYS A N 1
ATOM 2408 C CA . LYS A 1 300 ? -22.244 14.786 20.940 1.00 92.00 300 LYS A CA 1
ATOM 2409 C C . LYS A 1 300 ? -22.642 15.848 19.923 1.00 92.00 300 LYS A C 1
ATOM 2411 O O . LYS A 1 300 ? -23.695 15.724 19.313 1.00 92.00 300 LYS A O 1
ATOM 2416 N N . THR A 1 301 ? -21.812 16.872 19.731 1.00 90.94 301 THR A N 1
ATOM 2417 C CA . THR A 1 301 ? -22.089 17.961 18.781 1.00 90.94 301 THR A CA 1
ATOM 2418 C C . THR A 1 301 ? -22.241 17.438 17.353 1.00 90.94 301 THR A C 1
ATOM 2420 O O . THR A 1 301 ? -23.121 17.886 16.629 1.00 90.94 301 THR A O 1
ATOM 2423 N N . TRP A 1 302 ? -21.413 16.466 16.961 1.00 93.31 302 TRP A N 1
ATOM 2424 C CA . TRP A 1 302 ? -21.385 15.920 15.600 1.00 93.31 302 TRP A CA 1
ATOM 2425 C C . TRP A 1 302 ? -22.082 14.557 15.474 1.00 93.31 302 TRP A C 1
ATOM 2427 O O . TRP A 1 302 ? -21.912 13.862 14.472 1.00 93.31 302 TRP A O 1
ATOM 2437 N N . ALA A 1 303 ? -22.893 14.166 16.461 1.00 91.75 303 ALA A N 1
ATOM 2438 C CA . ALA A 1 303 ? -23.618 12.898 16.430 1.00 91.75 303 ALA A CA 1
ATOM 2439 C C . ALA A 1 303 ? -24.644 12.850 15.287 1.00 91.75 303 ALA A C 1
ATOM 2441 O O . ALA A 1 303 ? -24.758 11.835 14.609 1.00 91.75 303 ALA A O 1
ATOM 2442 N N . GLU A 1 304 ? -25.333 13.962 15.017 1.00 92.25 304 GLU A N 1
ATOM 2443 C CA . GLU A 1 304 ? -26.290 14.069 13.907 1.00 92.25 304 GLU A CA 1
ATOM 2444 C C . GLU A 1 304 ? -25.608 13.888 12.536 1.00 92.25 304 GLU A C 1
ATOM 2446 O O . GLU A 1 304 ? -26.157 13.224 11.655 1.00 92.25 304 GLU A O 1
ATOM 2451 N N . LEU A 1 305 ? -24.367 14.372 12.384 1.00 92.94 305 LEU A N 1
ATOM 2452 C CA . LEU A 1 305 ? -23.543 14.109 11.200 1.00 92.94 305 LEU A CA 1
ATOM 2453 C C . LEU A 1 305 ? -23.257 12.609 11.051 1.00 92.94 305 LEU A C 1
ATOM 2455 O O . LEU A 1 305 ? -23.453 12.062 9.971 1.00 92.94 305 LEU A O 1
ATOM 2459 N N . LEU A 1 306 ? -22.827 11.930 12.119 1.00 92.94 306 LEU A N 1
ATOM 2460 C CA . LEU A 1 306 ? -22.571 10.484 12.086 1.00 92.94 306 LEU A CA 1
ATOM 2461 C C . LEU A 1 306 ? -23.844 9.682 11.786 1.00 92.94 306 LEU A C 1
ATOM 2463 O O . LEU A 1 306 ? -23.794 8.743 10.989 1.00 92.94 306 LEU A O 1
ATOM 2467 N N . ASN A 1 307 ? -24.982 10.077 12.361 1.00 91.81 307 ASN A N 1
ATOM 2468 C CA . ASN A 1 307 ? -26.273 9.423 12.149 1.00 91.81 307 ASN A CA 1
ATOM 2469 C C . ASN A 1 307 ? -26.716 9.490 10.674 1.00 91.81 307 ASN A C 1
ATOM 2471 O O . ASN A 1 307 ? -27.197 8.510 10.111 1.00 91.81 307 ASN A O 1
ATOM 2475 N N . ALA A 1 308 ? -26.462 10.614 9.993 1.00 91.31 308 ALA A N 1
ATOM 2476 C CA . ALA A 1 308 ? -26.798 10.776 8.577 1.00 91.31 308 ALA A CA 1
ATOM 2477 C C . ALA A 1 308 ? -26.087 9.773 7.641 1.00 91.31 308 ALA A C 1
ATOM 2479 O O . ALA A 1 308 ? -26.586 9.520 6.541 1.00 91.31 308 ALA A O 1
ATOM 2480 N N . PHE A 1 309 ? -24.946 9.208 8.057 1.00 91.38 309 PHE A N 1
ATOM 2481 C CA . PHE A 1 309 ? -24.159 8.252 7.266 1.00 91.38 309 PHE A CA 1
ATOM 2482 C C . PHE A 1 309 ? -24.159 6.828 7.844 1.00 91.38 309 PHE A C 1
ATOM 2484 O O . PHE A 1 309 ? -23.945 5.874 7.098 1.00 91.38 309 PHE A O 1
ATOM 2491 N N . CYS A 1 310 ? -24.476 6.639 9.127 1.00 90.69 310 CYS A N 1
ATOM 2492 C CA . CYS A 1 310 ? -24.636 5.322 9.753 1.00 90.69 310 CYS A CA 1
ATOM 2493 C C . CYS A 1 310 ? -26.051 4.757 9.542 1.00 90.69 310 CYS A C 1
ATOM 2495 O O . CYS A 1 310 ? -26.767 4.462 10.486 1.00 90.69 310 CYS A O 1
ATOM 2497 N N . THR A 1 311 ? -26.467 4.583 8.285 1.00 88.25 311 THR A N 1
ATOM 2498 C CA . THR A 1 311 ? -27.847 4.175 7.934 1.00 88.25 311 THR A CA 1
ATOM 2499 C C . THR A 1 311 ? -28.126 2.677 8.074 1.00 88.25 311 THR A C 1
ATOM 2501 O O . THR A 1 311 ? -29.277 2.245 8.010 1.00 88.25 311 THR A O 1
ATOM 2504 N N . THR A 1 312 ? -27.080 1.858 8.206 1.00 90.25 312 THR A N 1
ATOM 2505 C CA . THR A 1 312 ? -27.193 0.398 8.287 1.00 90.25 312 THR A CA 1
ATOM 2506 C C . THR A 1 312 ? -26.374 -0.133 9.454 1.00 90.25 312 THR A C 1
ATOM 2508 O O . THR A 1 312 ? -25.272 0.352 9.708 1.00 90.25 312 THR A O 1
ATOM 2511 N N . GLY A 1 313 ? -26.823 -1.231 10.072 1.00 86.31 313 GLY A N 1
ATOM 2512 C CA . GLY A 1 313 ? -26.076 -1.883 11.157 1.00 86.31 313 GLY A CA 1
ATOM 2513 C C . GLY A 1 313 ? -24.657 -2.327 10.765 1.00 86.31 313 GLY A C 1
ATOM 2514 O O . GLY A 1 313 ? -23.792 -2.476 11.621 1.00 86.31 313 GLY A O 1
ATOM 2515 N N . LYS A 1 314 ? -24.365 -2.495 9.464 1.00 87.94 314 LYS A N 1
ATOM 2516 C CA . LYS A 1 314 ? -22.995 -2.732 8.978 1.00 87.94 314 LYS A CA 1
ATOM 2517 C C . LYS A 1 314 ? -22.116 -1.485 9.132 1.00 87.94 314 LYS A C 1
ATOM 2519 O O . LYS A 1 314 ? -20.968 -1.620 9.536 1.00 87.94 314 LYS A O 1
ATOM 2524 N N . LEU A 1 315 ? -22.641 -0.302 8.815 1.00 91.19 315 LEU A N 1
ATOM 2525 C CA . LEU A 1 315 ? -21.925 0.973 8.935 1.00 91.19 315 LEU A CA 1
ATOM 2526 C C . LEU A 1 315 ? -21.772 1.392 10.398 1.00 91.19 315 LEU A C 1
ATOM 2528 O O . LEU A 1 315 ? -20.683 1.793 10.797 1.00 91.19 315 LEU A O 1
ATOM 2532 N N . GLU A 1 316 ? -22.805 1.185 11.214 1.00 91.44 316 GLU A N 1
ATOM 2533 C CA . GLU A 1 316 ? -22.716 1.345 12.670 1.00 91.44 316 GLU A CA 1
ATOM 2534 C C . GLU A 1 316 ? -21.626 0.437 13.272 1.00 91.44 316 GLU A C 1
ATOM 2536 O O . GLU A 1 316 ? -20.843 0.850 14.130 1.00 91.44 316 GLU A O 1
ATOM 2541 N N . LEU A 1 317 ? -21.528 -0.809 12.793 1.00 88.06 317 LEU A N 1
ATOM 2542 C CA . LEU A 1 317 ? -20.499 -1.745 13.238 1.00 88.06 317 LEU A CA 1
ATOM 2543 C C . LEU A 1 317 ? -19.090 -1.320 12.785 1.00 88.06 317 LEU A C 1
ATOM 2545 O O . LEU A 1 317 ? -18.134 -1.475 13.543 1.00 88.06 317 LEU A O 1
ATOM 2549 N N . GLU A 1 318 ? -18.942 -0.770 11.578 1.00 89.62 318 GLU A N 1
ATOM 2550 C CA . GLU A 1 318 ? -17.673 -0.191 11.110 1.00 89.62 318 GLU A CA 1
ATOM 2551 C C . GLU A 1 318 ? -17.270 1.043 11.930 1.00 89.62 318 GLU A C 1
ATOM 2553 O O . GLU A 1 318 ? -16.099 1.159 12.302 1.00 89.62 318 GLU A O 1
ATOM 2558 N N . LEU A 1 319 ? -18.218 1.915 12.300 1.00 92.06 319 LEU A N 1
ATOM 2559 C CA . LEU A 1 319 ? -17.967 3.017 13.233 1.00 92.06 319 LEU A CA 1
ATOM 2560 C C . LEU A 1 319 ? -17.458 2.474 14.574 1.00 92.06 319 LEU A C 1
ATOM 2562 O O . LEU A 1 319 ? -16.406 2.894 15.052 1.00 92.06 319 LEU A O 1
ATOM 2566 N N . MET A 1 320 ? -18.138 1.471 15.134 1.00 89.94 320 MET A N 1
ATOM 2567 C CA . MET A 1 320 ? -17.733 0.808 16.378 1.00 89.94 320 MET A CA 1
ATOM 2568 C C . MET A 1 320 ? -16.300 0.249 16.307 1.00 89.94 320 MET A C 1
ATOM 2570 O O . MET A 1 320 ? -15.512 0.432 17.238 1.00 89.94 320 MET A O 1
ATOM 2574 N N . TYR A 1 321 ? -15.928 -0.414 15.205 1.00 88.19 321 TYR A N 1
ATOM 2575 C CA . TYR A 1 321 ? -14.559 -0.900 15.001 1.00 88.19 321 TYR A CA 1
ATOM 2576 C C . TYR A 1 321 ? -13.543 0.241 14.904 1.00 88.19 321 TYR A C 1
ATOM 2578 O O . TYR A 1 321 ? -12.462 0.135 15.482 1.00 88.19 321 TYR A O 1
ATOM 2586 N N . THR A 1 322 ? -13.888 1.323 14.209 1.00 89.62 322 THR A N 1
ATOM 2587 C CA . THR A 1 322 ? -13.015 2.490 14.022 1.00 89.62 322 THR A CA 1
ATOM 2588 C C . THR A 1 322 ? -12.724 3.175 15.360 1.00 89.62 322 THR A C 1
ATOM 2590 O O . THR A 1 322 ? -11.560 3.367 15.717 1.00 89.62 322 THR A O 1
ATOM 2593 N N . VAL A 1 323 ? -13.768 3.415 16.161 1.00 90.62 323 VAL A N 1
ATOM 2594 C CA . VAL A 1 323 ? -13.661 3.946 17.530 1.00 90.62 323 VAL A CA 1
ATOM 2595 C C . VAL A 1 323 ? -12.782 3.034 18.390 1.00 90.62 323 VAL A C 1
ATOM 2597 O O . VAL A 1 323 ? -11.875 3.503 19.074 1.00 90.62 323 VAL A O 1
ATOM 2600 N N . GLN A 1 324 ? -13.008 1.715 18.337 1.00 85.94 324 GLN A N 1
ATOM 2601 C CA . GLN A 1 324 ? -12.232 0.744 19.112 1.00 85.94 324 GLN A CA 1
ATOM 2602 C C . GLN A 1 324 ? -10.735 0.800 18.771 1.00 85.94 324 GLN A C 1
ATOM 2604 O O . GLN A 1 324 ? -9.907 0.785 19.682 1.00 85.94 324 GLN A O 1
ATOM 2609 N N . VAL A 1 325 ? -10.383 0.831 17.481 1.00 85.62 325 VAL A N 1
ATOM 2610 C CA . VAL A 1 325 ? -8.981 0.862 17.035 1.00 85.62 325 VAL A CA 1
ATOM 2611 C C . VAL A 1 325 ? -8.300 2.143 17.510 1.00 85.62 325 VAL A C 1
ATOM 2613 O O . VAL A 1 325 ? -7.246 2.058 18.138 1.00 85.62 325 VAL A O 1
ATOM 2616 N N . GLN A 1 326 ? -8.924 3.309 17.323 1.00 83.81 326 GLN A N 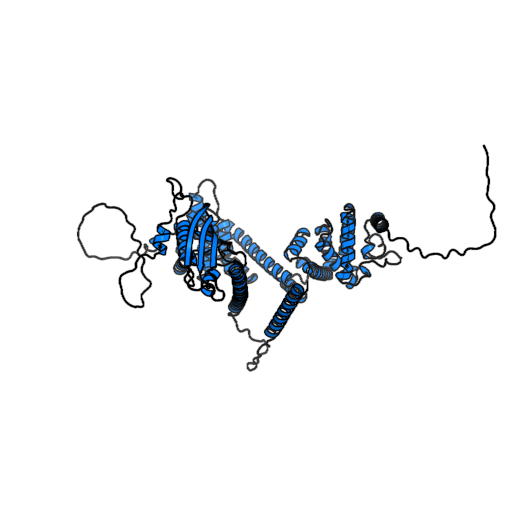1
ATOM 2617 C CA . GLN A 1 326 ? -8.332 4.577 17.756 1.00 83.81 326 GLN A CA 1
ATOM 2618 C C . GLN A 1 326 ? -8.203 4.668 19.287 1.00 83.81 326 GLN A C 1
ATOM 2620 O O . GLN A 1 326 ? -7.166 5.084 19.805 1.00 83.81 326 GLN A O 1
ATOM 2625 N N . CYS A 1 327 ? -9.216 4.210 20.032 1.00 85.50 327 CYS A N 1
ATOM 2626 C CA . CYS A 1 327 ? -9.156 4.129 21.492 1.00 85.50 327 CYS A CA 1
ATOM 2627 C C . CYS A 1 327 ? -8.084 3.156 21.997 1.00 85.50 327 CYS A C 1
ATOM 2629 O O . CYS A 1 327 ? -7.595 3.322 23.110 1.00 85.50 327 CYS A O 1
ATOM 2631 N N . TYR A 1 328 ? -7.728 2.136 21.215 1.00 80.25 328 TYR A N 1
ATOM 2632 C CA . TYR A 1 328 ? -6.651 1.217 21.566 1.00 80.25 328 TYR A CA 1
ATOM 2633 C C . TYR A 1 328 ? -5.262 1.802 21.286 1.00 80.25 328 TYR A C 1
ATOM 2635 O O . TYR A 1 328 ? -4.329 1.551 22.048 1.00 80.25 328 TYR A O 1
ATOM 2643 N N . GLU A 1 329 ? -5.119 2.567 20.204 1.00 82.00 329 GLU A N 1
ATOM 2644 C CA . GLU A 1 329 ? -3.855 3.214 19.839 1.00 82.00 329 GLU A CA 1
ATOM 2645 C C . GLU A 1 329 ? -3.499 4.376 20.780 1.00 82.00 329 GLU A C 1
ATOM 2647 O O . GLU A 1 329 ? -2.321 4.558 21.095 1.00 82.00 329 GLU A O 1
ATOM 2652 N N . ASP A 1 330 ? -4.492 5.106 21.305 1.00 77.12 330 ASP A N 1
ATOM 2653 C CA . ASP A 1 330 ? -4.285 6.148 22.317 1.00 77.12 330 ASP A CA 1
ATOM 2654 C C . ASP A 1 330 ? -4.785 5.717 23.707 1.00 77.12 330 ASP A C 1
ATOM 2656 O O . ASP A 1 330 ? -5.982 5.696 24.008 1.00 77.12 330 ASP A O 1
ATOM 2660 N N . ALA A 1 331 ? -3.842 5.469 24.622 1.00 73.56 331 ALA A N 1
ATOM 2661 C CA . ALA A 1 331 ? -4.122 5.106 26.011 1.00 73.56 331 ALA A CA 1
ATOM 2662 C C . ALA A 1 331 ? -5.016 6.121 26.760 1.00 73.56 331 ALA A C 1
ATOM 2664 O O . ALA A 1 331 ? -5.669 5.755 27.743 1.00 73.56 331 ALA A O 1
ATOM 2665 N N . LYS A 1 332 ? -5.065 7.389 26.323 1.00 74.31 332 LYS A N 1
ATOM 2666 C CA . LYS A 1 332 ? -5.965 8.410 26.885 1.00 74.31 332 LYS A CA 1
ATOM 2667 C C . LYS A 1 332 ? -7.419 8.149 26.490 1.00 74.31 332 LYS A C 1
ATOM 2669 O O . LYS A 1 332 ? -8.300 8.280 27.338 1.00 74.31 332 LYS A O 1
ATOM 2674 N N . LEU A 1 333 ? -7.651 7.755 25.238 1.00 76.25 333 LEU A N 1
ATOM 2675 C CA . LEU A 1 333 ? -8.968 7.441 24.681 1.00 76.25 333 LEU A CA 1
ATOM 2676 C C . LEU A 1 333 ? -9.485 6.073 25.137 1.00 76.25 333 LEU A C 1
ATOM 2678 O O . LEU A 1 333 ? -10.695 5.887 25.242 1.00 76.25 333 LEU A O 1
ATOM 2682 N N . MET A 1 334 ? -8.597 5.140 25.489 1.00 78.12 334 MET A N 1
ATOM 2683 C CA . MET A 1 334 ? -8.971 3.812 25.991 1.00 78.12 334 MET A CA 1
ATOM 2684 C C . MET A 1 334 ? -9.930 3.875 27.191 1.00 78.12 334 MET A C 1
ATOM 2686 O O . MET A 1 334 ? -10.883 3.104 27.273 1.00 78.12 334 MET A O 1
ATOM 2690 N N . LYS A 1 335 ? -9.711 4.817 28.120 1.00 82.00 335 LYS A N 1
ATOM 2691 C CA . LYS A 1 335 ? -10.586 5.007 29.293 1.00 82.00 335 LYS A CA 1
ATOM 2692 C C . LYS A 1 335 ? -11.939 5.631 28.940 1.00 82.00 335 LYS A C 1
ATOM 2694 O O . LYS A 1 335 ? -12.879 5.475 29.707 1.00 82.00 335 LYS A O 1
ATOM 2699 N N . LEU A 1 336 ? -12.023 6.320 27.804 1.00 84.38 336 LEU A N 1
ATOM 2700 C CA . LEU A 1 336 ? -13.216 7.027 27.335 1.00 84.38 336 LEU A CA 1
ATOM 2701 C C . LEU A 1 336 ? -14.086 6.177 26.423 1.00 84.38 336 LEU A C 1
ATOM 2703 O O . LEU A 1 336 ? -15.230 6.541 26.184 1.00 84.38 336 LEU A O 1
ATOM 2707 N N . PHE A 1 337 ? -13.574 5.043 25.946 1.00 87.06 337 PHE A N 1
ATOM 2708 C CA . PHE A 1 337 ? -14.302 4.155 25.049 1.00 87.06 337 PHE A CA 1
ATOM 2709 C C . PHE A 1 337 ? -15.734 3.842 25.533 1.00 87.06 337 PHE A C 1
ATOM 2711 O O . PHE A 1 337 ? -16.660 4.072 24.757 1.00 87.06 337 PHE A O 1
ATOM 2718 N N . PRO A 1 338 ? -15.984 3.425 26.795 1.00 87.88 338 PRO A N 1
ATOM 2719 C CA . PRO A 1 338 ? -17.349 3.136 27.244 1.00 87.88 338 PRO A CA 1
ATOM 2720 C C . PRO A 1 338 ? -18.265 4.365 27.215 1.00 87.88 338 PRO A C 1
ATOM 2722 O O . PRO A 1 338 ? -19.446 4.247 26.894 1.00 87.88 338 PRO A O 1
ATOM 2725 N N . ASP A 1 339 ? -17.726 5.544 27.529 1.00 89.25 339 ASP A N 1
ATOM 2726 C CA . ASP A 1 339 ? -18.488 6.792 27.551 1.00 89.25 339 ASP A CA 1
ATOM 2727 C C . ASP A 1 339 ? -18.763 7.316 26.136 1.00 89.25 339 ASP A C 1
ATOM 2729 O O . ASP A 1 339 ? -19.842 7.849 25.888 1.00 89.25 339 ASP A O 1
ATOM 2733 N N . ILE A 1 340 ? -17.834 7.109 25.197 1.00 91.31 340 ILE A N 1
ATOM 2734 C CA . ILE A 1 340 ? -18.022 7.398 23.770 1.00 91.31 340 ILE A CA 1
ATOM 2735 C C . ILE A 1 340 ? -19.127 6.505 23.206 1.00 91.31 340 ILE A C 1
ATOM 2737 O O . ILE A 1 340 ? -20.064 7.018 22.602 1.00 91.31 340 ILE A O 1
ATOM 2741 N N . ILE A 1 341 ? -19.068 5.188 23.445 1.00 92.44 341 ILE A N 1
ATOM 2742 C CA . ILE A 1 341 ? -20.096 4.259 22.955 1.00 92.44 341 ILE A CA 1
ATOM 2743 C C . ILE A 1 341 ? -21.458 4.569 23.572 1.00 92.44 341 ILE A C 1
ATOM 2745 O O . ILE A 1 341 ? -22.451 4.601 22.849 1.00 92.44 341 ILE A O 1
ATOM 2749 N N . ARG A 1 342 ? -21.512 4.870 24.878 1.00 89.88 342 ARG A N 1
ATOM 2750 C CA . ARG A 1 342 ? -22.756 5.316 25.517 1.00 89.88 342 ARG A CA 1
ATOM 2751 C C . ARG A 1 342 ? -23.277 6.599 24.872 1.00 89.88 342 ARG A C 1
ATOM 2753 O O . ARG A 1 342 ? -24.452 6.676 24.561 1.00 89.88 342 ARG A O 1
ATOM 2760 N N . SER A 1 343 ? -22.407 7.572 24.605 1.00 91.00 343 SER A N 1
ATOM 2761 C CA . SER A 1 343 ? -22.810 8.822 23.960 1.00 91.00 343 SER A CA 1
ATOM 2762 C C . SER A 1 343 ? -23.327 8.625 22.535 1.00 91.00 343 SER A C 1
ATOM 2764 O O . SER A 1 343 ? -24.216 9.359 22.125 1.00 91.00 343 SER A O 1
ATOM 2766 N N . LEU A 1 344 ? -22.764 7.689 21.773 1.00 92.88 344 LEU A N 1
ATOM 2767 C CA . LEU A 1 344 ? -23.237 7.366 20.426 1.00 92.88 344 LEU A CA 1
ATOM 2768 C C . LEU A 1 344 ? -24.578 6.617 20.468 1.00 92.88 344 LEU A C 1
ATOM 2770 O O . LEU A 1 344 ? -25.441 6.870 19.635 1.00 92.88 344 LEU A O 1
ATOM 2774 N N . TYR A 1 345 ? -24.775 5.748 21.461 1.00 92.88 345 TYR A N 1
ATOM 2775 C CA . TYR A 1 345 ? -26.057 5.088 21.717 1.00 92.88 345 TYR A CA 1
ATOM 2776 C C . TYR A 1 345 ? -27.147 6.087 22.134 1.00 92.88 345 TYR A C 1
ATOM 2778 O O . TYR A 1 345 ? -28.224 6.100 21.555 1.00 92.88 345 TYR A O 1
ATOM 2786 N N . ASP A 1 346 ? -26.847 6.986 23.078 1.00 91.81 346 ASP A N 1
ATOM 2787 C CA . ASP A 1 346 ? -27.781 8.009 23.576 1.00 91.81 346 ASP A CA 1
ATOM 2788 C C . ASP A 1 346 ? -28.201 9.030 22.499 1.00 91.81 346 ASP A C 1
ATOM 2790 O O . ASP A 1 346 ? -29.113 9.825 22.719 1.00 91.81 346 ASP A O 1
ATOM 2794 N N . GLN A 1 347 ? -27.489 9.084 21.371 1.00 90.56 347 GLN A N 1
ATOM 2795 C CA . GLN A 1 347 ? -27.786 9.953 20.227 1.00 90.56 347 GLN A CA 1
ATOM 2796 C C . GLN A 1 347 ? -28.349 9.173 19.027 1.00 90.56 347 GLN A C 1
ATOM 2798 O O . GLN A 1 347 ? -28.368 9.703 17.919 1.00 90.56 347 GLN A O 1
ATOM 2803 N N . ASP A 1 348 ? -28.770 7.922 19.238 1.00 89.81 348 ASP A N 1
ATOM 2804 C CA . ASP A 1 348 ? -29.311 7.025 18.210 1.00 89.81 348 ASP A CA 1
ATOM 2805 C C . ASP A 1 348 ? -28.363 6.800 17.009 1.00 89.81 348 ASP A C 1
ATOM 2807 O O . ASP A 1 348 ? -28.808 6.490 15.909 1.00 89.81 348 ASP A O 1
ATOM 2811 N N . VAL A 1 349 ? -27.042 6.938 17.202 1.00 92.25 349 VAL A N 1
ATOM 2812 C CA . VAL A 1 349 ? -26.029 6.660 16.161 1.00 92.25 349 VAL A CA 1
ATOM 2813 C C . VAL A 1 349 ? -25.689 5.168 16.099 1.00 92.25 349 VAL A C 1
ATOM 2815 O O . VAL A 1 349 ? -25.308 4.660 15.049 1.00 92.25 349 VAL A O 1
ATOM 2818 N N . LEU A 1 350 ? -25.781 4.459 17.229 1.00 92.94 350 LEU A N 1
ATOM 2819 C CA . LEU A 1 350 ? -25.504 3.025 17.332 1.00 92.94 350 LEU A CA 1
ATOM 2820 C C . LEU A 1 350 ? -26.712 2.297 17.917 1.00 92.94 350 LEU A C 1
ATOM 2822 O O . LEU A 1 350 ? -27.129 2.603 19.033 1.00 92.94 350 LEU A O 1
ATOM 2826 N N . ALA A 1 351 ? -27.215 1.281 17.218 1.00 90.75 351 ALA A N 1
ATOM 2827 C CA . ALA A 1 351 ? -28.296 0.444 17.720 1.00 90.75 351 ALA A CA 1
ATOM 2828 C C . ALA A 1 351 ? -27.809 -0.565 18.776 1.00 90.75 351 ALA A C 1
ATOM 2830 O O . ALA A 1 351 ? -26.681 -1.069 18.722 1.00 90.75 351 ALA A O 1
ATOM 2831 N N . GLU A 1 352 ? -28.697 -0.939 19.704 1.00 87.88 352 GLU A N 1
ATOM 2832 C CA . GLU A 1 352 ? -28.421 -1.951 20.735 1.00 87.88 352 GLU A CA 1
ATOM 2833 C C . GLU A 1 352 ? -27.946 -3.276 20.114 1.00 87.88 352 GLU A C 1
ATOM 2835 O O . GLU A 1 352 ? -26.933 -3.846 20.531 1.00 87.88 352 GLU A O 1
ATOM 2840 N N . ASP A 1 353 ? -28.621 -3.724 19.053 1.00 85.38 353 ASP A N 1
ATOM 2841 C CA . ASP A 1 353 ? -28.280 -4.948 18.329 1.00 85.38 353 ASP A CA 1
ATOM 2842 C C . ASP A 1 353 ? -26.861 -4.907 17.748 1.00 85.38 353 ASP A C 1
ATOM 2844 O O . ASP A 1 353 ? -26.148 -5.915 17.789 1.00 85.38 353 ASP A O 1
ATOM 2848 N N . THR A 1 354 ? -26.413 -3.747 17.260 1.00 87.88 354 THR A N 1
ATOM 2849 C CA . THR A 1 354 ? -25.055 -3.553 16.736 1.00 87.88 354 THR A CA 1
ATOM 2850 C C . THR A 1 354 ? -24.015 -3.687 17.848 1.00 87.88 354 THR A C 1
ATOM 2852 O O . THR A 1 354 ? -23.012 -4.389 17.678 1.00 87.88 354 THR A O 1
ATOM 2855 N N . ILE A 1 355 ? -24.264 -3.081 19.013 1.00 87.31 355 ILE A N 1
ATOM 2856 C CA . ILE A 1 355 ? -23.378 -3.162 20.185 1.00 87.31 355 ILE A CA 1
ATOM 2857 C C . ILE A 1 355 ? -23.283 -4.610 20.682 1.00 87.31 355 ILE A C 1
ATOM 2859 O O . ILE A 1 355 ? -22.188 -5.132 20.916 1.00 87.31 355 ILE A O 1
ATOM 2863 N N . LEU A 1 356 ? -24.423 -5.298 20.788 1.00 84.50 356 LEU A N 1
ATOM 2864 C CA . LEU A 1 356 ? -24.481 -6.704 21.185 1.00 84.50 356 LEU A CA 1
ATOM 2865 C C . LEU A 1 356 ? -23.791 -7.610 20.160 1.00 84.50 356 LEU A C 1
ATOM 2867 O O . LEU A 1 356 ? -23.090 -8.554 20.540 1.00 84.50 356 LEU A O 1
ATOM 2871 N N . HIS A 1 357 ? -23.955 -7.333 18.865 1.00 81.00 357 HIS A N 1
ATOM 2872 C CA . HIS A 1 357 ? -23.286 -8.067 17.796 1.00 81.00 357 HIS A CA 1
ATOM 2873 C C . HIS A 1 357 ? -21.765 -7.903 17.867 1.00 81.00 357 HIS A C 1
ATOM 2875 O O . HIS A 1 357 ? -21.040 -8.902 17.820 1.00 81.00 357 HIS A O 1
ATOM 2881 N N . TRP A 1 358 ? -21.281 -6.669 18.029 1.00 85.75 358 TRP A N 1
ATOM 2882 C CA . TRP A 1 358 ? -19.865 -6.360 18.229 1.00 85.75 358 TRP A CA 1
ATOM 2883 C C . TRP A 1 358 ? -19.290 -7.117 19.433 1.00 85.75 358 TRP A C 1
ATOM 2885 O O . TRP A 1 358 ? -18.267 -7.798 19.305 1.00 85.75 358 TRP A O 1
ATOM 2895 N N . PHE A 1 359 ? -19.998 -7.084 20.566 1.00 79.12 359 PHE A N 1
ATOM 2896 C CA . PHE A 1 359 ? -19.583 -7.741 21.804 1.00 79.12 359 PHE A CA 1
ATOM 2897 C C . PHE A 1 359 ? -19.500 -9.270 21.657 1.00 79.12 359 PHE A C 1
ATOM 2899 O O . PHE A 1 359 ? -18.509 -9.886 22.049 1.00 79.12 359 PHE A O 1
ATOM 2906 N N . ARG A 1 360 ? -20.517 -9.900 21.050 1.00 74.44 360 ARG A N 1
ATOM 2907 C CA . ARG A 1 360 ? -20.607 -11.367 20.914 1.00 74.44 360 ARG A CA 1
ATOM 2908 C C . ARG A 1 360 ? -19.616 -11.951 19.910 1.00 74.44 360 ARG A C 1
ATOM 2910 O O . ARG A 1 360 ? -19.143 -13.069 20.100 1.00 74.44 360 ARG A O 1
ATOM 2917 N N . LYS A 1 361 ? -19.334 -11.243 18.814 1.00 63.91 361 LYS A N 1
ATOM 2918 C CA . LYS A 1 361 ? -18.552 -11.793 17.695 1.00 63.91 361 LYS A CA 1
ATOM 2919 C C . LYS A 1 361 ? -17.052 -11.854 17.984 1.00 63.91 361 LYS A C 1
ATOM 2921 O O . LYS A 1 361 ? -16.366 -12.660 17.359 1.00 63.91 361 LYS A O 1
ATOM 2926 N N . GLY A 1 362 ? -16.563 -11.056 18.938 1.00 52.81 362 GLY A N 1
ATOM 2927 C CA . GLY A 1 362 ? -15.142 -10.935 19.260 1.00 52.81 362 GLY A CA 1
ATOM 2928 C C . GLY A 1 362 ? -14.369 -10.303 18.100 1.00 52.81 362 GLY A C 1
ATOM 2929 O O . GLY A 1 362 ? -14.298 -10.835 16.991 1.00 52.81 362 GLY A O 1
ATOM 2930 N N . THR A 1 363 ? -13.794 -9.129 18.321 1.00 46.22 363 THR A N 1
ATOM 2931 C CA . THR A 1 363 ? -13.217 -8.342 17.231 1.00 46.22 363 THR A CA 1
ATOM 2932 C C . THR A 1 363 ? -11.807 -8.843 16.888 1.00 46.22 363 THR A C 1
ATOM 2934 O O . THR A 1 363 ? -10.907 -8.835 17.721 1.00 46.22 363 THR A O 1
ATOM 2937 N N . ASN A 1 364 ? -11.595 -9.316 15.650 1.00 45.75 364 ASN A N 1
ATOM 2938 C CA . ASN A 1 364 ? -10.282 -9.751 15.126 1.00 45.75 364 ASN A CA 1
ATOM 2939 C C . ASN A 1 364 ? -9.370 -8.575 14.717 1.00 45.75 364 ASN A C 1
ATOM 2941 O O . ASN A 1 364 ? -8.485 -8.725 13.877 1.00 45.75 364 ASN A O 1
ATOM 2945 N N . LEU A 1 365 ? -9.565 -7.403 15.316 1.00 40.69 365 LEU A N 1
ATOM 2946 C CA . LEU A 1 365 ? -8.727 -6.226 15.121 1.00 40.69 365 LEU A CA 1
ATOM 2947 C C . LEU A 1 365 ? -8.145 -5.846 16.485 1.00 40.69 365 LEU A C 1
ATOM 2949 O O . LEU A 1 365 ? -8.817 -5.975 17.511 1.00 40.69 365 LEU A O 1
ATOM 2953 N N . LYS A 1 366 ? -6.856 -5.487 16.499 1.00 38.84 366 LYS A N 1
ATOM 2954 C CA . LYS A 1 366 ? -6.064 -5.208 17.708 1.00 38.84 366 LYS A CA 1
ATOM 2955 C C . LYS A 1 366 ? -6.874 -4.364 18.714 1.00 38.84 366 LYS A C 1
ATOM 2957 O O . LYS A 1 366 ? -7.439 -3.345 18.344 1.00 38.84 366 LYS A O 1
ATOM 2962 N N . GLY A 1 367 ? -6.933 -4.815 19.971 1.00 40.28 367 GLY A N 1
ATOM 2963 C CA . GLY A 1 367 ? -7.468 -4.029 21.095 1.00 40.28 367 GLY A CA 1
ATOM 2964 C C . GLY A 1 367 ? -8.753 -4.490 21.781 1.00 40.28 367 GLY A C 1
ATOM 2965 O O . GLY A 1 367 ? -9.197 -3.858 22.734 1.00 40.28 367 GLY A O 1
ATOM 2966 N N . SER A 1 368 ? -9.315 -5.628 21.375 1.00 44.09 368 SER A N 1
ATOM 2967 C CA . SER A 1 368 ? -10.607 -6.118 21.881 1.00 44.09 368 SER A CA 1
ATOM 2968 C C . SER A 1 368 ? -10.689 -6.329 23.409 1.00 44.09 368 SER A C 1
ATOM 2970 O O . SER A 1 368 ? -11.712 -6.032 24.020 1.00 44.09 368 SER A O 1
ATOM 2972 N N . ARG A 1 369 ? -9.628 -6.820 24.071 1.00 37.28 369 ARG A N 1
ATOM 2973 C CA . ARG A 1 369 ? -9.727 -7.274 25.477 1.00 37.28 369 ARG A CA 1
ATOM 2974 C C . ARG A 1 369 ? -9.785 -6.144 26.512 1.00 37.28 369 ARG A C 1
ATOM 2976 O O . ARG A 1 369 ? -10.526 -6.266 27.480 1.00 37.28 369 ARG A O 1
ATOM 2983 N N . THR A 1 370 ? -9.063 -5.042 26.317 1.00 42.00 370 THR A N 1
ATOM 2984 C CA . THR A 1 370 ? -9.108 -3.887 27.234 1.00 42.00 370 THR A CA 1
ATOM 2985 C C . THR A 1 370 ? -10.394 -3.077 27.077 1.00 42.00 370 THR A C 1
ATOM 2987 O O . THR A 1 370 ? -10.939 -2.625 28.081 1.00 42.00 370 THR A O 1
ATOM 2990 N N . ALA A 1 371 ? -10.930 -2.965 25.855 1.00 37.06 371 ALA A N 1
ATOM 2991 C CA . ALA A 1 371 ? -12.240 -2.356 25.597 1.00 37.06 371 ALA A CA 1
ATOM 2992 C C . ALA A 1 371 ? -13.373 -3.170 26.236 1.00 37.06 371 ALA A C 1
ATOM 2994 O O . ALA A 1 371 ? -14.190 -2.612 26.963 1.00 37.06 371 ALA A O 1
ATOM 2995 N N . ALA A 1 372 ? -13.352 -4.497 26.050 1.00 38.03 372 ALA A N 1
ATOM 2996 C CA . ALA A 1 372 ? -14.332 -5.416 26.624 1.00 38.03 372 ALA A CA 1
ATOM 2997 C C . ALA A 1 372 ? -14.320 -5.422 28.168 1.00 38.03 372 ALA A C 1
ATOM 2999 O O . ALA A 1 372 ? -15.382 -5.473 28.790 1.00 38.03 372 ALA A O 1
ATOM 3000 N N . SER A 1 373 ? -13.138 -5.316 28.797 1.00 38.41 373 SER A N 1
ATOM 3001 C CA . SER A 1 373 ? -13.012 -5.147 30.254 1.00 38.41 373 SER A CA 1
ATOM 3002 C C . SER A 1 373 ? -13.454 -3.764 30.748 1.00 38.41 373 SER A C 1
ATOM 3004 O O . SER A 1 373 ? -13.985 -3.673 31.851 1.00 38.41 373 SER A O 1
ATOM 3006 N N . GLY A 1 374 ? -13.291 -2.700 29.952 1.00 35.84 374 GLY A N 1
ATOM 3007 C CA . GLY A 1 374 ? -13.860 -1.374 30.239 1.00 35.84 374 GLY A CA 1
ATOM 3008 C C . GLY A 1 374 ? -15.389 -1.332 30.110 1.00 35.84 374 GLY A C 1
ATOM 3009 O O . GLY A 1 374 ? -16.049 -0.580 30.818 1.00 35.84 374 GLY A O 1
ATOM 3010 N N . THR A 1 375 ? -15.961 -2.198 29.269 1.00 38.22 375 THR A N 1
ATOM 3011 C CA . THR A 1 375 ? -17.407 -2.452 29.156 1.00 38.22 375 THR A CA 1
ATOM 3012 C C . THR A 1 375 ? -17.907 -3.554 30.097 1.00 38.22 375 THR A C 1
ATOM 3014 O O . THR A 1 375 ? -18.974 -4.122 29.861 1.00 38.22 375 THR A O 1
ATOM 3017 N N . CYS A 1 376 ? -17.184 -3.866 31.182 1.00 29.05 376 CYS A N 1
ATOM 3018 C CA . CYS A 1 376 ? -17.714 -4.685 32.276 1.00 29.05 376 CYS A CA 1
ATOM 3019 C C . CYS A 1 376 ? -18.803 -3.881 33.014 1.00 29.05 376 CYS A C 1
ATOM 3021 O O . CYS A 1 376 ? -18.588 -3.273 34.058 1.00 29.05 376 CYS A O 1
ATOM 3023 N N . GLY A 1 377 ? -19.958 -3.791 32.362 1.00 33.72 377 GLY A N 1
ATOM 3024 C CA . GLY A 1 377 ? -21.033 -2.855 32.641 1.00 33.72 377 GLY A CA 1
ATOM 3025 C C . GLY A 1 377 ? -22.211 -3.068 31.692 1.00 33.72 377 GLY A C 1
ATOM 3026 O O . GLY A 1 377 ? -22.845 -2.112 31.273 1.00 33.72 377 GLY A O 1
ATOM 3027 N N . ILE A 1 378 ? -22.569 -4.320 31.381 1.00 36.31 378 ILE A N 1
ATOM 3028 C CA . ILE A 1 378 ? -23.912 -4.627 30.837 1.00 36.31 378 ILE A CA 1
ATOM 3029 C C . ILE A 1 378 ? -25.016 -4.252 31.864 1.00 36.31 378 ILE A C 1
ATOM 3031 O O . ILE A 1 378 ? -26.200 -4.243 31.554 1.00 36.31 378 ILE A O 1
ATOM 3035 N N . SER A 1 379 ? -24.645 -3.811 33.072 1.00 31.59 379 SER A N 1
ATOM 3036 C CA . SER A 1 379 ? -25.524 -3.115 34.017 1.00 31.59 379 SER A CA 1
ATOM 3037 C C . SER A 1 379 ? -26.003 -1.722 33.561 1.00 31.59 379 SER A C 1
ATOM 3039 O O . SER A 1 379 ? -26.861 -1.152 34.230 1.00 31.59 379 SER A O 1
ATOM 3041 N N . ILE A 1 380 ? -25.504 -1.162 32.450 1.00 37.47 380 ILE A N 1
ATOM 3042 C CA . ILE A 1 380 ? -25.869 0.193 31.982 1.00 37.47 380 ILE A CA 1
ATOM 3043 C C . ILE A 1 380 ? -27.264 0.248 31.319 1.00 37.47 380 ILE A C 1
ATOM 3045 O O . ILE A 1 380 ? -27.910 1.289 31.376 1.00 37.47 380 ILE A O 1
ATOM 3049 N N . PHE A 1 381 ? -27.784 -0.852 30.763 1.00 38.25 381 PHE A N 1
ATOM 3050 C CA . PHE A 1 381 ? -29.014 -0.827 29.947 1.00 38.25 381 PHE A CA 1
ATOM 3051 C C . PHE A 1 381 ? -30.321 -1.148 30.704 1.00 38.25 381 PHE A C 1
ATOM 3053 O O . PHE A 1 381 ? -31.389 -1.186 30.101 1.00 38.25 381 PHE A O 1
ATOM 3060 N N . HIS A 1 382 ? -30.288 -1.333 32.033 1.00 29.17 382 HIS A N 1
ATOM 3061 C CA . HIS A 1 382 ? -31.481 -1.693 32.826 1.00 29.17 382 HIS A CA 1
ATOM 3062 C C . HIS A 1 382 ? -32.027 -0.597 33.763 1.00 29.17 382 HIS A C 1
ATOM 3064 O O . HIS A 1 382 ? -32.877 -0.885 34.607 1.00 29.17 382 HIS A O 1
ATOM 3070 N N . HIS A 1 383 ? -31.614 0.666 33.631 1.00 30.20 383 HIS A N 1
ATOM 3071 C CA . HIS A 1 383 ? -32.198 1.762 34.419 1.00 30.20 383 HIS A CA 1
ATOM 3072 C C . HIS A 1 383 ? -32.625 2.935 33.541 1.00 30.20 383 HIS A C 1
ATOM 3074 O O . HIS A 1 383 ? -31.865 3.867 33.308 1.00 30.20 383 HIS A O 1
ATOM 3080 N N . GLY A 1 384 ? -33.876 2.893 33.074 1.00 28.09 384 GLY A N 1
ATOM 3081 C CA . GLY A 1 384 ? -34.427 4.000 32.300 1.00 28.09 384 GLY A CA 1
ATOM 3082 C C . GLY A 1 384 ? -35.840 3.815 31.759 1.00 28.09 384 GLY A C 1
ATOM 3083 O O . GLY A 1 384 ? -36.067 4.126 30.599 1.00 28.09 384 GLY A O 1
ATOM 3084 N N . ARG A 1 385 ? -36.810 3.349 32.559 1.00 25.47 385 ARG A N 1
ATOM 3085 C CA . ARG A 1 385 ? -38.225 3.701 32.328 1.00 25.47 385 ARG A CA 1
ATOM 3086 C C . ARG A 1 385 ? -39.012 3.673 33.635 1.00 25.47 385 ARG A C 1
ATOM 3088 O O . ARG A 1 385 ? -39.232 2.628 34.235 1.00 25.47 385 ARG A O 1
ATOM 3095 N N . ASN A 1 386 ? -39.363 4.873 34.078 1.00 25.50 386 ASN A N 1
ATOM 3096 C CA . ASN A 1 386 ? -40.227 5.161 35.211 1.00 25.50 386 ASN A CA 1
ATOM 3097 C C . ASN A 1 386 ? -41.678 4.988 34.740 1.00 25.50 386 ASN A C 1
ATOM 3099 O O . ASN A 1 386 ? -42.100 5.734 33.863 1.00 25.50 386 ASN A O 1
ATOM 3103 N N . GLU A 1 387 ? -42.442 4.063 35.321 1.00 27.02 387 GLU A N 1
ATOM 3104 C CA . GLU A 1 387 ? -43.908 4.134 35.308 1.00 27.02 387 GLU A CA 1
ATOM 3105 C C . GLU A 1 387 ? -44.499 3.489 36.576 1.00 27.02 387 GLU A C 1
ATOM 3107 O O . GLU A 1 387 ? -43.927 2.581 37.179 1.00 27.02 387 GLU A O 1
ATOM 3112 N N . GLN A 1 388 ? -45.589 4.085 37.051 1.00 23.11 388 GLN A N 1
ATOM 3113 C CA . GLN A 1 388 ? -46.083 4.101 38.431 1.00 23.11 388 GLN A CA 1
ATOM 3114 C C . GLN A 1 388 ? -46.819 2.811 38.878 1.00 23.11 388 GLN A C 1
ATOM 3116 O O . GLN A 1 388 ? -47.642 2.295 38.140 1.00 23.11 388 GLN A O 1
ATOM 3121 N N . SER A 1 389 ? -46.523 2.377 40.123 1.00 20.81 389 SER A N 1
ATOM 3122 C CA . SER A 1 389 ? -47.253 1.625 41.202 1.00 20.81 389 SER A CA 1
ATOM 3123 C C . SER A 1 389 ? -48.652 0.969 40.961 1.00 20.81 389 SER A C 1
ATOM 3125 O O . SER A 1 389 ? -49.349 1.454 40.079 1.00 20.81 389 SER A O 1
ATOM 3127 N N . PRO A 1 390 ? -49.206 0.055 41.829 1.00 29.52 390 PRO A N 1
ATOM 3128 C CA . PRO A 1 390 ? -48.829 -0.208 43.240 1.00 29.52 390 PRO A CA 1
ATOM 3129 C C . PRO A 1 390 ? -48.968 -1.652 43.844 1.00 29.52 390 PRO A C 1
ATOM 3131 O O . PRO A 1 390 ? -49.792 -2.461 43.444 1.00 29.52 390 PRO A O 1
ATOM 3134 N N . LYS A 1 391 ? -48.243 -1.843 44.968 1.00 22.11 391 LYS A N 1
ATOM 3135 C CA . LYS A 1 391 ? -48.571 -2.548 46.248 1.00 22.11 391 LYS A CA 1
ATOM 3136 C C . LYS A 1 391 ? -48.881 -4.066 46.316 1.00 22.11 391 LYS A C 1
ATOM 3138 O O . LYS A 1 391 ? -49.981 -4.490 45.996 1.00 22.11 391 LYS A O 1
ATOM 3143 N N . ALA A 1 392 ? -48.012 -4.790 47.042 1.00 23.64 392 ALA A N 1
ATOM 3144 C CA . ALA A 1 392 ? -48.313 -5.612 48.244 1.00 23.64 392 ALA A CA 1
ATOM 3145 C C . ALA A 1 392 ? -46.970 -6.051 48.893 1.00 23.64 392 ALA A C 1
ATOM 3147 O O . ALA A 1 392 ? -46.147 -6.665 48.230 1.00 23.64 392 ALA A O 1
ATOM 3148 N N . SER A 1 393 ? -46.552 -5.495 50.036 1.00 22.14 393 SER A N 1
ATOM 3149 C CA . SER A 1 393 ? -46.802 -5.913 51.436 1.00 22.14 393 SER A CA 1
ATOM 3150 C C . SER A 1 393 ? -45.976 -7.108 51.963 1.00 22.14 393 SER A C 1
ATOM 3152 O O . SER A 1 393 ? -46.296 -8.257 51.702 1.00 22.14 393 SER A O 1
ATOM 3154 N N . PHE A 1 394 ? -44.992 -6.740 52.804 1.00 22.02 394 PHE A N 1
ATOM 3155 C CA . PHE A 1 394 ? -44.467 -7.365 54.039 1.00 22.02 394 PHE A CA 1
ATOM 3156 C C . PHE A 1 394 ? -43.878 -8.795 54.037 1.00 22.02 394 PHE A C 1
ATOM 3158 O O . PHE A 1 394 ? -44.599 -9.772 53.896 1.00 22.02 394 PHE A O 1
ATOM 3165 N N . HIS A 1 395 ? -42.597 -8.931 54.430 1.00 25.06 395 HIS A N 1
ATOM 3166 C CA . HIS A 1 395 ? -42.213 -9.261 55.820 1.00 25.06 395 HIS A CA 1
ATOM 3167 C C . HIS A 1 395 ? -40.693 -9.139 56.096 1.00 25.06 395 HIS A C 1
ATOM 3169 O O . HIS A 1 395 ? -39.872 -9.008 55.197 1.00 25.06 395 HIS A O 1
ATOM 3175 N N . HIS A 1 396 ? -40.373 -9.084 57.391 1.00 23.33 396 HIS A N 1
ATOM 3176 C CA . HIS A 1 396 ? -39.216 -8.480 58.058 1.00 23.33 396 HIS A CA 1
ATOM 3177 C C . HIS A 1 396 ? -37.904 -9.299 58.134 1.00 23.33 396 HIS A C 1
ATOM 3179 O O . HIS A 1 396 ? -37.921 -10.506 58.325 1.00 23.33 396 HIS A O 1
ATOM 3185 N N . PHE A 1 397 ? -36.792 -8.542 58.130 1.00 21.92 397 PHE A N 1
ATOM 3186 C CA . PHE A 1 397 ? -35.508 -8.663 58.860 1.00 21.92 397 PHE A CA 1
ATOM 3187 C C . PHE A 1 397 ? -34.887 -10.038 59.195 1.00 21.92 397 PHE A C 1
ATOM 3189 O O . PHE A 1 397 ? -35.366 -10.740 60.080 1.00 21.92 397 PHE A O 1
ATOM 3196 N N . ARG A 1 398 ? -33.622 -10.226 58.771 1.00 24.39 398 ARG A N 1
ATOM 3197 C CA . ARG A 1 398 ? -32.438 -10.084 59.660 1.00 24.39 398 ARG A CA 1
ATOM 3198 C C . ARG A 1 398 ? -31.110 -10.074 58.884 1.00 24.39 398 ARG A C 1
ATOM 3200 O O . ARG A 1 398 ? -30.876 -10.911 58.024 1.00 24.39 398 ARG A O 1
ATOM 3207 N N . HIS A 1 399 ? -30.239 -9.134 59.250 1.00 26.27 399 HIS A N 1
ATOM 3208 C CA . HIS A 1 399 ? -28.824 -9.078 58.872 1.00 26.27 399 HIS A CA 1
ATOM 3209 C C . HIS A 1 399 ? -28.043 -10.260 59.466 1.00 26.27 399 HIS A C 1
ATOM 3211 O O . HIS A 1 399 ? -28.206 -10.549 60.649 1.00 26.27 399 HIS A O 1
ATOM 3217 N N . ASN A 1 400 ? -27.136 -10.847 58.681 1.00 24.72 400 ASN A N 1
ATOM 3218 C CA . ASN A 1 400 ? -25.834 -11.329 59.150 1.00 24.72 400 ASN A CA 1
ATOM 3219 C C . ASN A 1 400 ? -24.838 -11.382 57.976 1.00 24.72 400 ASN A C 1
ATOM 3221 O O . ASN A 1 400 ? -25.144 -11.900 56.906 1.00 24.72 400 ASN A O 1
ATOM 3225 N N . TYR A 1 401 ? -23.659 -10.800 58.192 1.00 27.02 401 TYR A N 1
ATOM 3226 C CA . TYR A 1 401 ? -22.513 -10.755 57.280 1.00 27.02 401 TYR A CA 1
ATOM 3227 C C . TYR A 1 401 ? -21.895 -12.147 57.077 1.00 27.02 401 TYR A C 1
ATOM 3229 O O . TYR A 1 401 ? -21.432 -12.703 58.066 1.00 27.02 401 TYR A O 1
ATOM 3237 N N . VAL A 1 402 ? -21.769 -12.642 55.833 1.00 24.94 402 VAL A N 1
ATOM 3238 C CA . VAL A 1 402 ? -20.724 -13.607 55.412 1.00 24.94 402 VAL A CA 1
ATOM 3239 C C . VAL A 1 402 ? -20.416 -13.463 53.905 1.00 24.94 402 VAL A C 1
ATOM 3241 O O . VAL A 1 402 ? -21.297 -13.615 53.070 1.00 24.94 402 VAL A O 1
ATOM 3244 N N . SER A 1 403 ? -19.141 -13.178 53.611 1.00 22.69 403 SER A N 1
ATOM 3245 C CA . SER A 1 403 ? -18.294 -13.537 52.451 1.00 22.69 403 SER A CA 1
ATOM 3246 C C . SER A 1 403 ? -18.903 -13.748 51.047 1.00 22.69 403 SER A C 1
ATOM 3248 O O . SER A 1 403 ? -19.623 -14.709 50.783 1.00 22.69 403 SER A O 1
ATOM 3250 N N . LEU A 1 404 ? -18.467 -12.901 50.105 1.00 24.78 404 LEU A N 1
ATOM 3251 C CA . LEU A 1 404 ? -18.674 -13.000 48.656 1.00 24.78 404 LEU A CA 1
ATOM 3252 C C . LEU A 1 404 ? -18.009 -14.259 48.063 1.00 24.78 404 LEU A C 1
ATOM 3254 O O . LEU A 1 404 ? -16.785 -14.340 47.972 1.00 24.78 404 LEU A O 1
ATOM 3258 N N . ARG A 1 405 ? -18.819 -15.200 47.564 1.00 24.98 405 ARG A N 1
ATOM 3259 C CA . ARG A 1 405 ? -18.427 -16.150 46.511 1.00 24.98 405 ARG A CA 1
ATOM 3260 C C . ARG A 1 405 ? -19.252 -15.857 45.264 1.00 24.98 405 ARG A C 1
ATOM 3262 O O . ARG A 1 405 ? -20.475 -15.925 45.294 1.00 24.98 405 ARG A O 1
ATOM 3269 N N . VAL A 1 406 ? -18.552 -15.517 44.187 1.00 25.12 406 VAL A N 1
ATOM 3270 C CA . VAL A 1 406 ? -19.107 -15.299 42.851 1.00 25.12 406 VAL A CA 1
ATOM 3271 C C . VAL A 1 406 ? -19.547 -16.649 42.285 1.00 25.12 406 VAL A C 1
ATOM 3273 O O . VAL A 1 406 ? -18.721 -17.516 42.010 1.00 25.12 406 VAL A O 1
ATOM 3276 N N . THR A 1 407 ? -20.856 -16.830 42.141 1.00 24.27 407 THR A N 1
ATOM 3277 C CA . THR A 1 407 ? -21.475 -17.911 41.373 1.00 24.27 407 THR A CA 1
ATOM 3278 C C . THR A 1 407 ? -21.454 -17.536 39.894 1.00 24.27 407 THR A C 1
ATOM 3280 O O . THR A 1 407 ? -22.002 -16.509 39.500 1.00 24.27 407 THR A O 1
ATOM 3283 N N . ASN A 1 408 ? -20.791 -18.358 39.084 1.00 27.20 408 ASN A N 1
ATOM 3284 C CA . ASN A 1 408 ? -20.765 -18.240 37.632 1.00 27.20 408 ASN A CA 1
ATOM 3285 C C . ASN A 1 408 ? -21.921 -19.089 37.078 1.00 27.20 408 ASN A C 1
ATOM 3287 O O . ASN A 1 408 ? -21.787 -20.307 36.962 1.00 27.20 408 ASN A O 1
ATOM 3291 N N . ASP A 1 409 ? -23.067 -18.462 36.806 1.00 24.36 409 ASP A N 1
ATOM 3292 C CA . ASP A 1 409 ? -24.206 -19.117 36.157 1.00 24.36 409 ASP A CA 1
ATOM 3293 C C . ASP A 1 409 ? -23.954 -19.205 34.648 1.00 24.36 409 ASP A C 1
ATOM 3295 O O . ASP A 1 409 ? -24.120 -18.249 33.890 1.00 24.36 409 ASP A O 1
ATOM 3299 N N . SER A 1 410 ? -23.540 -20.392 34.214 1.00 28.70 410 SER A N 1
ATOM 3300 C CA . SER A 1 410 ? -23.599 -20.826 32.824 1.00 28.70 410 SER A CA 1
ATOM 3301 C C . SER A 1 410 ? -24.856 -21.669 32.648 1.00 28.70 410 SER A C 1
ATOM 3303 O O . SER A 1 410 ? -24.898 -22.806 33.110 1.00 28.70 410 SER A O 1
ATOM 3305 N N . SER A 1 411 ? -25.888 -21.131 31.994 1.00 29.67 411 SER A N 1
ATOM 3306 C CA . SER A 1 411 ? -26.812 -21.930 31.173 1.00 29.67 411 SER A CA 1
ATOM 3307 C C . SER A 1 411 ? -27.867 -21.072 30.465 1.00 29.67 411 SER A C 1
ATOM 3309 O O . SER A 1 411 ? -28.789 -20.560 31.087 1.00 29.67 411 SER A O 1
ATOM 3311 N N . ARG A 1 412 ? -27.788 -21.005 29.127 1.00 26.84 412 ARG A N 1
ATOM 3312 C CA . ARG A 1 412 ? -28.925 -21.316 28.236 1.00 26.84 412 ARG A CA 1
ATOM 3313 C C . ARG A 1 412 ? -28.464 -21.447 26.778 1.00 26.84 412 ARG A C 1
ATOM 3315 O O . ARG A 1 412 ? -28.466 -20.493 26.011 1.00 26.84 412 ARG A O 1
ATOM 3322 N N . ALA A 1 413 ? -28.123 -22.669 26.388 1.00 25.98 413 ALA A N 1
ATOM 3323 C CA . ALA A 1 413 ? -28.465 -23.179 25.068 1.00 25.98 413 ALA A CA 1
ATOM 3324 C C . ALA A 1 413 ? -29.225 -24.484 25.311 1.00 25.98 413 ALA A C 1
ATOM 3326 O O . ALA A 1 413 ? -28.769 -25.366 26.034 1.00 25.98 413 ALA A O 1
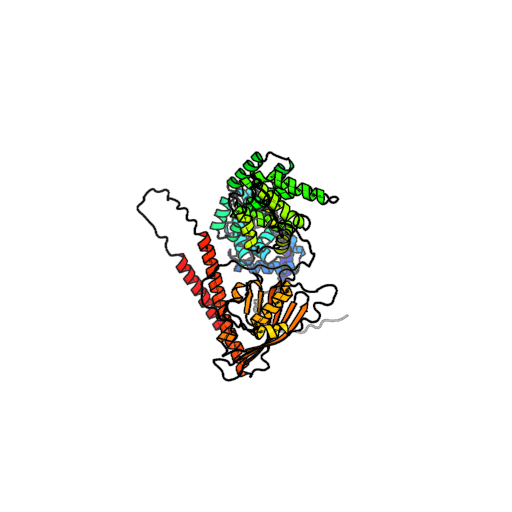ATOM 3327 N N . THR A 1 414 ? -30.454 -24.497 24.820 1.00 26.77 414 THR A N 1
ATOM 3328 C CA . THR A 1 414 ? -31.504 -25.482 25.052 1.00 26.77 414 THR A CA 1
ATOM 3329 C C . THR A 1 414 ? -31.186 -26.848 24.458 1.00 26.77 414 THR A C 1
ATOM 3331 O O . THR A 1 414 ? -30.570 -26.966 23.402 1.00 26.77 414 THR A O 1
ATOM 3334 N N . ALA A 1 415 ? -31.664 -27.854 25.182 1.00 26.12 415 ALA A N 1
ATOM 3335 C CA . ALA A 1 415 ? -31.538 -29.278 24.954 1.00 26.12 415 ALA A CA 1
ATOM 3336 C C . ALA A 1 415 ? -32.114 -29.768 23.616 1.00 26.12 415 ALA A C 1
ATOM 3338 O O . ALA A 1 415 ? -33.129 -29.278 23.122 1.00 26.12 415 ALA A O 1
ATOM 3339 N N . SER A 1 416 ? -31.519 -30.842 23.107 1.00 24.83 416 SER A N 1
ATOM 3340 C CA . SER A 1 416 ? -32.256 -31.957 22.519 1.00 24.83 416 SER A CA 1
ATOM 3341 C C . SER A 1 416 ? -31.615 -33.243 23.043 1.00 24.83 416 SER A C 1
ATOM 3343 O O . SER A 1 416 ? -30.394 -33.355 23.126 1.00 24.83 416 SER A O 1
ATOM 3345 N N . GLU A 1 417 ? -32.485 -34.108 23.541 1.00 28.02 417 GLU A N 1
ATOM 3346 C CA . GLU A 1 417 ? -32.301 -35.188 24.511 1.00 28.02 417 GLU A CA 1
ATOM 3347 C C . GLU A 1 417 ? -31.400 -36.334 24.024 1.00 28.02 417 GLU A C 1
ATOM 3349 O O . GLU A 1 417 ? -31.422 -36.646 22.841 1.00 28.02 417 GLU A O 1
ATOM 3354 N N . VAL A 1 418 ? -30.676 -36.995 24.943 1.00 24.33 418 VAL A N 1
ATOM 3355 C CA . VAL A 1 418 ? -30.722 -38.457 25.189 1.00 24.33 418 VAL A CA 1
ATOM 3356 C C . VAL A 1 418 ? -29.960 -38.783 26.495 1.00 24.33 418 VAL A C 1
ATOM 3358 O O . VAL A 1 418 ? -28.790 -38.453 26.649 1.00 24.33 418 VAL A O 1
ATOM 3361 N N . SER A 1 419 ? -30.704 -39.412 27.414 1.00 24.42 419 SER A N 1
ATOM 3362 C CA . SER A 1 419 ? -30.357 -40.228 28.596 1.00 24.42 419 SER A CA 1
ATOM 3363 C C . SER A 1 419 ? -29.261 -39.791 29.580 1.00 24.42 419 SER A C 1
ATOM 3365 O O . SER A 1 419 ? -28.066 -39.803 29.303 1.00 24.42 419 SER A O 1
ATOM 3367 N N . THR A 1 420 ? -29.725 -39.577 30.810 1.00 32.50 420 THR A N 1
ATOM 3368 C CA . THR A 1 420 ? -29.006 -39.711 32.079 1.00 32.50 420 THR A CA 1
ATOM 3369 C C . THR A 1 420 ? -28.240 -41.031 32.193 1.00 32.50 420 THR A C 1
ATOM 3371 O O . THR A 1 420 ? -28.867 -42.082 32.131 1.00 32.50 420 THR A O 1
ATOM 3374 N N . ASP A 1 421 ? -26.940 -40.958 32.479 1.00 25.73 421 ASP A N 1
ATOM 3375 C CA . ASP A 1 421 ? -26.270 -41.889 33.390 1.00 25.73 421 ASP A CA 1
ATOM 3376 C C . ASP A 1 421 ? -25.090 -41.190 34.075 1.00 25.73 421 ASP A C 1
ATOM 3378 O O . ASP A 1 421 ? -24.284 -40.492 33.458 1.00 25.73 421 ASP A O 1
ATOM 3382 N N . ALA A 1 422 ? -25.049 -41.332 35.397 1.00 35.56 422 ALA A N 1
ATOM 3383 C CA . ALA A 1 422 ? -24.032 -40.781 36.272 1.00 35.56 422 ALA A CA 1
ATOM 3384 C C . ALA A 1 422 ? -22.779 -41.666 36.252 1.00 35.56 422 ALA A C 1
ATOM 3386 O O . ALA A 1 422 ? -22.873 -42.846 36.576 1.00 35.56 422 ALA A O 1
ATOM 3387 N N . ASN A 1 423 ? -21.634 -41.079 35.881 1.00 33.69 423 ASN A N 1
ATOM 3388 C CA . ASN A 1 423 ? -20.267 -41.335 36.373 1.00 33.69 423 ASN A CA 1
ATOM 3389 C C . ASN A 1 423 ? -19.259 -40.832 35.328 1.00 33.69 423 ASN A C 1
ATOM 3391 O O . ASN A 1 423 ? -18.802 -41.594 34.479 1.00 33.69 423 ASN A O 1
ATOM 3395 N N . THR A 1 424 ? -18.885 -39.553 35.386 1.00 31.05 424 THR A N 1
ATOM 3396 C CA . THR A 1 424 ? -17.735 -39.061 34.614 1.00 31.05 424 THR A CA 1
ATOM 3397 C C . THR A 1 424 ? -16.531 -39.020 35.539 1.00 31.05 424 THR A C 1
ATOM 3399 O O . THR A 1 424 ? -16.329 -38.065 36.287 1.00 31.05 424 THR A O 1
ATOM 3402 N N . GLU A 1 425 ? -15.754 -40.098 35.523 1.00 36.38 425 GLU A N 1
ATOM 3403 C CA . GLU A 1 425 ? -14.383 -40.090 36.019 1.00 36.38 425 GLU A CA 1
ATOM 3404 C C . GLU A 1 425 ? -13.619 -38.946 35.329 1.00 36.38 425 GLU A C 1
ATOM 3406 O O . GLU A 1 425 ? -13.681 -38.799 34.106 1.00 36.38 425 GLU A O 1
ATOM 3411 N N . THR A 1 426 ? -12.914 -38.110 36.097 1.00 46.91 426 THR A N 1
ATOM 3412 C CA . THR A 1 426 ? -11.925 -37.163 35.558 1.00 46.91 426 THR A CA 1
ATOM 3413 C C . THR A 1 426 ? -10.983 -37.917 34.621 1.00 46.91 426 THR A C 1
ATOM 3415 O O . THR A 1 426 ? -10.452 -38.965 35.009 1.00 46.91 426 THR A O 1
ATOM 3418 N N . SER A 1 427 ? -10.792 -37.418 33.395 1.00 59.19 427 SER A N 1
ATOM 3419 C CA . SER A 1 427 ? -10.037 -38.144 32.370 1.00 59.19 427 SER A CA 1
ATOM 3420 C C . SER A 1 427 ? -8.588 -38.378 32.824 1.00 59.19 427 SER A C 1
ATOM 3422 O O . SER A 1 427 ? -8.023 -37.577 33.570 1.00 59.19 427 SER A O 1
ATOM 3424 N N . GLU A 1 428 ? -7.949 -39.473 32.393 1.00 58.34 428 GLU A N 1
ATOM 3425 C CA . GLU A 1 428 ? -6.527 -39.716 32.707 1.00 58.34 428 GLU A CA 1
ATOM 3426 C C . GLU A 1 428 ? -5.629 -38.554 32.249 1.00 58.34 428 GLU A C 1
ATOM 3428 O O . GLU A 1 428 ? -4.634 -38.249 32.903 1.00 58.34 428 GLU A O 1
ATOM 3433 N N . ALA A 1 429 ? -6.012 -37.866 31.167 1.00 60.00 429 ALA A N 1
ATOM 3434 C CA . ALA A 1 429 ? -5.334 -36.667 30.694 1.00 60.00 429 ALA A CA 1
ATOM 3435 C C . ALA A 1 429 ? -5.434 -35.512 31.704 1.00 60.00 429 ALA A C 1
ATOM 3437 O O . ALA A 1 429 ? -4.431 -34.839 31.929 1.00 60.00 429 ALA A O 1
ATOM 3438 N N . ASP A 1 430 ? -6.585 -35.319 32.358 1.00 60.41 430 ASP A N 1
ATOM 3439 C CA . ASP A 1 430 ? -6.752 -34.295 33.399 1.00 60.41 430 ASP A CA 1
ATOM 3440 C C . ASP A 1 430 ? -5.856 -34.592 34.608 1.00 60.41 430 ASP A C 1
ATOM 3442 O O . ASP A 1 430 ? -5.135 -33.713 35.064 1.00 60.41 430 ASP A O 1
ATOM 3446 N N . LYS A 1 431 ? -5.785 -35.854 35.055 1.00 68.12 431 LYS A N 1
ATOM 3447 C CA . LYS A 1 431 ? -4.909 -36.261 36.174 1.00 68.12 431 LYS A CA 1
ATOM 3448 C C . LYS A 1 431 ? -3.419 -36.074 35.864 1.00 68.12 431 LYS A C 1
ATOM 3450 O O . LYS A 1 431 ? -2.647 -35.732 36.755 1.00 68.12 431 LYS A O 1
ATOM 3455 N N . ILE A 1 432 ? -3.011 -36.308 34.614 1.00 66.50 432 ILE A N 1
ATOM 3456 C CA . ILE A 1 432 ? -1.624 -36.125 34.162 1.00 66.50 432 ILE A CA 1
ATOM 3457 C C . ILE A 1 432 ? -1.282 -34.636 34.039 1.00 66.50 432 ILE A C 1
ATOM 3459 O O . ILE A 1 432 ? -0.202 -34.237 34.458 1.00 66.50 432 ILE A O 1
ATOM 3463 N N . VAL A 1 433 ? -2.185 -33.819 33.489 1.00 63.53 433 VAL A N 1
ATOM 3464 C CA . VAL A 1 433 ? -1.978 -32.369 33.325 1.00 63.53 433 VAL A CA 1
ATOM 3465 C C . VAL A 1 433 ? -2.017 -31.639 34.669 1.00 63.53 433 VAL A C 1
ATOM 3467 O O . VAL A 1 433 ? -1.230 -30.720 34.870 1.00 63.53 433 VAL A O 1
ATOM 3470 N N . ASP A 1 434 ? -2.870 -32.065 35.603 1.00 65.44 434 ASP A N 1
ATOM 3471 C CA . ASP A 1 434 ? -2.944 -31.497 36.956 1.00 65.44 434 ASP A CA 1
ATOM 3472 C C . ASP A 1 434 ? -1.757 -31.924 37.841 1.00 65.44 434 ASP A C 1
ATOM 3474 O O . ASP A 1 434 ? -1.402 -31.216 38.780 1.00 65.44 434 ASP A O 1
ATOM 3478 N N . GLY A 1 435 ? -1.126 -33.067 37.540 1.00 59.47 435 GLY A N 1
ATOM 3479 C CA . GLY A 1 435 ? 0.091 -33.549 38.202 1.00 59.47 435 GLY A CA 1
ATOM 3480 C C . GLY A 1 435 ? 1.398 -32.974 37.641 1.00 59.47 435 GLY A C 1
ATOM 3481 O O . GLY A 1 435 ? 2.464 -33.270 38.182 1.00 59.47 435 GLY A O 1
ATOM 3482 N N . MET A 1 436 ? 1.345 -32.180 36.564 1.00 62.97 436 MET A N 1
ATOM 3483 C CA . MET A 1 436 ? 2.505 -31.436 36.071 1.00 62.97 436 MET A CA 1
ATOM 3484 C C . MET A 1 436 ? 2.740 -30.233 36.981 1.00 62.97 436 MET A C 1
ATOM 3486 O O . MET A 1 436 ? 1.901 -29.339 37.079 1.00 62.97 436 MET A O 1
ATOM 3490 N N . ASP A 1 437 ? 3.890 -30.219 37.652 1.00 48.78 437 ASP A N 1
ATOM 3491 C CA . ASP A 1 437 ? 4.307 -29.087 38.467 1.00 48.78 437 ASP A CA 1
ATOM 3492 C C . ASP A 1 437 ? 4.595 -27.885 37.551 1.00 48.78 437 ASP A C 1
ATOM 3494 O O . ASP A 1 437 ? 5.601 -27.846 36.847 1.00 48.78 437 ASP A O 1
ATOM 3498 N N . PHE A 1 438 ? 3.695 -26.895 37.555 1.00 54.97 438 PHE A N 1
ATOM 3499 C CA . PHE A 1 438 ? 3.930 -25.557 36.983 1.00 54.97 438 PHE A CA 1
ATOM 3500 C C . PHE A 1 438 ? 4.903 -24.726 37.854 1.00 54.97 438 PHE A C 1
ATOM 3502 O O . PHE A 1 438 ? 5.041 -23.513 37.658 1.00 54.97 438 PHE A O 1
ATOM 3509 N N . GLY A 1 439 ? 5.522 -25.386 38.840 1.00 49.47 439 GLY A N 1
ATOM 3510 C CA . GLY A 1 439 ? 6.453 -24.893 39.837 1.00 49.47 439 GLY A CA 1
ATOM 3511 C C . GLY A 1 439 ? 7.464 -23.905 39.282 1.00 49.47 439 GLY A C 1
ATOM 3512 O O . GLY A 1 439 ? 8.184 -24.194 38.333 1.00 49.47 439 GLY A O 1
ATOM 3513 N N . GLU A 1 440 ? 7.481 -22.740 39.936 1.00 45.12 440 GLU A N 1
ATOM 3514 C CA . GLU A 1 440 ? 8.267 -21.522 39.677 1.00 45.12 440 GLU A CA 1
ATOM 3515 C C . GLU A 1 440 ? 7.720 -20.476 38.685 1.00 45.12 440 GLU A C 1
ATOM 3517 O O . GLU A 1 440 ? 8.387 -19.471 38.455 1.00 45.12 440 GLU A O 1
ATOM 3522 N N . LEU A 1 441 ? 6.481 -20.576 38.183 1.00 45.12 441 LEU A N 1
ATOM 3523 C CA . LEU A 1 441 ? 5.839 -19.434 37.482 1.00 45.12 441 LEU A CA 1
ATOM 3524 C C . LEU A 1 441 ? 4.949 -18.554 38.372 1.00 45.12 441 LEU A C 1
ATOM 3526 O O . LEU A 1 441 ? 4.412 -17.543 37.911 1.00 45.12 441 LEU A O 1
ATOM 3530 N N . CYS A 1 442 ? 4.819 -18.910 39.648 1.00 49.31 442 CYS A N 1
ATOM 3531 C CA . CYS A 1 442 ? 4.011 -18.196 40.632 1.00 49.31 442 CYS A CA 1
ATOM 3532 C C . CYS A 1 442 ? 4.709 -18.186 41.998 1.00 49.31 442 CYS A C 1
ATOM 3534 O O . CYS A 1 442 ? 4.176 -18.714 42.970 1.00 49.31 442 CYS A O 1
ATOM 3536 N N . ASN A 1 443 ? 5.904 -17.597 42.070 1.00 38.25 443 ASN A N 1
ATOM 3537 C CA . ASN A 1 443 ? 6.447 -17.179 43.359 1.00 38.25 443 ASN A CA 1
ATOM 3538 C C . ASN A 1 443 ? 5.847 -15.819 43.744 1.00 38.25 443 ASN A C 1
ATOM 3540 O O . ASN A 1 443 ? 5.564 -14.971 42.901 1.00 38.25 443 ASN A O 1
ATOM 3544 N N . GLU A 1 444 ? 5.563 -15.682 45.034 1.00 40.34 444 GLU A N 1
ATOM 3545 C CA . GLU A 1 444 ? 4.867 -14.570 45.676 1.00 40.34 444 GLU A CA 1
ATOM 3546 C C . GLU A 1 444 ? 5.524 -13.221 45.300 1.00 40.34 444 GLU A C 1
ATOM 3548 O O . GLU A 1 444 ? 6.714 -13.034 45.537 1.00 40.34 444 GLU A O 1
ATOM 3553 N N . PHE A 1 445 ? 4.725 -12.305 44.730 1.00 41.94 445 PHE A N 1
ATOM 3554 C CA . PHE A 1 445 ? 5.075 -11.023 44.076 1.00 41.94 445 PHE A CA 1
ATOM 3555 C C . PHE A 1 445 ? 5.523 -11.127 42.593 1.00 41.94 445 PHE A C 1
ATOM 3557 O O . PHE A 1 445 ? 6.684 -11.348 42.286 1.00 41.94 445 PHE A O 1
ATOM 3564 N N . GLU A 1 446 ? 4.565 -10.857 41.687 1.00 39.09 446 GLU A N 1
ATOM 3565 C CA . GLU A 1 446 ? 4.636 -10.826 40.204 1.00 39.09 446 GLU A CA 1
ATOM 3566 C C . GLU A 1 446 ? 4.620 -12.184 39.465 1.00 39.09 446 GLU A C 1
ATOM 3568 O O . GLU A 1 446 ? 5.618 -12.872 39.284 1.00 39.09 446 GLU A O 1
ATOM 3573 N N . CYS A 1 447 ? 3.442 -12.530 38.933 1.00 41.12 447 CYS A N 1
ATOM 3574 C CA . CYS A 1 447 ? 3.244 -13.646 38.007 1.00 41.12 447 CYS A CA 1
ATOM 3575 C C . CYS A 1 447 ? 3.880 -13.313 36.645 1.00 41.12 447 CYS A C 1
ATOM 3577 O O . CYS A 1 447 ? 3.479 -12.337 36.010 1.00 41.12 447 CYS A O 1
ATOM 3579 N N . ILE A 1 448 ? 4.837 -14.116 36.163 1.00 51.78 448 ILE A N 1
ATOM 3580 C CA . ILE A 1 448 ? 5.556 -13.808 34.909 1.00 51.78 448 ILE A CA 1
ATOM 3581 C C . ILE A 1 448 ? 4.752 -14.187 33.644 1.00 51.78 448 ILE A C 1
ATOM 3583 O O . ILE A 1 448 ? 5.095 -13.776 32.539 1.00 51.78 448 ILE A O 1
ATOM 3587 N N . SER A 1 449 ? 3.652 -14.940 33.770 1.00 55.41 449 SER A N 1
ATOM 3588 C CA . SER A 1 449 ? 2.738 -15.253 32.655 1.00 55.41 449 SER A CA 1
ATOM 3589 C C . SER A 1 449 ? 1.267 -15.123 33.074 1.00 55.41 449 SER A C 1
ATOM 3591 O O . SER A 1 449 ? 0.942 -15.241 34.250 1.00 55.41 449 SER A O 1
ATOM 3593 N N . SER A 1 450 ? 0.363 -14.802 32.142 1.00 66.12 450 SER A N 1
ATOM 3594 C CA . SER A 1 450 ? -1.043 -14.519 32.477 1.00 66.12 450 SER A CA 1
ATOM 3595 C C . SER A 1 450 ? -1.883 -15.800 32.650 1.00 66.12 450 SER A C 1
ATOM 3597 O O . SER A 1 450 ? -1.596 -16.805 31.996 1.00 66.12 450 SER A O 1
ATOM 3599 N N . PRO A 1 451 ? -3.002 -15.772 33.409 1.00 74.75 451 PRO A N 1
ATOM 3600 C CA . PRO A 1 451 ? -3.916 -16.920 33.537 1.00 74.75 451 PRO A CA 1
ATOM 3601 C C . PRO A 1 451 ? -4.437 -17.462 32.191 1.00 74.75 451 PRO A C 1
ATOM 3603 O O . PRO A 1 451 ? -4.780 -18.636 32.056 1.00 74.75 451 PRO A O 1
ATOM 3606 N N . SER A 1 452 ? -4.481 -16.610 31.159 1.00 76.44 452 SER A N 1
ATOM 3607 C CA . SER A 1 452 ? -4.839 -17.018 29.793 1.00 76.44 452 SER A CA 1
ATOM 3608 C C . SER A 1 452 ? -3.760 -17.883 29.131 1.00 76.44 452 SER A C 1
ATOM 3610 O O . SER A 1 452 ? -4.094 -18.800 28.376 1.00 76.44 452 SER A O 1
ATOM 3612 N N . VAL A 1 453 ? -2.480 -17.597 29.392 1.00 80.50 453 VAL A N 1
ATOM 3613 C CA . VAL A 1 453 ? -1.345 -18.386 28.888 1.00 80.50 453 VAL A CA 1
ATOM 3614 C C . VAL A 1 453 ? -1.335 -19.757 29.553 1.00 80.50 453 VAL A C 1
ATOM 3616 O O . VAL A 1 453 ? -1.244 -20.762 28.856 1.00 80.50 453 VAL A O 1
ATOM 3619 N N . GLU A 1 454 ? -1.538 -19.816 30.869 1.00 81.31 454 GLU A N 1
ATOM 3620 C CA . GLU A 1 454 ? -1.615 -21.077 31.615 1.00 81.31 454 GLU A CA 1
ATOM 3621 C C . GLU A 1 454 ? -2.774 -21.967 31.135 1.00 81.31 454 GLU A C 1
ATOM 3623 O O . GLU A 1 454 ? -2.583 -23.144 30.823 1.00 81.31 454 GLU A O 1
ATOM 3628 N N . SER A 1 455 ? -3.976 -21.395 31.001 1.00 84.06 455 SER A N 1
ATOM 3629 C CA . SER A 1 455 ? -5.149 -22.110 30.479 1.00 84.06 455 SER A CA 1
ATOM 3630 C C . SER A 1 455 ? -4.887 -22.691 29.087 1.00 84.06 455 SER A C 1
ATOM 3632 O O . SER A 1 455 ? -5.230 -23.843 28.802 1.00 84.06 455 SER A O 1
ATOM 3634 N N . THR A 1 456 ? -4.215 -21.914 28.236 1.00 88.12 456 THR A N 1
ATOM 3635 C CA . THR A 1 456 ? -3.830 -22.349 26.896 1.00 88.12 456 THR A CA 1
ATOM 3636 C C . THR A 1 456 ? -2.795 -23.467 26.938 1.00 88.12 456 THR A C 1
ATOM 3638 O O . THR A 1 456 ? -2.951 -24.463 26.235 1.00 88.12 456 THR A O 1
ATOM 3641 N N . ALA A 1 457 ? -1.776 -23.345 27.784 1.00 86.75 457 ALA A N 1
ATOM 3642 C CA . ALA A 1 457 ? -0.741 -24.353 27.951 1.00 86.75 457 ALA A CA 1
ATOM 3643 C C . ALA A 1 457 ? -1.350 -25.705 28.372 1.00 86.75 457 ALA A C 1
ATOM 3645 O O . ALA A 1 457 ? -1.086 -26.728 27.737 1.00 86.75 457 ALA A O 1
ATOM 3646 N N . ARG A 1 458 ? -2.260 -25.698 29.358 1.00 86.19 458 ARG A N 1
ATOM 3647 C CA . ARG A 1 458 ? -3.018 -26.890 29.782 1.00 86.19 458 ARG A CA 1
ATOM 3648 C C . ARG A 1 458 ? -3.852 -27.476 28.647 1.00 86.19 458 ARG A C 1
ATOM 3650 O O . ARG A 1 458 ? -3.886 -28.691 28.465 1.00 86.19 458 ARG A O 1
ATOM 3657 N N . GLN A 1 459 ? -4.515 -26.625 27.862 1.00 88.00 459 GLN A N 1
ATOM 3658 C CA . GLN A 1 459 ? -5.310 -27.093 26.729 1.00 88.00 459 GLN A CA 1
ATOM 3659 C C . GLN A 1 459 ? -4.445 -27.733 25.637 1.00 88.00 459 GLN A C 1
ATOM 3661 O O . GLN A 1 459 ? -4.832 -28.767 25.100 1.00 88.00 459 GLN A O 1
ATOM 3666 N N . LEU A 1 460 ? -3.272 -27.167 25.339 1.00 90.19 460 LEU A N 1
ATOM 3667 C CA . LEU A 1 460 ? -2.323 -27.737 24.379 1.00 90.19 460 LEU A CA 1
ATOM 3668 C C . LEU A 1 460 ? -1.803 -29.099 24.848 1.00 90.19 460 LEU A C 1
ATOM 3670 O O . LEU A 1 460 ? -1.771 -30.037 24.053 1.00 90.19 460 LEU A O 1
ATOM 3674 N N . ALA A 1 461 ? -1.467 -29.237 26.133 1.00 88.44 461 ALA A N 1
ATOM 3675 C CA . ALA A 1 461 ? -1.045 -30.512 26.708 1.00 88.44 461 ALA A CA 1
ATOM 3676 C C . ALA A 1 461 ? -2.139 -31.589 26.581 1.00 88.44 461 ALA A C 1
ATOM 3678 O O . ALA A 1 461 ? -1.857 -32.698 26.122 1.00 88.44 461 ALA A O 1
ATOM 3679 N N . ARG A 1 462 ? -3.400 -31.247 26.891 1.00 86.94 462 ARG A N 1
ATOM 3680 C CA . ARG A 1 462 ? -4.554 -32.146 26.692 1.00 86.94 462 ARG A CA 1
ATOM 3681 C C . ARG A 1 462 ? -4.738 -32.538 25.229 1.00 86.94 462 ARG A C 1
ATOM 3683 O O . ARG A 1 462 ? -4.879 -33.717 24.915 1.00 86.94 462 ARG A O 1
ATOM 3690 N N . ASP A 1 463 ? -4.698 -31.560 24.324 1.00 88.44 463 ASP A N 1
ATOM 3691 C CA . ASP A 1 463 ? -4.874 -31.795 22.889 1.00 88.44 463 ASP A CA 1
ATOM 3692 C C . ASP A 1 463 ? -3.789 -32.731 22.318 1.00 88.44 463 ASP A C 1
ATOM 3694 O O . ASP A 1 463 ? -4.082 -33.524 21.416 1.00 88.44 463 ASP A O 1
ATOM 3698 N N . ILE A 1 464 ? -2.557 -32.647 22.841 1.00 89.56 464 ILE A N 1
ATOM 3699 C CA . ILE A 1 464 ? -1.428 -33.522 22.492 1.00 89.56 464 ILE A CA 1
ATOM 3700 C C . ILE A 1 464 ? -1.638 -34.936 23.047 1.00 89.56 464 ILE A C 1
ATOM 3702 O O . ILE A 1 464 ? -1.543 -35.899 22.285 1.00 89.56 464 ILE A O 1
ATOM 3706 N N . LEU A 1 465 ? -1.950 -35.070 24.342 1.00 87.56 465 LEU A N 1
ATOM 3707 C CA . LEU A 1 465 ? -2.146 -36.367 25.005 1.00 87.56 465 LEU A CA 1
ATOM 3708 C C . LEU A 1 465 ? -3.273 -37.185 24.365 1.00 87.56 465 LEU A C 1
ATOM 3710 O O . LEU A 1 465 ? -3.125 -38.386 24.151 1.00 87.56 465 LEU A O 1
ATOM 3714 N N . GLU A 1 466 ? -4.378 -36.529 24.020 1.00 85.94 466 GLU A N 1
ATOM 3715 C CA . GLU A 1 466 ? -5.558 -37.179 23.446 1.00 85.94 466 GLU A CA 1
ATOM 3716 C C . GLU A 1 466 ? -5.518 -37.288 21.911 1.00 85.94 466 GLU A C 1
ATOM 3718 O O . GLU A 1 466 ? -6.442 -37.835 21.311 1.00 85.94 466 GLU A O 1
ATOM 3723 N N . LEU A 1 467 ? -4.486 -36.746 21.245 1.00 84.62 467 LEU A N 1
ATOM 3724 C CA . LEU A 1 467 ? -4.415 -36.648 19.779 1.00 84.62 467 LEU A CA 1
ATOM 3725 C C . LEU A 1 467 ? -5.705 -36.065 19.155 1.00 84.62 467 LEU A C 1
ATOM 3727 O O . LEU A 1 467 ? -6.180 -36.542 18.116 1.00 84.62 467 LEU A O 1
ATOM 3731 N N . ARG A 1 468 ? -6.283 -35.020 19.779 1.00 80.38 468 ARG A N 1
ATOM 3732 C CA . ARG A 1 468 ? -7.605 -34.480 19.401 1.00 80.38 468 ARG A CA 1
ATOM 3733 C C . ARG A 1 468 ? -7.664 -34.042 17.939 1.00 80.38 468 ARG A C 1
ATOM 3735 O O . ARG A 1 468 ? -6.804 -33.286 17.468 1.00 80.38 468 ARG A O 1
ATOM 3742 N N . GLN A 1 469 ? -8.748 -34.441 17.268 1.00 71.44 469 GLN A N 1
ATOM 3743 C CA . GLN A 1 469 ? -9.066 -34.146 15.865 1.00 71.44 469 GLN A CA 1
ATOM 3744 C C . GLN A 1 469 ? -10.467 -33.572 15.708 1.00 71.44 469 GLN A C 1
ATOM 3746 O O . GLN A 1 469 ? -11.372 -33.942 16.451 1.00 71.44 469 GLN A O 1
ATOM 3751 N N . GLY A 1 470 ? -10.654 -32.687 14.722 1.00 65.00 470 GLY A N 1
ATOM 3752 C CA . GLY A 1 470 ? -11.952 -32.098 14.364 1.00 65.00 470 GLY A CA 1
ATOM 3753 C C . GLY A 1 470 ? -12.491 -31.083 15.382 1.00 65.00 470 GLY A C 1
ATOM 3754 O O . GLY A 1 470 ? -12.746 -29.935 15.023 1.00 65.00 470 GLY A O 1
ATOM 3755 N N . ASN A 1 471 ? -12.565 -31.472 16.657 1.00 65.62 471 ASN A N 1
ATOM 3756 C CA . ASN A 1 471 ? -13.087 -30.697 17.789 1.00 65.62 471 ASN A CA 1
ATOM 3757 C C . ASN A 1 471 ? -11.985 -30.018 18.617 1.00 65.62 471 ASN A C 1
ATOM 3759 O O . ASN A 1 471 ? -12.148 -29.768 19.810 1.00 65.62 471 ASN A O 1
ATOM 3763 N N . ARG A 1 472 ? -10.836 -29.723 18.000 1.00 78.00 472 ARG A N 1
ATOM 3764 C CA . ARG A 1 472 ? -9.771 -28.974 18.672 1.00 78.00 472 ARG A CA 1
ATOM 3765 C C . ARG A 1 472 ? -10.264 -27.566 19.013 1.00 78.00 472 ARG A C 1
ATOM 3767 O O . ARG A 1 472 ? -10.925 -26.927 18.188 1.00 78.00 472 ARG A O 1
ATOM 3774 N N . ALA A 1 473 ? -9.909 -27.065 20.195 1.00 79.31 473 ALA A N 1
ATOM 3775 C CA . ALA A 1 473 ? -10.271 -25.725 20.644 1.00 79.31 473 ALA A CA 1
ATOM 3776 C C . ALA A 1 473 ? -9.542 -24.655 19.809 1.00 79.31 473 ALA A C 1
ATOM 3778 O O . ALA A 1 473 ? -8.532 -24.096 20.221 1.00 79.31 473 ALA A O 1
ATOM 3779 N N . LEU A 1 474 ? -10.051 -24.339 18.613 1.00 83.88 474 LEU A N 1
ATOM 3780 C CA . LEU A 1 474 ? -9.416 -23.378 17.700 1.00 83.88 474 LEU A CA 1
ATOM 3781 C C . LEU A 1 474 ? -9.236 -21.976 18.295 1.00 83.88 474 LEU A C 1
ATOM 3783 O O . LEU A 1 474 ? -8.417 -21.213 17.791 1.00 83.88 474 LEU A O 1
ATOM 3787 N N . GLY A 1 475 ? -9.993 -21.635 19.342 1.00 82.19 475 GLY A N 1
ATOM 3788 C CA . GLY A 1 475 ? -9.838 -20.386 20.088 1.00 82.19 475 GLY A CA 1
ATOM 3789 C C . GLY A 1 475 ? -8.469 -20.232 20.760 1.00 82.19 475 GLY A C 1
ATOM 3790 O O . GLY A 1 475 ? -8.086 -19.104 21.052 1.00 82.19 475 GLY A O 1
ATOM 3791 N N . VAL A 1 476 ? -7.727 -21.331 20.932 1.00 88.50 476 VAL A N 1
ATOM 3792 C CA . VAL A 1 476 ? -6.342 -21.364 21.427 1.00 88.50 476 VAL A CA 1
ATOM 3793 C C . VAL A 1 476 ? -5.346 -20.801 20.407 1.00 88.50 476 VAL A C 1
ATOM 3795 O O . VAL A 1 476 ? -4.313 -20.254 20.781 1.00 88.50 476 VAL A O 1
ATOM 3798 N N . PHE A 1 477 ? -5.647 -20.882 19.110 1.00 92.69 477 PHE A N 1
ATOM 3799 C CA . PHE A 1 477 ? -4.749 -20.429 18.049 1.00 92.69 477 PHE A CA 1
ATOM 3800 C C . PHE A 1 477 ? -5.206 -19.082 17.476 1.00 92.69 477 PHE A C 1
ATOM 3802 O O . PHE A 1 477 ? -6.387 -18.886 17.161 1.00 92.69 477 PHE A O 1
ATOM 3809 N N . ALA A 1 478 ? -4.264 -18.158 17.280 1.00 87.44 478 ALA A N 1
ATOM 3810 C CA . ALA A 1 478 ? -4.530 -16.885 16.618 1.00 87.44 478 ALA A CA 1
ATOM 3811 C C . ALA A 1 478 ? -4.995 -17.107 15.168 1.00 87.44 478 ALA A C 1
ATOM 3813 O O . ALA A 1 478 ? -4.591 -18.068 14.513 1.00 87.44 478 ALA A O 1
ATOM 3814 N N . VAL A 1 479 ? -5.825 -16.207 14.624 1.00 87.06 479 VAL A N 1
ATOM 3815 C CA . VAL A 1 479 ? -6.381 -16.352 13.260 1.00 87.06 479 VAL A CA 1
ATOM 3816 C C . VAL A 1 479 ? -5.289 -16.575 12.214 1.00 87.06 479 VAL A C 1
ATOM 3818 O O . VAL A 1 479 ? -5.431 -17.468 11.380 1.00 87.06 479 VAL A O 1
ATOM 3821 N N . SER A 1 480 ? -4.191 -15.827 12.315 1.00 87.69 480 SER A N 1
ATOM 3822 C CA . SER A 1 480 ? -3.016 -15.876 11.443 1.00 87.69 480 SER A CA 1
ATOM 3823 C C . SER A 1 480 ? -1.827 -16.631 12.056 1.00 87.69 480 SER A C 1
ATOM 3825 O O . SER A 1 480 ? -0.683 -16.327 11.725 1.00 87.69 480 SER A O 1
ATOM 3827 N N . VAL A 1 481 ? -2.076 -17.613 12.935 1.00 92.00 481 VAL A N 1
ATOM 3828 C CA . VAL A 1 481 ? -1.012 -18.447 13.521 1.00 92.00 481 VAL A CA 1
ATOM 3829 C C . VAL A 1 481 ? -0.109 -19.031 12.433 1.00 92.00 481 VAL A C 1
ATOM 3831 O O . VAL A 1 481 ? -0.601 -19.543 11.421 1.00 92.00 481 VAL A O 1
ATOM 3834 N N . LYS A 1 482 ? 1.205 -18.966 12.640 1.00 94.38 482 LYS A N 1
ATOM 3835 C CA . LYS A 1 482 ? 2.198 -19.587 11.760 1.00 94.38 482 LYS A CA 1
ATOM 3836 C C . LYS A 1 482 ? 2.608 -20.938 12.328 1.00 94.38 482 LYS A C 1
ATOM 3838 O O . LYS A 1 482 ? 2.942 -21.037 13.502 1.00 94.38 482 LYS A O 1
ATOM 3843 N N . TYR A 1 483 ? 2.579 -21.968 11.497 1.00 94.75 483 TYR A N 1
ATOM 3844 C CA . TYR A 1 483 ? 3.068 -23.299 11.828 1.00 94.75 483 TYR A CA 1
ATOM 3845 C C . TYR A 1 483 ? 4.270 -23.657 10.966 1.00 94.75 483 TYR A C 1
ATOM 3847 O O . TYR A 1 483 ? 4.270 -23.385 9.758 1.00 94.75 483 TYR A O 1
ATOM 3855 N N . ARG A 1 484 ? 5.249 -24.329 11.570 1.00 93.44 484 ARG A N 1
ATOM 3856 C CA . ARG A 1 484 ? 6.410 -24.878 10.878 1.00 93.44 484 ARG A CA 1
ATOM 3857 C C . ARG A 1 484 ? 6.828 -26.216 11.484 1.00 93.44 484 ARG A C 1
ATOM 3859 O O . ARG A 1 484 ? 7.032 -26.318 12.685 1.00 93.44 484 ARG A O 1
ATOM 3866 N N . ASP A 1 485 ? 7.015 -27.209 10.630 1.00 91.81 485 ASP A N 1
ATOM 3867 C CA . ASP A 1 485 ? 7.714 -28.457 10.938 1.00 91.81 485 ASP A CA 1
ATOM 3868 C C . ASP A 1 485 ? 8.827 -28.687 9.881 1.00 91.81 485 ASP A C 1
ATOM 3870 O O . ASP A 1 485 ? 8.977 -27.869 8.960 1.00 91.81 485 ASP A O 1
ATOM 3874 N N . PRO A 1 486 ? 9.639 -29.759 9.965 1.00 89.44 486 PRO A N 1
ATOM 3875 C CA . PRO A 1 486 ? 10.735 -29.994 9.020 1.00 89.44 486 PRO A CA 1
ATOM 3876 C C . PRO A 1 486 ? 10.319 -30.209 7.552 1.00 89.44 486 PRO A C 1
ATOM 3878 O O . PRO A 1 486 ? 11.177 -30.211 6.672 1.00 89.44 486 PRO A O 1
ATOM 3881 N N . VAL A 1 487 ? 9.034 -30.434 7.262 1.00 85.75 487 VAL A N 1
ATOM 3882 C CA . VAL A 1 487 ? 8.522 -30.815 5.930 1.00 85.75 487 VAL A CA 1
ATOM 3883 C C . VAL A 1 487 ? 7.350 -29.961 5.439 1.00 85.75 487 VAL A C 1
ATOM 3885 O O . VAL A 1 487 ? 6.982 -30.059 4.267 1.00 85.75 487 VAL A O 1
ATOM 3888 N N . ARG A 1 488 ? 6.750 -29.128 6.292 1.00 86.31 488 ARG A N 1
ATOM 3889 C CA . ARG A 1 488 ? 5.598 -28.283 5.977 1.00 86.31 488 ARG A CA 1
ATOM 3890 C C . ARG A 1 488 ? 5.592 -27.006 6.809 1.00 86.31 488 ARG A C 1
ATOM 3892 O O . ARG A 1 488 ? 5.827 -27.007 8.012 1.00 86.31 488 ARG A O 1
ATOM 3899 N N . SER A 1 489 ? 5.188 -25.917 6.169 1.00 89.62 489 SER A N 1
ATOM 3900 C CA . SER A 1 489 ? 4.831 -24.666 6.829 1.00 89.62 489 SER A CA 1
ATOM 3901 C C . SER A 1 489 ? 3.465 -24.188 6.349 1.00 89.62 489 SER A C 1
ATOM 3903 O O . SER A 1 489 ? 3.059 -24.444 5.213 1.00 89.62 489 SER A O 1
ATOM 3905 N N . PHE A 1 490 ? 2.710 -23.531 7.226 1.00 89.81 490 PHE A N 1
ATOM 3906 C CA . PHE A 1 490 ? 1.441 -22.917 6.852 1.00 89.81 490 PHE A CA 1
ATOM 3907 C C . PHE A 1 490 ? 1.056 -21.771 7.782 1.00 89.81 490 PHE A C 1
ATOM 3909 O O . PHE A 1 490 ? 1.459 -21.731 8.939 1.00 89.81 490 PHE A O 1
ATOM 3916 N N . THR A 1 491 ? 0.180 -20.898 7.293 1.00 89.06 491 THR A N 1
ATOM 3917 C CA . THR A 1 491 ? -0.476 -19.864 8.101 1.00 89.06 491 THR A CA 1
ATOM 3918 C C . THR A 1 491 ? -1.977 -20.133 8.183 1.00 89.06 491 THR A C 1
ATOM 3920 O O . THR A 1 491 ? -2.583 -20.555 7.189 1.00 89.06 491 THR A O 1
ATOM 3923 N N . GLY A 1 492 ? -2.566 -19.893 9.357 1.00 87.19 492 GLY A N 1
ATOM 3924 C CA . GLY A 1 492 ? -4.012 -19.881 9.587 1.00 87.19 492 GLY A CA 1
ATOM 3925 C C . GLY A 1 492 ? -4.517 -20.962 10.548 1.00 87.19 492 GLY A C 1
ATOM 3926 O O . GLY A 1 492 ? -4.216 -22.146 10.384 1.00 87.19 492 GLY A O 1
ATOM 3927 N N . ARG A 1 493 ? -5.368 -20.584 11.517 1.00 88.25 493 ARG A N 1
ATOM 3928 C CA . ARG A 1 493 ? -5.880 -21.521 12.546 1.00 88.25 493 ARG A CA 1
ATOM 3929 C C . ARG A 1 493 ? -6.784 -22.632 12.011 1.00 88.25 493 ARG A C 1
ATOM 3931 O O . ARG A 1 493 ? -6.858 -23.698 12.611 1.00 88.25 493 ARG A O 1
ATOM 3938 N N . GLY A 1 494 ? -7.468 -22.411 10.885 1.00 85.38 494 GLY A N 1
ATOM 3939 C CA . GLY A 1 494 ? -8.402 -23.391 10.312 1.00 85.38 494 GLY A CA 1
ATOM 3940 C C . GLY A 1 494 ? -7.739 -24.733 9.983 1.00 85.38 494 GLY A C 1
ATOM 3941 O O . GLY A 1 494 ? -8.356 -25.786 10.128 1.00 85.38 494 GLY A O 1
ATOM 3942 N N . LYS A 1 495 ? -6.444 -24.706 9.648 1.00 86.81 495 LYS A N 1
ATOM 3943 C CA . LYS A 1 495 ? -5.655 -25.884 9.265 1.00 86.81 495 LYS A CA 1
ATOM 3944 C C . LYS A 1 495 ? -5.416 -26.862 10.423 1.00 86.81 495 LYS A C 1
ATOM 3946 O O . LYS A 1 495 ? -5.152 -28.033 10.167 1.00 86.81 495 LYS A O 1
ATOM 3951 N N . TYR A 1 496 ? -5.593 -26.429 11.673 1.00 86.25 496 TYR A N 1
ATOM 3952 C CA . TYR A 1 496 ? -5.503 -27.288 12.861 1.00 86.25 496 TYR A CA 1
ATOM 3953 C C . TYR A 1 496 ? -6.712 -28.218 13.057 1.00 86.25 496 TYR A C 1
ATOM 3955 O O . TYR A 1 496 ? -6.644 -29.127 13.878 1.00 86.25 496 TYR A O 1
ATOM 3963 N N . LYS A 1 497 ? -7.813 -28.029 12.310 1.00 83.38 497 LYS A N 1
ATOM 3964 C CA . LYS A 1 497 ? -8.963 -28.956 12.320 1.00 83.38 497 LYS A CA 1
ATOM 3965 C C . LYS A 1 497 ? -8.715 -30.246 11.546 1.00 83.38 497 LYS A C 1
ATOM 3967 O O . LYS A 1 497 ? -9.480 -31.197 11.693 1.00 83.38 497 LYS A O 1
ATOM 3972 N N . ARG A 1 498 ? -7.705 -30.260 10.675 1.00 83.81 498 ARG A N 1
ATOM 3973 C CA . ARG A 1 498 ? -7.474 -31.370 9.753 1.00 83.81 498 ARG A CA 1
ATOM 3974 C C . ARG A 1 498 ? -7.012 -32.619 10.499 1.00 83.81 498 ARG A C 1
ATOM 3976 O O . ARG A 1 498 ? -6.438 -32.541 11.581 1.00 83.81 498 ARG A O 1
ATOM 3983 N N . GLN A 1 499 ? -7.269 -33.767 9.882 1.00 82.00 499 GLN A N 1
ATOM 3984 C CA . GLN A 1 499 ? -6.843 -35.067 10.387 1.00 82.00 499 GLN A CA 1
ATOM 3985 C C . GLN A 1 499 ? -5.330 -35.077 10.645 1.00 82.00 499 GLN A C 1
ATOM 3987 O O . GLN A 1 499 ? -4.555 -34.557 9.838 1.00 82.00 499 GLN A O 1
ATOM 3992 N N . LEU A 1 500 ? -4.911 -35.663 11.767 1.00 86.19 500 LEU A N 1
ATOM 3993 C CA . LEU A 1 500 ? -3.499 -35.793 12.115 1.00 86.19 500 LEU A CA 1
ATOM 3994 C C . LEU A 1 500 ? -2.873 -36.944 11.325 1.00 86.19 500 LEU A C 1
ATOM 3996 O O . LEU A 1 500 ? -3.470 -38.010 11.179 1.00 86.19 500 LEU A O 1
ATOM 4000 N N . TRP A 1 501 ? -1.629 -36.763 10.880 1.00 90.12 501 TRP A N 1
ATOM 4001 C CA . TRP A 1 501 ? -0.874 -37.839 10.227 1.00 90.12 501 TRP A CA 1
ATOM 4002 C C . TRP A 1 501 ? -0.724 -39.063 11.132 1.00 90.12 501 TRP A C 1
ATOM 4004 O O . TRP A 1 501 ? -0.885 -40.181 10.662 1.00 90.12 501 TRP A O 1
ATOM 4014 N N . ALA A 1 502 ? -0.496 -38.858 12.434 1.00 86.56 502 ALA A N 1
ATOM 4015 C CA . ALA A 1 502 ? -0.281 -39.943 13.389 1.00 86.56 502 ALA A CA 1
ATOM 4016 C C . ALA A 1 502 ? -1.435 -40.956 13.405 1.00 86.56 502 ALA A C 1
ATOM 4018 O O . ALA A 1 502 ? -1.200 -42.155 13.449 1.00 86.56 502 ALA A O 1
ATOM 4019 N N . THR A 1 503 ? -2.682 -40.498 13.317 1.00 85.50 503 THR A N 1
ATOM 4020 C CA . THR A 1 503 ? -3.850 -41.394 13.322 1.00 85.50 503 THR A CA 1
ATOM 4021 C C . THR A 1 503 ? -4.161 -42.017 11.972 1.00 85.50 503 THR A C 1
ATOM 4023 O O . THR A 1 503 ? -4.837 -43.040 11.902 1.00 85.50 503 THR A O 1
ATOM 4026 N N . ASP A 1 504 ? -3.689 -41.399 10.893 1.00 85.56 504 ASP A N 1
ATOM 4027 C CA . ASP A 1 504 ? -3.814 -41.965 9.556 1.00 85.56 504 ASP A CA 1
ATOM 4028 C C . ASP A 1 504 ? -2.753 -43.050 9.320 1.00 85.56 504 ASP A C 1
ATOM 4030 O O . ASP A 1 504 ? -3.067 -44.148 8.864 1.00 85.56 504 ASP A O 1
ATOM 4034 N N . ALA A 1 505 ? -1.510 -42.787 9.725 1.00 86.56 505 ALA A N 1
ATOM 4035 C CA . ALA A 1 505 ? -0.354 -43.625 9.432 1.00 86.56 505 ALA A CA 1
ATOM 4036 C C . ALA A 1 505 ? -0.079 -44.726 10.474 1.00 86.56 505 ALA A C 1
ATOM 4038 O O . ALA A 1 505 ? 0.550 -45.731 10.132 1.00 86.56 505 ALA A O 1
ATOM 4039 N N . LEU A 1 506 ? -0.531 -44.559 11.726 1.00 89.19 506 LEU A N 1
ATOM 4040 C CA . LEU A 1 506 ? -0.248 -45.491 12.824 1.00 89.19 506 LEU A CA 1
ATOM 4041 C C . LEU A 1 506 ? -1.505 -46.210 13.316 1.00 89.19 506 LEU A C 1
ATOM 4043 O O . LEU A 1 506 ? -2.607 -45.660 13.339 1.00 89.19 506 LEU A O 1
ATOM 4047 N N . GLU A 1 507 ? -1.322 -47.446 13.763 1.00 86.75 507 GLU A N 1
ATOM 4048 C CA . GLU A 1 507 ? -2.326 -48.201 14.504 1.00 86.75 507 GLU A CA 1
ATOM 4049 C C . GLU A 1 507 ? -2.229 -47.878 15.996 1.00 86.75 507 GLU A C 1
ATOM 4051 O O . GLU A 1 507 ? -1.166 -48.036 16.599 1.00 86.75 507 GLU A O 1
ATOM 4056 N N . LYS A 1 508 ? -3.349 -47.430 16.585 1.00 83.25 508 LYS A N 1
ATOM 4057 C CA . LYS A 1 508 ? -3.490 -47.086 18.015 1.00 83.25 508 LYS A CA 1
ATOM 4058 C C . LYS A 1 508 ? -2.295 -46.280 18.562 1.00 83.25 508 LYS A C 1
ATOM 4060 O O . LYS A 1 508 ? -1.620 -46.741 19.485 1.00 83.25 508 LYS A O 1
ATOM 4065 N N . PRO A 1 509 ? -2.006 -45.095 17.993 1.00 90.50 509 PRO A N 1
ATOM 4066 C CA . PRO A 1 509 ? -0.912 -44.267 18.474 1.00 90.50 509 PRO A CA 1
ATOM 4067 C C . PRO A 1 509 ? -1.129 -43.872 19.939 1.00 90.50 509 PRO A C 1
ATOM 4069 O O . PRO A 1 509 ? -2.227 -43.485 20.332 1.00 90.50 509 PRO A O 1
ATOM 4072 N N . LYS A 1 510 ? -0.063 -43.949 20.733 1.00 90.75 510 LYS A N 1
ATOM 4073 C CA . LYS A 1 510 ? -0.017 -43.522 22.130 1.00 90.75 510 LYS A CA 1
ATOM 4074 C C . LYS A 1 510 ? 0.929 -42.338 22.267 1.00 90.75 510 LYS A C 1
ATOM 4076 O O . LYS A 1 510 ? 2.039 -42.362 21.734 1.00 90.75 510 LYS A O 1
ATOM 4081 N N . VAL A 1 511 ? 0.499 -41.328 23.012 1.00 91.50 511 VAL A N 1
ATOM 4082 C CA . VAL A 1 511 ? 1.297 -40.141 23.316 1.00 91.50 511 VAL A CA 1
ATOM 4083 C C . VAL A 1 511 ? 1.617 -40.099 24.799 1.00 91.50 511 VAL A C 1
ATOM 4085 O O . VAL A 1 511 ? 0.791 -40.436 25.641 1.00 91.50 511 VAL A O 1
ATOM 4088 N N . THR A 1 512 ? 2.838 -39.684 25.110 1.00 88.56 512 THR A N 1
ATOM 4089 C CA . THR A 1 512 ? 3.279 -39.376 26.471 1.00 88.56 512 THR A CA 1
ATOM 4090 C C . THR A 1 512 ? 4.003 -38.039 26.453 1.00 88.56 512 THR A C 1
ATOM 4092 O O . THR A 1 512 ? 4.919 -37.877 25.646 1.00 88.56 512 THR A O 1
ATOM 4095 N N . VAL A 1 513 ? 3.638 -37.108 27.331 1.00 87.31 513 VAL A N 1
ATOM 4096 C CA . VAL A 1 513 ? 4.400 -35.870 27.558 1.00 87.31 513 VAL A CA 1
ATOM 4097 C C . VAL A 1 513 ? 5.540 -36.188 28.530 1.00 87.31 513 VAL A C 1
ATOM 4099 O O . VAL A 1 513 ? 5.294 -36.796 29.567 1.00 87.31 513 VAL A O 1
ATOM 4102 N N . GLN A 1 514 ? 6.783 -35.858 28.168 1.00 86.81 514 GLN A N 1
ATOM 4103 C CA . GLN A 1 514 ? 7.952 -36.033 29.044 1.00 86.81 514 GLN A CA 1
ATOM 4104 C C . GLN A 1 514 ? 8.191 -34.801 29.908 1.00 86.81 514 GLN A C 1
ATOM 4106 O O . GLN A 1 514 ? 8.504 -34.924 31.085 1.00 86.81 514 GLN A O 1
ATOM 4111 N N . GLU A 1 515 ? 8.108 -33.625 29.295 1.00 83.25 515 GLU A N 1
ATOM 4112 C CA . GLU A 1 515 ? 8.517 -32.364 29.900 1.00 83.25 515 GLU A CA 1
ATOM 4113 C C . GLU A 1 515 ? 7.675 -31.248 29.295 1.00 83.25 515 GLU A C 1
ATOM 4115 O O . GLU A 1 515 ? 7.395 -31.242 28.094 1.00 83.25 515 GLU A O 1
ATOM 4120 N N . MET A 1 516 ? 7.280 -30.295 30.124 1.00 83.69 516 MET A N 1
ATOM 4121 C CA . MET A 1 516 ? 6.561 -29.107 29.708 1.00 83.69 516 MET A CA 1
ATOM 4122 C C . MET A 1 516 ? 7.088 -27.943 30.532 1.00 83.69 516 MET A C 1
ATOM 4124 O O . MET A 1 516 ? 7.045 -27.991 31.755 1.00 83.69 516 MET A O 1
ATOM 4128 N N . ALA A 1 517 ? 7.621 -26.925 29.865 1.00 82.12 517 ALA A N 1
ATOM 4129 C CA . ALA A 1 517 ? 8.266 -25.802 30.525 1.00 82.12 517 ALA A CA 1
ATOM 4130 C C . ALA A 1 517 ? 8.058 -24.514 29.732 1.00 82.12 517 ALA A C 1
ATOM 4132 O O . ALA A 1 517 ? 8.093 -24.507 28.500 1.00 82.12 517 ALA A O 1
ATOM 4133 N N . MET A 1 518 ? 7.886 -23.405 30.443 1.00 80.31 518 MET A N 1
ATOM 4134 C CA . MET A 1 518 ? 7.968 -22.078 29.841 1.00 80.31 518 MET A CA 1
ATOM 4135 C C . MET A 1 518 ? 9.443 -21.687 29.727 1.00 80.31 518 MET A C 1
ATOM 4137 O O . MET A 1 518 ? 10.145 -21.591 30.727 1.00 80.31 518 MET A O 1
ATOM 4141 N N . LEU A 1 519 ? 9.923 -21.469 28.503 1.00 80.19 519 LEU A N 1
ATOM 4142 C CA . LEU A 1 519 ? 11.269 -20.954 28.232 1.00 80.19 519 LEU A CA 1
ATOM 4143 C C . LEU A 1 519 ? 11.348 -19.436 28.448 1.00 80.19 519 LEU A C 1
ATOM 4145 O O . LEU A 1 519 ? 12.415 -18.898 28.730 1.00 80.19 519 LEU A O 1
ATOM 4149 N N . SER A 1 520 ? 10.224 -18.743 28.269 1.00 79.12 520 SER A N 1
ATOM 4150 C CA . SER A 1 520 ? 10.046 -17.316 28.541 1.00 79.12 520 SER A CA 1
ATOM 4151 C C . SER A 1 520 ? 8.583 -17.052 28.904 1.00 79.12 520 SER A C 1
ATOM 4153 O O . SER A 1 520 ? 7.756 -17.955 28.865 1.00 79.12 520 SER A O 1
ATOM 4155 N N . THR A 1 521 ? 8.228 -15.803 29.188 1.00 74.00 521 THR A N 1
ATOM 4156 C CA . THR A 1 521 ? 6.855 -15.375 29.507 1.00 74.00 521 THR A CA 1
ATOM 4157 C C . THR A 1 521 ? 5.849 -15.580 28.365 1.00 74.00 521 THR A C 1
ATOM 4159 O O . THR A 1 521 ? 4.641 -15.619 28.601 1.00 74.00 521 THR A O 1
ATOM 4162 N N . SER A 1 522 ? 6.328 -15.732 27.124 1.00 79.44 522 SER A N 1
ATOM 4163 C CA . SER A 1 522 ? 5.534 -16.060 25.930 1.00 79.44 522 SER A CA 1
ATOM 4164 C C . SER A 1 522 ? 5.867 -17.415 25.312 1.00 79.44 522 SER A C 1
ATOM 4166 O O . SER A 1 522 ? 5.107 -17.867 24.465 1.00 79.44 522 SER A O 1
ATOM 4168 N N . ASP A 1 523 ? 6.986 -18.046 25.662 1.00 86.38 523 ASP A N 1
ATOM 4169 C CA . ASP A 1 523 ? 7.488 -19.214 24.936 1.00 86.38 523 ASP A CA 1
ATOM 4170 C C . ASP A 1 523 ? 7.259 -20.481 25.756 1.00 86.38 523 ASP A C 1
ATOM 4172 O O . ASP A 1 523 ? 7.975 -20.746 26.716 1.00 86.38 523 ASP A O 1
ATOM 4176 N N . LEU A 1 524 ? 6.295 -21.294 25.337 1.00 89.62 524 LEU A N 1
ATOM 4177 C CA . LEU A 1 524 ? 6.019 -22.608 25.907 1.00 89.62 524 LEU A CA 1
ATOM 4178 C C . LEU A 1 524 ? 6.737 -23.688 25.103 1.00 89.62 524 LEU A C 1
ATOM 4180 O O . LEU A 1 524 ? 6.643 -23.731 23.877 1.00 89.62 524 LEU A O 1
ATOM 4184 N N . ASN A 1 525 ? 7.402 -24.603 25.792 1.00 91.50 525 ASN A N 1
ATOM 4185 C CA . ASN A 1 525 ? 7.967 -25.810 25.214 1.00 91.50 525 ASN A CA 1
ATOM 4186 C C . ASN A 1 525 ? 7.271 -27.039 25.807 1.00 91.50 525 ASN A C 1
ATOM 4188 O O . ASN A 1 525 ? 7.179 -27.175 27.026 1.00 91.50 525 ASN A O 1
ATOM 4192 N N . ILE A 1 526 ? 6.796 -27.934 24.942 1.00 92.31 526 ILE A N 1
ATOM 4193 C CA . ILE A 1 526 ? 6.283 -29.251 25.319 1.00 92.31 526 ILE A CA 1
ATOM 4194 C C . ILE A 1 526 ? 7.105 -30.313 24.586 1.00 92.31 526 ILE A C 1
ATOM 4196 O O . ILE A 1 526 ? 7.039 -30.426 23.358 1.00 92.31 526 ILE A O 1
ATOM 4200 N N . LYS A 1 527 ? 7.834 -31.137 25.341 1.00 92.25 527 LYS A N 1
ATOM 4201 C CA . LYS A 1 527 ? 8.506 -32.337 24.836 1.00 92.25 527 LYS A CA 1
ATOM 4202 C C . LYS A 1 527 ? 7.626 -33.547 25.087 1.00 92.25 527 LYS A C 1
ATOM 4204 O O . LYS A 1 527 ? 7.262 -33.857 26.224 1.00 92.25 527 LYS A O 1
ATOM 4209 N N . TRP A 1 528 ? 7.286 -34.247 24.020 1.00 94.31 528 TRP A N 1
ATOM 4210 C CA . TRP A 1 528 ? 6.417 -35.411 24.070 1.00 94.31 528 TRP A CA 1
ATOM 4211 C C . TRP A 1 528 ? 6.893 -36.487 23.103 1.00 94.31 528 TRP A C 1
ATOM 4213 O O . TRP A 1 528 ? 7.639 -36.238 22.165 1.00 94.31 528 TRP A O 1
ATOM 4223 N N . THR A 1 529 ? 6.479 -37.724 23.348 1.00 93.69 529 THR A N 1
ATOM 4224 C CA . THR A 1 529 ? 6.827 -38.869 22.508 1.00 93.69 529 THR A CA 1
ATOM 4225 C C . THR A 1 529 ? 5.563 -39.493 21.959 1.00 93.69 529 THR A C 1
ATOM 4227 O O . THR A 1 529 ? 4.639 -39.806 22.712 1.00 93.69 529 THR A O 1
ATOM 4230 N N . LEU A 1 530 ? 5.557 -39.701 20.647 1.00 93.88 530 LEU A N 1
ATOM 4231 C CA . LEU A 1 530 ? 4.563 -40.471 19.920 1.00 93.88 530 LEU A CA 1
ATOM 4232 C C . LEU A 1 530 ? 5.087 -41.893 19.714 1.00 93.88 530 LEU A C 1
ATOM 4234 O O . LEU A 1 530 ? 6.171 -42.082 19.161 1.00 93.88 530 LEU A O 1
ATOM 4238 N N . ARG A 1 531 ? 4.306 -42.891 20.124 1.00 92.38 531 ARG A N 1
ATOM 4239 C CA . ARG A 1 531 ? 4.578 -44.309 19.868 1.00 92.38 531 ARG A CA 1
ATOM 4240 C C . ARG A 1 531 ? 3.430 -44.931 19.095 1.00 92.38 531 ARG A C 1
ATOM 4242 O O . ARG A 1 531 ? 2.273 -44.687 19.418 1.00 92.38 531 ARG A O 1
ATOM 4249 N N . GLY A 1 532 ? 3.722 -45.761 18.106 1.00 91.38 532 GLY A N 1
ATOM 4250 C CA . GLY A 1 532 ? 2.684 -46.490 17.383 1.00 91.38 532 GLY A CA 1
ATOM 4251 C C . GLY A 1 532 ? 3.259 -47.456 16.363 1.00 91.38 532 GLY A C 1
ATOM 4252 O O . GLY A 1 532 ? 4.436 -47.376 16.017 1.00 91.38 532 GLY A O 1
ATOM 4253 N N . LYS A 1 533 ? 2.418 -48.366 15.874 1.00 89.19 533 LYS A N 1
ATOM 4254 C CA . LYS A 1 533 ? 2.807 -49.320 14.832 1.00 89.19 533 LYS A CA 1
ATOM 4255 C C . LYS A 1 533 ? 2.473 -48.752 13.451 1.00 89.19 533 LYS A C 1
ATOM 4257 O O . LYS A 1 533 ? 1.309 -48.414 13.226 1.00 89.19 533 LYS A O 1
ATOM 4262 N N . PRO A 1 534 ? 3.448 -48.610 12.537 1.00 88.81 534 PRO A N 1
ATOM 4263 C CA . PRO A 1 534 ? 3.198 -48.283 11.140 1.00 88.81 534 PRO A CA 1
ATOM 4264 C C . PRO A 1 534 ? 2.241 -49.285 10.497 1.00 88.81 534 PRO A C 1
ATOM 4266 O O . PRO A 1 534 ? 2.444 -50.490 10.605 1.00 88.81 534 PRO A O 1
ATOM 4269 N N . LYS A 1 535 ? 1.244 -48.802 9.752 1.00 84.94 535 LYS A N 1
ATOM 4270 C CA . LYS A 1 535 ? 0.300 -49.685 9.037 1.00 84.94 535 LYS A CA 1
ATOM 4271 C C . LYS A 1 535 ? 0.938 -50.492 7.897 1.00 84.94 535 LYS A C 1
ATOM 4273 O O . LYS A 1 535 ? 0.364 -51.478 7.452 1.00 84.94 535 LYS A O 1
ATOM 4278 N N . SER A 1 536 ? 2.090 -50.062 7.376 1.00 75.00 536 SER A N 1
ATOM 4279 C CA . SER A 1 536 ? 2.678 -50.621 6.142 1.00 75.00 536 SER A CA 1
ATOM 4280 C C . SER A 1 536 ? 4.053 -51.266 6.320 1.00 75.00 536 SER A C 1
ATOM 4282 O O . SER A 1 536 ? 4.589 -51.799 5.353 1.00 75.00 536 SER A O 1
ATOM 4284 N N . VAL A 1 537 ? 4.656 -51.194 7.512 1.00 79.75 537 VAL A N 1
ATOM 4285 C CA . VAL A 1 537 ? 6.021 -51.685 7.771 1.00 79.75 537 VAL A CA 1
ATOM 4286 C C . VAL A 1 537 ? 6.092 -52.324 9.154 1.00 79.75 537 VAL A C 1
ATOM 4288 O O . VAL A 1 537 ? 5.455 -51.861 10.095 1.00 79.75 537 VAL A O 1
ATOM 4291 N N . VAL A 1 538 ? 6.891 -53.385 9.281 1.00 77.38 538 VAL A N 1
ATOM 4292 C CA . VAL A 1 538 ? 7.109 -54.094 10.546 1.00 77.38 538 VAL A CA 1
ATOM 4293 C C . VAL A 1 538 ? 8.105 -53.327 11.424 1.00 77.38 538 VAL A C 1
ATOM 4295 O O . VAL A 1 538 ? 9.226 -53.050 11.002 1.00 77.38 538 VAL A O 1
ATOM 4298 N N . GLY A 1 539 ? 7.702 -53.021 12.657 1.00 82.19 539 GLY A N 1
ATOM 4299 C CA . GLY A 1 539 ? 8.519 -52.353 13.674 1.00 82.19 539 GLY A CA 1
ATOM 4300 C C . GLY A 1 539 ? 7.708 -51.326 14.462 1.00 82.19 539 GLY A C 1
ATOM 4301 O O . GLY A 1 539 ? 6.664 -50.883 13.997 1.00 82.19 539 GLY A O 1
ATOM 4302 N N . ASP A 1 540 ? 8.171 -50.941 15.649 1.00 87.38 540 ASP A N 1
ATOM 4303 C CA . ASP A 1 540 ? 7.536 -49.866 16.417 1.00 87.38 540 ASP A CA 1
ATOM 4304 C C . ASP A 1 540 ? 8.162 -48.517 16.036 1.00 87.38 540 ASP A C 1
ATOM 4306 O O . ASP A 1 540 ? 9.387 -48.380 15.980 1.00 87.38 540 ASP A O 1
ATOM 4310 N N . LEU A 1 541 ? 7.321 -47.515 15.770 1.00 91.00 541 LEU A N 1
ATOM 4311 C CA . LEU A 1 541 ? 7.755 -46.136 15.579 1.00 91.00 541 LEU A CA 1
ATOM 4312 C C . LEU A 1 541 ? 7.756 -45.419 16.928 1.00 91.00 541 LEU A C 1
ATOM 4314 O O . LEU A 1 541 ? 6.741 -45.394 17.626 1.00 91.00 541 LEU A O 1
ATOM 4318 N N . ILE A 1 542 ? 8.880 -44.781 17.246 1.00 92.56 542 ILE A N 1
ATOM 4319 C CA . ILE A 1 542 ? 9.053 -43.890 18.392 1.00 92.56 542 ILE A CA 1
ATOM 4320 C C . ILE A 1 542 ? 9.567 -42.552 17.857 1.00 92.56 542 ILE A C 1
ATOM 4322 O O . ILE A 1 542 ? 10.670 -42.483 17.313 1.00 92.56 542 ILE A O 1
ATOM 4326 N N . VAL A 1 543 ? 8.766 -41.497 18.011 1.00 93.69 543 VAL A N 1
ATOM 4327 C CA . VAL A 1 543 ? 9.131 -40.128 17.621 1.00 93.69 543 VAL A CA 1
ATOM 4328 C C . VAL A 1 543 ? 9.127 -39.245 18.855 1.00 93.69 543 VAL A C 1
ATOM 4330 O O . VAL A 1 543 ? 8.080 -39.063 19.476 1.00 93.69 543 VAL A O 1
ATOM 4333 N N . LYS A 1 544 ? 10.281 -38.674 19.192 1.00 94.38 544 LYS A N 1
ATOM 4334 C CA . LYS A 1 544 ? 10.396 -37.596 20.174 1.00 94.38 544 LYS A CA 1
ATOM 4335 C C . LYS A 1 544 ? 10.100 -36.281 19.463 1.00 94.38 544 LYS A C 1
ATOM 4337 O O . LYS A 1 544 ? 10.745 -35.947 18.473 1.00 94.38 544 LYS A O 1
ATOM 4342 N N . VAL A 1 545 ? 9.110 -35.549 19.946 1.00 95.31 545 VAL A N 1
ATOM 4343 C CA . VAL A 1 545 ? 8.655 -34.278 19.388 1.00 95.31 545 VAL A CA 1
ATOM 4344 C C . VAL A 1 545 ? 8.913 -33.178 20.405 1.00 95.31 545 VAL A C 1
ATOM 4346 O O . VAL A 1 545 ? 8.517 -33.273 21.564 1.00 95.31 545 VAL A O 1
ATOM 4349 N N . ASN A 1 546 ? 9.580 -32.126 19.951 1.00 95.69 546 ASN A N 1
ATOM 4350 C CA . ASN A 1 546 ? 9.773 -30.889 20.688 1.00 95.69 546 ASN A CA 1
ATOM 4351 C C . ASN A 1 546 ? 8.890 -29.824 20.032 1.00 95.69 546 ASN A C 1
ATOM 4353 O O . ASN A 1 546 ? 9.211 -29.351 18.939 1.00 95.69 546 ASN A O 1
ATOM 4357 N N . SER A 1 547 ? 7.759 -29.512 20.665 1.00 95.88 547 SER A N 1
ATOM 4358 C CA . SER A 1 547 ? 6.806 -28.507 20.193 1.00 95.88 547 SER A CA 1
ATOM 4359 C C . SER A 1 547 ? 7.030 -27.197 20.945 1.00 95.88 547 SER A C 1
ATOM 4361 O O . SER A 1 547 ? 6.779 -27.107 22.149 1.00 95.88 547 SER A O 1
ATOM 4363 N N . LYS A 1 548 ? 7.478 -26.166 20.225 1.00 96.44 548 LYS A N 1
ATOM 4364 C CA . LYS A 1 548 ? 7.632 -24.802 20.729 1.00 96.44 548 LYS A CA 1
ATOM 4365 C C . LYS A 1 548 ? 6.436 -23.955 20.300 1.00 96.44 548 LYS A C 1
ATOM 4367 O O . LYS A 1 548 ? 6.158 -23.817 19.111 1.00 96.44 548 LYS A O 1
ATOM 4372 N N . PHE A 1 549 ? 5.762 -23.340 21.262 1.00 95.06 549 PHE A N 1
ATOM 4373 C CA . PHE A 1 549 ? 4.646 -22.429 21.044 1.00 95.06 549 PHE A CA 1
ATOM 4374 C C . PHE A 1 549 ? 5.024 -21.035 21.528 1.00 95.06 549 PHE A C 1
ATOM 4376 O O . PHE A 1 549 ? 5.373 -20.850 22.690 1.00 95.06 549 PHE A O 1
ATOM 4383 N N . VAL A 1 550 ? 4.916 -20.045 20.649 1.00 94.50 550 VAL A N 1
ATOM 4384 C CA . VAL A 1 550 ? 4.983 -18.634 21.029 1.00 94.50 550 VAL A CA 1
ATOM 4385 C C . VAL A 1 550 ? 3.554 -18.152 21.232 1.00 94.50 550 VAL A C 1
ATOM 4387 O O . VAL A 1 550 ? 2.726 -18.215 20.317 1.00 94.50 550 VAL A O 1
ATOM 4390 N N . LEU A 1 551 ? 3.253 -17.694 22.441 1.00 88.38 551 LEU A N 1
ATOM 4391 C CA . LEU A 1 551 ? 1.939 -17.253 22.876 1.00 88.38 551 LEU A CA 1
ATOM 4392 C C . LEU A 1 551 ? 1.905 -15.736 23.028 1.00 88.38 551 LEU A C 1
ATOM 4394 O O . LEU A 1 551 ? 2.824 -15.099 23.539 1.00 88.38 551 LEU A O 1
ATOM 4398 N N . ASN A 1 552 ? 0.790 -15.142 22.631 1.00 86.56 552 ASN A N 1
ATOM 4399 C CA . ASN A 1 552 ? 0.493 -13.768 22.980 1.00 86.56 552 ASN A CA 1
ATOM 4400 C C . ASN A 1 552 ? 0.159 -13.701 24.478 1.00 86.56 552 ASN A C 1
ATOM 4402 O O . ASN A 1 552 ? -0.816 -14.297 24.928 1.00 86.56 552 ASN A O 1
ATOM 4406 N N . GLN A 1 553 ? 0.938 -12.939 25.241 1.00 76.25 553 GLN A N 1
ATOM 4407 C CA . GLN A 1 553 ? 0.828 -12.866 26.704 1.00 76.25 553 GLN A CA 1
ATOM 4408 C C . GLN A 1 553 ? -0.501 -12.274 27.198 1.00 76.25 553 GLN A C 1
ATOM 4410 O O . GLN A 1 553 ? -0.923 -12.553 28.319 1.00 76.25 553 GLN A O 1
ATOM 4415 N N . ILE A 1 554 ? -1.185 -11.494 26.355 1.00 64.25 554 ILE A N 1
ATOM 4416 C CA . ILE A 1 554 ? -2.478 -10.874 26.665 1.00 64.25 554 ILE A CA 1
ATOM 4417 C C . ILE A 1 554 ? -3.617 -11.824 26.307 1.00 64.25 554 ILE A C 1
ATOM 4419 O O . ILE A 1 554 ? -4.548 -12.013 27.092 1.00 64.25 554 ILE A O 1
ATOM 4423 N N . SER A 1 555 ? -3.584 -12.400 25.098 1.00 78.62 555 SER A N 1
ATOM 4424 C CA . SER A 1 555 ? -4.678 -13.257 24.638 1.00 78.62 555 SER A CA 1
ATOM 4425 C C . SER A 1 555 ? -4.582 -14.700 25.149 1.00 78.62 555 SER A C 1
ATOM 4427 O O . SER A 1 555 ? -5.583 -15.418 25.168 1.00 78.62 555 SER A O 1
ATOM 4429 N N . GLY A 1 556 ? -3.385 -15.126 25.548 1.00 82.81 556 GLY A N 1
ATOM 4430 C CA . GLY A 1 556 ? -3.026 -16.523 25.754 1.00 82.81 556 GLY A CA 1
ATOM 4431 C C . GLY A 1 556 ? -2.912 -17.315 24.451 1.00 82.81 556 GLY A C 1
ATOM 4432 O O . GLY A 1 556 ? -2.529 -18.470 24.499 1.00 82.81 556 GLY A O 1
ATOM 4433 N N . GLN A 1 557 ? -3.232 -16.738 23.286 1.00 91.31 557 GLN A N 1
ATOM 4434 C CA . GLN A 1 557 ? -3.314 -17.498 22.039 1.00 91.31 557 GLN A CA 1
ATOM 4435 C C . GLN A 1 557 ? -1.943 -17.756 21.424 1.00 91.31 557 GLN A C 1
ATOM 4437 O O . GLN A 1 557 ? -1.076 -16.884 21.423 1.00 91.31 557 GLN A O 1
ATOM 4442 N N . VAL A 1 558 ? -1.799 -18.913 20.788 1.00 93.19 558 VAL A N 1
ATOM 4443 C CA . VAL A 1 558 ? -0.614 -19.287 20.014 1.00 93.19 558 VAL A CA 1
ATOM 4444 C C . VAL A 1 558 ? -0.542 -18.459 18.729 1.00 93.19 558 VAL A C 1
ATOM 4446 O O . VAL A 1 558 ? -1.454 -18.510 17.898 1.00 93.19 558 VAL A O 1
ATOM 4449 N N . ILE A 1 559 ? 0.553 -17.720 18.557 1.00 93.00 559 ILE A N 1
ATOM 4450 C CA . ILE A 1 559 ? 0.865 -16.939 17.351 1.00 93.00 559 ILE A CA 1
ATOM 4451 C C . ILE A 1 559 ? 1.841 -17.670 16.430 1.00 93.00 559 ILE A C 1
ATOM 4453 O O . ILE A 1 559 ? 1.704 -17.588 15.208 1.00 93.00 559 ILE A O 1
ATOM 4457 N N . GLU A 1 560 ? 2.768 -18.436 16.997 1.00 95.62 560 GLU A N 1
ATOM 4458 C CA . GLU A 1 560 ? 3.715 -19.258 16.248 1.00 95.62 560 GLU A CA 1
ATOM 4459 C C . GLU A 1 560 ? 3.839 -20.628 16.914 1.00 95.62 560 GLU A C 1
ATOM 4461 O O . GLU A 1 560 ? 3.821 -20.743 18.138 1.00 95.62 560 GLU A O 1
ATOM 4466 N N . HIS A 1 561 ? 3.922 -21.673 16.100 1.00 96.69 561 HIS A N 1
ATOM 4467 C CA . HIS A 1 561 ? 4.081 -23.050 16.540 1.00 96.69 561 HIS A CA 1
ATOM 4468 C C . HIS A 1 561 ? 5.133 -23.725 15.664 1.00 96.69 561 HIS A C 1
ATOM 4470 O O . HIS A 1 561 ? 4.967 -23.823 14.446 1.00 96.69 561 HIS A O 1
ATOM 4476 N N . GLU A 1 562 ? 6.208 -24.184 16.286 1.00 96.06 562 GLU A N 1
ATOM 4477 C CA . GLU A 1 562 ? 7.304 -24.881 15.630 1.00 96.06 562 GLU A CA 1
ATOM 4478 C C . GLU A 1 562 ? 7.485 -26.271 16.234 1.00 96.06 562 GLU A C 1
ATOM 4480 O O . GLU A 1 562 ? 7.483 -26.427 17.453 1.00 96.06 562 GLU A O 1
ATOM 4485 N N . GLU A 1 563 ? 7.650 -27.284 15.386 1.00 94.88 563 GLU A N 1
ATOM 4486 C CA . GLU A 1 563 ? 7.921 -28.652 15.821 1.00 94.88 563 GLU A CA 1
ATOM 4487 C C . GLU A 1 563 ? 9.248 -29.156 15.268 1.00 94.88 563 GLU A C 1
ATOM 4489 O O . GLU A 1 563 ? 9.558 -29.003 14.085 1.00 94.88 563 GLU A O 1
ATOM 4494 N N . ILE A 1 564 ? 10.010 -29.822 16.131 1.00 93.44 564 ILE A N 1
ATOM 4495 C CA . ILE A 1 564 ? 11.234 -30.536 15.772 1.00 93.44 564 ILE A CA 1
ATOM 4496 C C . ILE A 1 564 ? 11.051 -31.998 16.166 1.00 93.44 564 ILE A C 1
ATOM 4498 O O . ILE A 1 564 ? 10.565 -32.294 17.259 1.00 93.44 564 ILE A O 1
ATOM 4502 N N . TRP A 1 565 ? 11.430 -32.913 15.275 1.00 93.81 565 TRP A N 1
ATOM 4503 C CA . TRP A 1 565 ? 11.241 -34.349 15.468 1.00 93.81 565 TRP A CA 1
ATOM 4504 C C . TRP A 1 565 ? 12.577 -35.082 15.505 1.00 93.81 565 TRP A C 1
ATOM 4506 O O . TRP A 1 565 ? 13.436 -34.866 14.650 1.00 93.81 565 TRP A O 1
ATOM 4516 N N . ASP A 1 566 ? 12.710 -35.992 16.461 1.00 92.19 566 ASP A N 1
ATOM 4517 C CA . ASP A 1 566 ? 13.832 -36.909 16.614 1.00 92.19 566 ASP A CA 1
ATOM 4518 C C . ASP A 1 566 ? 13.324 -38.359 16.568 1.00 92.19 566 ASP A C 1
ATOM 4520 O O . ASP A 1 566 ? 12.409 -38.750 17.298 1.00 92.19 566 ASP A O 1
ATOM 4524 N N . LEU A 1 567 ? 13.913 -39.151 15.670 1.00 91.44 567 LEU A N 1
ATOM 4525 C CA . LEU A 1 567 ? 13.577 -40.557 15.431 1.00 91.44 567 LEU A CA 1
ATOM 4526 C C . LEU A 1 567 ? 14.725 -41.511 15.778 1.00 91.44 567 LEU A C 1
ATOM 4528 O O . LEU A 1 567 ? 14.694 -42.671 15.369 1.00 91.44 567 LEU A O 1
ATOM 4532 N N . SER A 1 568 ? 15.733 -41.038 16.512 1.00 88.12 568 SER A N 1
ATOM 4533 C CA . SER A 1 568 ? 16.911 -41.819 16.909 1.00 88.12 568 SER A CA 1
ATOM 4534 C C . SER A 1 568 ? 16.571 -43.149 17.598 1.00 88.12 568 SER A C 1
ATOM 4536 O O . SER A 1 568 ? 17.289 -44.129 17.413 1.00 88.12 568 SER A O 1
ATOM 4538 N N . ASP A 1 569 ? 15.437 -43.219 18.302 1.00 87.88 569 ASP A N 1
ATOM 4539 C CA . ASP A 1 569 ? 14.946 -44.425 18.986 1.00 87.88 569 ASP A CA 1
ATOM 4540 C C . ASP A 1 569 ? 14.248 -45.442 18.050 1.00 87.88 569 ASP A C 1
ATOM 4542 O O . ASP A 1 569 ? 13.856 -46.521 18.493 1.00 87.88 569 ASP A O 1
ATOM 4546 N N . SER A 1 570 ? 14.057 -45.117 16.766 1.00 88.12 570 SER A N 1
ATOM 4547 C CA . SER A 1 570 ? 13.418 -45.988 15.767 1.00 88.12 570 SER A CA 1
ATOM 4548 C C . SER A 1 570 ? 14.447 -46.663 14.856 1.00 88.12 570 SER A C 1
ATOM 4550 O O . SER A 1 570 ? 15.496 -46.095 14.559 1.00 88.12 570 SER A O 1
ATOM 4552 N N . SER A 1 571 ? 14.136 -47.856 14.335 1.00 87.25 571 SER A N 1
ATOM 4553 C CA . SER A 1 571 ? 15.030 -48.545 13.388 1.00 87.25 571 SER A CA 1
ATOM 4554 C C . SER A 1 571 ? 15.192 -47.762 12.069 1.00 87.25 571 SER A C 1
ATOM 4556 O O . SER A 1 571 ? 14.248 -47.088 11.650 1.00 87.25 571 SER A O 1
ATOM 4558 N N . PRO A 1 572 ? 16.327 -47.878 11.349 1.00 85.44 572 PRO A N 1
ATOM 4559 C CA . PRO A 1 572 ? 16.557 -47.132 10.103 1.00 85.44 572 PRO A CA 1
ATOM 4560 C C . PRO A 1 572 ? 15.469 -47.327 9.034 1.00 85.44 572 PRO A C 1
ATOM 4562 O O . PRO A 1 572 ? 15.109 -46.388 8.325 1.00 85.44 572 PRO A O 1
ATOM 4565 N N . ILE A 1 573 ? 14.897 -48.534 8.952 1.00 80.56 573 ILE A N 1
ATOM 4566 C CA . ILE A 1 573 ? 13.800 -48.858 8.028 1.00 80.56 573 ILE A CA 1
ATOM 4567 C C . ILE A 1 573 ? 12.539 -48.063 8.403 1.00 80.56 573 ILE A C 1
ATOM 4569 O O . ILE A 1 573 ? 11.898 -47.459 7.542 1.00 80.56 573 ILE A O 1
ATOM 4573 N N . VAL A 1 574 ? 12.214 -48.007 9.697 1.00 86.12 574 VAL A N 1
ATOM 4574 C CA . VAL A 1 574 ? 11.062 -47.262 10.219 1.00 86.12 574 VAL A CA 1
ATOM 4575 C C . VAL A 1 574 ? 11.276 -45.747 10.100 1.00 86.12 574 VAL A C 1
ATOM 4577 O O . VAL A 1 574 ? 10.339 -45.033 9.752 1.00 86.12 574 VAL A O 1
ATOM 4580 N N . GLN A 1 575 ? 12.503 -45.250 10.295 1.00 86.88 575 GLN A N 1
ATOM 4581 C CA . GLN A 1 575 ? 12.849 -43.840 10.062 1.00 86.88 575 GLN A CA 1
ATOM 4582 C C . GLN A 1 575 ? 12.633 -43.436 8.596 1.00 86.88 575 GLN A C 1
ATOM 4584 O O . GLN A 1 575 ? 12.044 -42.390 8.315 1.00 86.88 575 GLN A O 1
ATOM 4589 N N . SER A 1 576 ? 13.076 -44.272 7.650 1.00 78.44 576 SER A N 1
ATOM 4590 C CA . SER A 1 576 ? 12.874 -44.030 6.217 1.00 78.44 576 SER A CA 1
ATOM 4591 C C . SER A 1 576 ? 11.388 -44.027 5.853 1.00 78.44 576 SER A C 1
ATOM 4593 O O . SER A 1 576 ? 10.912 -43.109 5.180 1.00 78.44 576 SER A O 1
ATOM 4595 N N . TRP A 1 577 ? 10.625 -44.998 6.364 1.00 89.50 577 TRP A N 1
ATOM 4596 C CA . TRP A 1 577 ? 9.175 -45.038 6.181 1.00 89.50 577 TRP A CA 1
ATOM 4597 C C . TRP A 1 577 ? 8.478 -43.802 6.767 1.00 89.50 577 TRP A C 1
ATOM 4599 O O . TRP A 1 577 ? 7.593 -43.234 6.123 1.00 89.50 577 TRP A O 1
ATOM 4609 N N . PHE A 1 578 ? 8.891 -43.342 7.951 1.00 90.19 578 PHE A N 1
ATOM 4610 C CA . PHE A 1 578 ? 8.349 -42.136 8.573 1.00 90.19 578 PHE A CA 1
ATOM 4611 C C . PHE A 1 578 ? 8.523 -40.917 7.663 1.00 90.19 578 PHE A C 1
ATOM 4613 O O . PHE A 1 578 ? 7.541 -40.254 7.332 1.00 90.19 578 PHE A O 1
ATOM 4620 N N . TRP A 1 579 ? 9.744 -40.646 7.197 1.00 88.69 579 TRP A N 1
ATOM 4621 C CA . TRP A 1 579 ? 10.001 -39.475 6.355 1.00 88.69 579 TRP A CA 1
ATOM 4622 C C . TRP A 1 579 ? 9.271 -39.550 5.013 1.00 88.69 579 TRP A C 1
ATOM 4624 O O . TRP A 1 579 ? 8.710 -38.547 4.569 1.00 88.69 579 TRP A O 1
ATOM 4634 N N . THR A 1 580 ? 9.218 -40.729 4.391 1.00 81.62 580 THR A N 1
ATOM 4635 C CA . THR A 1 580 ? 8.483 -40.936 3.136 1.00 81.62 580 THR A CA 1
ATOM 4636 C C . THR A 1 580 ? 6.979 -40.742 3.327 1.00 81.62 580 THR A C 1
ATOM 4638 O O . THR A 1 580 ? 6.362 -39.954 2.609 1.00 81.62 580 THR A O 1
ATOM 4641 N N . SER A 1 581 ? 6.380 -41.397 4.326 1.00 86.56 581 SER A N 1
ATOM 4642 C CA . SER A 1 581 ? 4.942 -41.283 4.603 1.00 86.56 581 SER A CA 1
ATOM 4643 C C . SER A 1 581 ? 4.546 -39.860 5.000 1.00 86.56 581 SER A C 1
ATOM 4645 O O . SER A 1 581 ? 3.500 -39.364 4.576 1.00 86.56 581 SER A O 1
ATOM 4647 N N . ARG A 1 582 ? 5.398 -39.158 5.755 1.00 89.06 582 ARG A N 1
ATOM 4648 C CA . ARG A 1 582 ? 5.151 -37.773 6.146 1.00 89.06 582 ARG A CA 1
ATOM 4649 C C . ARG A 1 582 ? 5.228 -36.829 4.951 1.00 89.06 582 ARG A C 1
ATOM 4651 O O . ARG A 1 582 ? 4.333 -36.004 4.812 1.00 89.06 582 ARG A O 1
ATOM 4658 N N . ARG A 1 583 ? 6.215 -36.977 4.058 1.00 84.12 583 ARG A N 1
ATOM 4659 C CA . ARG A 1 583 ? 6.308 -36.184 2.816 1.00 84.12 583 ARG A CA 1
ATOM 4660 C C . ARG A 1 583 ? 5.115 -36.412 1.887 1.00 84.12 583 ARG A C 1
ATOM 4662 O O . ARG A 1 583 ? 4.593 -35.462 1.319 1.00 84.12 583 ARG A O 1
ATOM 4669 N N . LEU A 1 584 ? 4.631 -37.649 1.770 1.00 79.25 584 LEU A N 1
ATOM 4670 C CA . LEU A 1 584 ? 3.409 -37.930 1.009 1.00 79.25 584 LEU A CA 1
ATOM 4671 C C . LEU A 1 584 ? 2.193 -37.229 1.625 1.00 79.25 584 LEU A C 1
ATOM 4673 O O . LEU A 1 584 ? 1.425 -36.572 0.922 1.00 79.25 584 LEU A O 1
ATOM 4677 N N . PHE A 1 585 ? 2.051 -37.300 2.950 1.00 84.31 585 PHE A N 1
ATOM 4678 C CA . PHE A 1 585 ? 0.981 -36.609 3.660 1.00 84.31 585 PHE A CA 1
ATOM 4679 C C . PHE A 1 585 ? 1.066 -35.085 3.500 1.00 84.31 585 PHE A C 1
ATOM 4681 O O . PHE A 1 585 ? 0.036 -34.435 3.310 1.00 84.31 585 PHE A O 1
ATOM 4688 N N . THR A 1 586 ? 2.266 -34.493 3.542 1.00 83.88 586 THR A N 1
ATOM 4689 C CA . THR A 1 586 ? 2.424 -33.050 3.322 1.00 83.88 586 THR A CA 1
ATOM 4690 C C . THR A 1 586 ? 2.069 -32.657 1.897 1.00 83.88 586 THR A C 1
ATOM 4692 O O . THR A 1 586 ? 1.333 -31.689 1.742 1.00 83.88 586 THR A O 1
ATOM 4695 N N . THR A 1 587 ? 2.463 -33.420 0.873 1.00 78.31 587 THR A N 1
ATOM 4696 C CA . THR A 1 587 ? 2.056 -33.165 -0.521 1.00 78.31 587 THR A CA 1
ATOM 4697 C C . THR A 1 587 ? 0.534 -33.165 -0.677 1.00 78.31 587 THR A C 1
ATOM 4699 O O . THR A 1 587 ? -0.025 -32.234 -1.258 1.00 78.31 587 THR A O 1
ATOM 4702 N N . VAL A 1 588 ? -0.163 -34.145 -0.089 1.00 81.50 588 VAL A N 1
ATOM 4703 C CA . VAL A 1 588 ? -1.637 -34.202 -0.116 1.00 81.50 588 VAL A CA 1
ATOM 4704 C C . VAL A 1 588 ? -2.256 -32.992 0.592 1.00 81.50 588 VAL A C 1
ATOM 4706 O O . VAL A 1 588 ? -3.214 -32.399 0.094 1.00 81.50 588 VAL A O 1
ATOM 4709 N N . GLN A 1 589 ? -1.721 -32.597 1.750 1.00 82.06 589 GLN A N 1
ATOM 4710 C CA . GLN A 1 589 ? -2.230 -31.448 2.504 1.00 82.06 589 GLN A CA 1
ATOM 4711 C C . GLN A 1 589 ? -1.950 -30.112 1.817 1.00 82.06 589 GLN A C 1
ATOM 4713 O O . GLN A 1 589 ? -2.811 -29.237 1.848 1.00 82.06 589 GLN A O 1
ATOM 4718 N N . THR A 1 590 ? -0.796 -29.962 1.172 1.00 76.19 590 THR A N 1
ATOM 4719 C CA . THR A 1 590 ? -0.459 -28.780 0.375 1.00 76.19 590 THR A CA 1
ATOM 4720 C C . THR A 1 590 ? -1.346 -28.698 -0.867 1.00 76.19 590 THR A C 1
ATOM 4722 O O . THR A 1 590 ? -1.847 -27.625 -1.182 1.00 76.19 590 THR A O 1
ATOM 4725 N N . GLY A 1 591 ? -1.656 -29.825 -1.520 1.00 73.62 591 GLY A N 1
ATOM 4726 C CA . GLY A 1 591 ? -2.654 -29.863 -2.595 1.00 73.62 591 GLY A CA 1
ATOM 4727 C C . GLY A 1 591 ? -4.041 -29.404 -2.123 1.00 73.62 591 GLY A C 1
ATOM 4728 O O . GLY A 1 591 ? -4.693 -28.600 -2.790 1.00 73.62 591 GLY A O 1
ATOM 4729 N N . LYS A 1 592 ? -4.468 -29.838 -0.928 1.00 79.88 592 LYS A N 1
ATOM 4730 C CA . LYS A 1 592 ? -5.697 -29.334 -0.288 1.00 79.88 592 LYS A CA 1
ATOM 4731 C C . LYS A 1 592 ? -5.606 -27.846 0.056 1.00 79.88 592 LYS A C 1
ATOM 4733 O O . LYS A 1 592 ? -6.582 -27.141 -0.156 1.00 79.88 592 LYS A O 1
ATOM 4738 N N . ASP A 1 593 ? -4.457 -27.363 0.534 1.00 75.81 593 ASP A N 1
ATOM 4739 C CA . ASP A 1 593 ? -4.221 -25.939 0.818 1.00 75.81 593 ASP A CA 1
ATOM 4740 C C . ASP A 1 593 ? -4.373 -25.075 -0.439 1.00 75.81 593 ASP A C 1
ATOM 4742 O O . ASP A 1 593 ? -5.013 -24.028 -0.380 1.00 75.81 593 ASP A O 1
ATOM 4746 N N . VAL A 1 594 ? -3.829 -25.524 -1.574 1.00 68.19 594 VAL A N 1
ATOM 4747 C CA . VAL A 1 594 ? -3.967 -24.836 -2.865 1.00 68.19 594 VAL A CA 1
ATOM 4748 C C . VAL A 1 594 ? -5.419 -24.876 -3.340 1.00 68.19 594 VAL A C 1
ATOM 4750 O O . VAL A 1 594 ? -5.954 -23.848 -3.738 1.00 68.19 594 VAL A O 1
ATOM 4753 N N . SER A 1 595 ? -6.093 -26.026 -3.242 1.00 68.88 595 SER A N 1
ATOM 4754 C CA . SER A 1 595 ? -7.507 -26.141 -3.622 1.00 68.88 595 SER A CA 1
ATOM 4755 C C . SER A 1 595 ? -8.426 -25.278 -2.753 1.00 68.88 595 SER A C 1
ATOM 4757 O O . SER A 1 595 ? -9.321 -24.635 -3.288 1.00 68.88 595 SER A O 1
ATOM 4759 N N . GLU A 1 596 ? -8.220 -25.237 -1.433 1.00 68.56 596 GLU A N 1
ATOM 4760 C CA . GLU A 1 596 ? -8.977 -24.370 -0.521 1.00 68.56 596 GLU A CA 1
ATOM 4761 C C . GLU A 1 596 ? -8.688 -22.895 -0.788 1.00 68.56 596 GLU A C 1
ATOM 4763 O O . GLU A 1 596 ? -9.625 -22.113 -0.825 1.00 68.56 596 GLU A O 1
ATOM 4768 N N . PHE A 1 597 ? -7.434 -22.514 -1.049 1.00 61.94 597 PHE A N 1
ATOM 4769 C CA . PHE A 1 597 ? -7.102 -21.145 -1.443 1.00 61.94 597 PHE A CA 1
ATOM 4770 C C . PHE A 1 597 ? -7.794 -20.749 -2.753 1.00 61.94 597 PHE A C 1
ATOM 4772 O O . PHE A 1 597 ? -8.379 -19.674 -2.827 1.00 61.94 597 PHE A O 1
ATOM 4779 N N . VAL A 1 598 ? -7.795 -21.633 -3.757 1.00 56.75 598 VAL A N 1
ATOM 4780 C CA . VAL A 1 598 ? -8.521 -21.421 -5.017 1.00 56.75 598 VAL A CA 1
ATOM 4781 C C . VAL A 1 598 ? -10.024 -21.336 -4.765 1.00 56.75 598 VAL A C 1
ATOM 4783 O O . VAL A 1 598 ? -10.651 -20.422 -5.276 1.00 56.75 598 VAL A O 1
ATOM 4786 N N . LYS A 1 599 ? -10.609 -22.210 -3.937 1.00 58.75 599 LYS A N 1
ATOM 4787 C CA . LYS A 1 599 ? -12.037 -22.154 -3.580 1.00 58.75 599 LYS A CA 1
ATOM 4788 C C . LYS A 1 599 ? -12.399 -20.890 -2.810 1.00 58.75 599 LYS A C 1
ATOM 4790 O O . LYS A 1 599 ? -13.432 -20.309 -3.101 1.00 58.75 599 LYS A O 1
ATOM 4795 N N . ASP A 1 600 ? -11.577 -20.446 -1.865 1.00 56.62 600 ASP A N 1
ATOM 4796 C CA . ASP A 1 600 ? -11.785 -19.194 -1.133 1.00 56.62 600 ASP A CA 1
ATOM 4797 C C . ASP A 1 600 ? -11.652 -17.987 -2.062 1.00 56.62 600 ASP A C 1
ATOM 4799 O O . ASP A 1 600 ? -12.425 -17.039 -1.943 1.00 56.62 600 ASP A O 1
ATOM 4803 N N . LEU A 1 601 ? -10.724 -18.032 -3.020 1.00 42.34 601 LEU A N 1
ATOM 4804 C CA . LEU A 1 601 ? -10.575 -17.009 -4.048 1.00 42.34 601 LEU A CA 1
ATOM 4805 C C . LEU A 1 601 ? -11.798 -16.995 -4.981 1.00 42.34 601 LEU A C 1
ATOM 4807 O O . LEU A 1 601 ? -12.414 -15.951 -5.156 1.00 42.34 601 LEU A O 1
ATOM 4811 N N . THR A 1 602 ? -12.223 -18.152 -5.499 1.00 42.69 602 THR A N 1
ATOM 4812 C CA . THR A 1 602 ? -13.430 -18.305 -6.327 1.00 42.69 602 THR A CA 1
ATOM 4813 C C . THR A 1 602 ? -14.691 -17.899 -5.572 1.00 42.69 602 THR A C 1
ATOM 4815 O O . THR A 1 602 ? -15.543 -17.229 -6.141 1.00 42.69 602 THR A O 1
ATOM 4818 N N . ASN A 1 603 ? -14.811 -18.244 -4.290 1.00 46.00 603 ASN A N 1
ATOM 4819 C CA . ASN A 1 603 ? -15.939 -17.844 -3.458 1.00 46.00 603 ASN A CA 1
ATOM 4820 C C . ASN A 1 603 ? -15.914 -16.339 -3.189 1.00 46.00 603 ASN A C 1
ATOM 4822 O O . ASN A 1 603 ? -16.969 -15.720 -3.238 1.00 46.00 603 ASN A O 1
ATOM 4826 N N . ARG A 1 604 ? -14.749 -15.715 -2.965 1.00 44.59 604 ARG A N 1
ATOM 4827 C CA . ARG A 1 604 ? -14.643 -14.248 -2.875 1.00 44.59 604 ARG A CA 1
ATOM 4828 C C . ARG A 1 604 ? -15.059 -13.574 -4.185 1.00 44.59 604 ARG A C 1
ATOM 4830 O O . ARG A 1 604 ? -15.884 -12.671 -4.128 1.00 44.59 604 ARG A O 1
ATOM 4837 N N . PHE A 1 605 ? -14.629 -14.097 -5.334 1.00 36.38 605 PHE A N 1
ATOM 4838 C CA . PHE A 1 605 ? -15.058 -13.619 -6.655 1.00 36.38 605 PHE A CA 1
ATOM 4839 C C . PHE A 1 605 ? -16.553 -13.868 -6.942 1.00 36.38 605 PHE A C 1
ATOM 4841 O O . PHE A 1 605 ? -17.215 -13.042 -7.562 1.00 36.38 605 PHE A O 1
ATOM 4848 N N . GLN A 1 606 ? -17.136 -14.974 -6.466 1.00 37.09 606 GLN A N 1
ATOM 4849 C CA . GLN A 1 606 ? -18.575 -15.248 -6.600 1.00 37.09 606 GLN A CA 1
ATOM 4850 C C . GLN A 1 606 ? -19.434 -14.444 -5.618 1.00 37.09 606 GLN A C 1
ATOM 4852 O O . GLN A 1 606 ? -20.588 -14.149 -5.923 1.00 37.09 606 GLN A O 1
ATOM 4857 N N . THR A 1 607 ? -18.896 -14.080 -4.452 1.00 32.69 607 THR A N 1
ATOM 4858 C CA . THR A 1 607 ? -19.590 -13.210 -3.490 1.00 32.69 607 THR A CA 1
ATOM 4859 C C . THR A 1 607 ? -19.595 -11.758 -3.983 1.00 32.69 607 THR A C 1
ATOM 4861 O O . THR A 1 607 ? -20.546 -11.036 -3.703 1.00 32.69 607 THR A O 1
ATOM 4864 N N . GLU A 1 608 ? -18.605 -11.360 -4.792 1.00 30.12 608 GLU A N 1
ATOM 4865 C CA . GLU A 1 608 ? -18.600 -10.090 -5.540 1.00 30.12 608 GLU A CA 1
ATOM 4866 C C . GLU A 1 608 ? -19.606 -10.063 -6.707 1.00 30.12 608 GLU A C 1
ATOM 4868 O O . GLU A 1 608 ? -20.144 -9.009 -7.024 1.00 30.12 608 GLU A O 1
ATOM 4873 N N . ASN A 1 609 ? -19.950 -11.219 -7.289 1.00 31.44 609 ASN A N 1
ATOM 4874 C CA . ASN A 1 609 ? -20.871 -11.328 -8.434 1.00 31.44 609 ASN A CA 1
ATOM 4875 C C . ASN A 1 609 ? -22.341 -11.631 -8.075 1.00 31.44 609 ASN A C 1
ATOM 4877 O O . ASN A 1 609 ? -23.143 -11.956 -8.952 1.00 31.44 609 ASN A O 1
ATOM 4881 N N . LYS A 1 610 ? -22.732 -11.505 -6.800 1.00 28.02 610 LYS A N 1
ATOM 4882 C CA . LYS A 1 610 ? -24.136 -11.638 -6.358 1.00 28.02 610 LYS A CA 1
ATOM 4883 C C . LYS A 1 610 ? -24.864 -10.313 -6.121 1.00 28.02 610 LYS A C 1
ATOM 4885 O O . LYS A 1 610 ? -25.872 -10.305 -5.428 1.00 28.02 610 LYS A O 1
ATOM 4890 N N . ASN A 1 611 ? -24.423 -9.243 -6.776 1.00 31.50 611 ASN A N 1
ATOM 4891 C CA . ASN A 1 611 ? -25.265 -8.084 -7.073 1.00 31.50 611 ASN A CA 1
ATOM 4892 C C . ASN A 1 611 ? -25.346 -7.911 -8.594 1.00 31.50 611 ASN A C 1
ATOM 4894 O O . ASN A 1 611 ? -24.726 -7.027 -9.174 1.00 31.50 611 ASN A O 1
ATOM 4898 N N . THR A 1 612 ? -26.086 -8.796 -9.259 1.00 34.66 612 THR A N 1
ATOM 4899 C CA . THR A 1 612 ? -26.510 -8.567 -10.642 1.00 34.66 612 THR A CA 1
ATOM 4900 C C . THR A 1 612 ? -27.685 -7.590 -10.606 1.00 34.66 612 THR A C 1
ATOM 4902 O O . THR A 1 612 ? -28.843 -7.995 -10.531 1.00 34.66 612 THR A O 1
ATOM 4905 N N . GLU A 1 613 ? -27.396 -6.287 -10.642 1.00 30.55 613 GLU A N 1
ATOM 4906 C CA . GLU A 1 613 ? -28.333 -5.356 -11.265 1.00 30.55 613 GLU A CA 1
ATOM 4907 C C . GLU A 1 613 ? -28.346 -5.677 -12.759 1.00 30.55 613 GLU A C 1
ATOM 4909 O O . GLU A 1 613 ? -27.370 -5.498 -13.488 1.00 30.55 613 GLU A O 1
ATOM 4914 N N . ILE A 1 614 ? -29.472 -6.236 -13.184 1.00 33.53 614 ILE A N 1
ATOM 4915 C CA . ILE A 1 614 ? -29.885 -6.355 -14.575 1.00 33.53 614 ILE A CA 1
ATOM 4916 C C . ILE A 1 614 ? -29.760 -4.966 -15.216 1.00 33.53 614 ILE A C 1
ATOM 4918 O O . ILE A 1 614 ? -30.544 -4.071 -14.912 1.00 33.53 614 ILE A O 1
ATOM 4922 N N . SER A 1 615 ? -28.777 -4.781 -16.096 1.00 28.52 615 SER A N 1
ATOM 4923 C CA . SER A 1 615 ? -28.710 -3.610 -16.975 1.00 28.52 615 SER A CA 1
ATOM 4924 C C . SER A 1 615 ? -29.355 -3.944 -18.325 1.00 28.52 615 SER A C 1
ATOM 4926 O O . SER A 1 615 ? -29.031 -4.987 -18.898 1.00 28.52 615 SER A O 1
ATOM 4928 N N . PRO A 1 616 ? -30.271 -3.104 -18.842 1.00 33.12 616 PRO A N 1
ATOM 4929 C CA . PRO A 1 616 ? -30.922 -3.331 -20.126 1.00 33.12 616 PRO A CA 1
ATOM 4930 C C . PRO A 1 616 ? -30.030 -2.889 -21.297 1.00 33.12 616 PRO A C 1
ATOM 4932 O O . PRO A 1 616 ? -29.333 -1.878 -21.220 1.00 33.12 616 PRO A O 1
ATOM 4935 N N . ASP A 1 617 ? -30.088 -3.639 -22.399 1.00 34.53 617 ASP A N 1
ATOM 4936 C CA . ASP A 1 617 ? -29.467 -3.290 -23.683 1.00 34.53 617 ASP A CA 1
ATOM 4937 C C . ASP A 1 617 ? -30.208 -2.107 -24.353 1.00 34.53 617 ASP A C 1
ATOM 4939 O O . ASP A 1 617 ? -31.444 -2.110 -24.392 1.00 34.53 617 ASP A O 1
ATOM 4943 N N . PRO A 1 618 ? -29.508 -1.107 -24.921 1.00 43.38 618 PRO A N 1
ATOM 4944 C CA . PRO A 1 618 ? -30.116 0.038 -25.610 1.00 43.38 618 PRO A CA 1
ATOM 4945 C C . PRO A 1 618 ? -30.839 -0.251 -26.950 1.00 43.38 618 PRO A C 1
ATOM 4947 O O . PRO A 1 618 ? -31.173 0.710 -27.644 1.00 43.38 618 PRO A O 1
ATOM 4950 N N . SER A 1 619 ? -31.114 -1.506 -27.346 1.00 51.62 619 SER A N 1
ATOM 4951 C CA . SER A 1 619 ? -31.682 -1.826 -28.678 1.00 51.62 619 SER A CA 1
ATOM 4952 C C . SER A 1 619 ? -33.120 -2.384 -28.738 1.00 51.62 619 SER A C 1
ATOM 4954 O O . SER A 1 619 ? -33.671 -2.492 -29.830 1.00 51.62 619 SER A O 1
ATOM 4956 N N . GLY A 1 620 ? -33.795 -2.638 -27.611 1.00 45.88 620 GLY A N 1
ATOM 4957 C CA . GLY A 1 620 ? -35.265 -2.767 -27.586 1.00 45.88 620 GLY A CA 1
ATOM 4958 C C . GLY A 1 620 ? -35.907 -3.989 -28.278 1.00 45.88 620 GLY A C 1
ATOM 4959 O O . GLY A 1 620 ? -36.975 -3.834 -28.867 1.00 45.88 620 GLY A O 1
ATOM 4960 N N . ASP A 1 621 ? -35.342 -5.200 -28.164 1.00 38.59 621 ASP A N 1
ATOM 4961 C CA . ASP A 1 621 ? -36.026 -6.458 -28.545 1.00 38.59 621 ASP A CA 1
ATOM 4962 C C . ASP A 1 621 ? -36.049 -7.476 -27.375 1.00 38.59 621 ASP A C 1
ATOM 4964 O O . ASP A 1 621 ? -34.995 -7.968 -26.967 1.00 38.59 621 ASP A O 1
ATOM 4968 N N . PRO A 1 622 ? -37.231 -7.822 -26.819 1.00 40.31 622 PRO A N 1
ATOM 4969 C CA . PRO A 1 622 ? -37.371 -8.691 -25.649 1.00 40.31 622 PRO A CA 1
ATOM 4970 C C . PRO A 1 622 ? -37.336 -10.208 -25.941 1.00 40.31 622 PRO A C 1
ATOM 4972 O O . PRO A 1 622 ? -37.729 -10.989 -25.075 1.00 40.31 622 PRO A O 1
ATOM 4975 N N . THR A 1 623 ? -36.889 -10.666 -27.121 1.00 40.94 623 THR A N 1
ATOM 4976 C CA . THR A 1 623 ? -36.916 -12.109 -27.472 1.00 40.94 623 THR A CA 1
ATOM 4977 C C . THR A 1 623 ? -35.566 -12.779 -27.761 1.00 40.94 623 THR A C 1
ATOM 4979 O O . THR A 1 623 ? -35.538 -13.948 -28.152 1.00 40.94 623 THR A O 1
ATOM 4982 N N . LYS A 1 624 ? -34.429 -12.121 -27.497 1.00 36.41 624 LYS A N 1
ATOM 4983 C CA . LYS A 1 624 ? -33.092 -12.728 -27.647 1.00 36.41 624 LYS A CA 1
ATOM 4984 C C . LYS A 1 624 ? -32.313 -12.779 -26.333 1.00 36.41 624 LYS A C 1
ATOM 4986 O O . LYS A 1 624 ? -31.912 -11.753 -25.801 1.00 36.41 624 LYS A O 1
ATOM 4991 N N . PHE A 1 625 ? -32.010 -13.991 -25.871 1.00 32.44 625 PHE A N 1
ATOM 4992 C CA . PHE A 1 625 ? -31.001 -14.242 -24.842 1.00 32.44 625 PHE A CA 1
ATOM 4993 C C . PHE A 1 625 ? -29.727 -14.766 -25.515 1.00 32.44 625 PHE A C 1
ATOM 4995 O O . PHE A 1 625 ? -29.779 -15.775 -26.217 1.00 32.44 625 PHE A O 1
ATOM 5002 N N . PHE A 1 626 ? -28.587 -14.109 -25.291 1.00 35.38 626 PHE A N 1
ATOM 5003 C CA . PHE A 1 626 ? -27.272 -14.689 -25.569 1.00 35.38 626 PHE A CA 1
ATOM 5004 C C . PHE A 1 626 ? -26.698 -15.246 -24.263 1.00 35.38 626 PHE A C 1
ATOM 5006 O O . PHE A 1 626 ? -26.550 -14.515 -23.285 1.00 35.38 626 PHE A O 1
ATOM 5013 N N . GLN A 1 627 ? -26.367 -16.538 -24.245 1.00 37.12 627 GLN A N 1
AT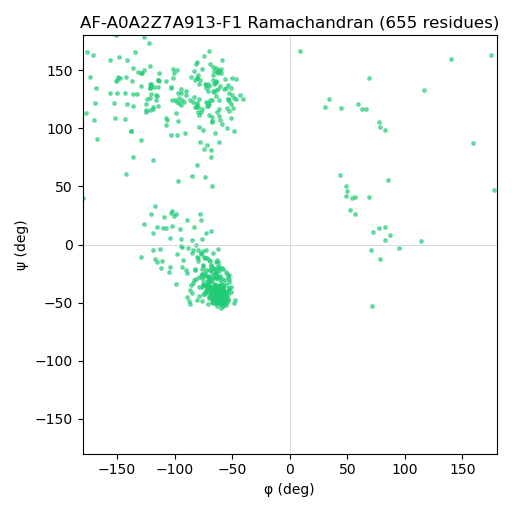OM 5014 C CA . GLN A 1 627 ? -25.397 -17.079 -23.295 1.00 37.12 627 GLN A CA 1
ATOM 5015 C C . GLN A 1 627 ? -24.013 -16.593 -23.738 1.00 37.12 627 GLN A C 1
ATOM 5017 O O . GLN A 1 627 ? -23.631 -16.807 -24.887 1.00 37.12 627 GLN A O 1
ATOM 5022 N N . GLY A 1 628 ? -23.296 -15.893 -22.859 1.00 35.56 628 GLY A N 1
ATOM 5023 C CA . GLY A 1 628 ? -21.895 -15.549 -23.094 1.00 35.56 628 GLY A CA 1
ATOM 5024 C C . GLY A 1 628 ? -21.054 -16.823 -23.161 1.00 35.56 628 GLY A C 1
ATOM 5025 O O . GLY A 1 628 ? -21.151 -17.662 -22.269 1.00 35.56 628 GLY A O 1
ATOM 5026 N N . ASP A 1 629 ? -20.274 -16.958 -24.232 1.00 35.12 629 ASP A N 1
ATOM 5027 C CA . ASP A 1 629 ? -19.424 -18.113 -24.529 1.00 35.12 629 ASP A CA 1
ATOM 5028 C C . ASP A 1 629 ? -18.423 -18.441 -23.401 1.00 35.12 629 ASP A C 1
ATOM 5030 O O . ASP A 1 629 ? -17.792 -17.555 -22.816 1.00 35.12 629 ASP A O 1
ATOM 5034 N N . ASP A 1 630 ? -18.214 -19.744 -23.180 1.00 45.91 630 ASP A N 1
ATOM 5035 C CA . ASP A 1 630 ? -17.276 -20.384 -22.241 1.00 45.91 630 ASP A CA 1
ATOM 5036 C C . ASP A 1 630 ? -15.781 -20.179 -22.609 1.00 45.91 630 ASP A C 1
ATOM 5038 O O . ASP A 1 630 ? -14.983 -21.122 -22.653 1.00 45.91 630 ASP A O 1
ATOM 5042 N N . GLY A 1 631 ? -15.352 -18.940 -22.871 1.00 42.94 631 GLY A N 1
ATOM 5043 C CA . GLY A 1 631 ? -13.948 -18.615 -23.167 1.00 42.94 631 GLY A CA 1
ATOM 5044 C C . GLY A 1 631 ? -13.013 -18.832 -21.969 1.00 42.94 631 GLY A C 1
ATOM 5045 O O . GLY A 1 631 ? -11.922 -19.383 -22.104 1.00 42.94 631 GLY A O 1
ATOM 5046 N N . PHE A 1 632 ? -13.479 -18.503 -20.761 1.00 45.47 632 PHE A N 1
ATOM 5047 C CA . PHE A 1 632 ? -12.647 -18.526 -19.552 1.00 45.47 632 PHE A CA 1
ATOM 5048 C C . PHE A 1 632 ? -12.261 -19.937 -19.085 1.00 45.47 632 PHE A C 1
ATOM 5050 O O . PHE A 1 632 ? -11.193 -20.126 -18.501 1.00 45.47 632 PHE A O 1
ATOM 5057 N N . GLN A 1 633 ? -13.099 -20.949 -19.342 1.00 45.88 633 GLN A N 1
ATOM 5058 C CA . GLN A 1 633 ? -12.756 -22.330 -18.989 1.00 45.88 633 GLN A CA 1
ATOM 5059 C C . GLN A 1 633 ? -11.656 -22.885 -19.898 1.00 45.88 633 GLN A C 1
ATOM 5061 O O . GLN A 1 633 ? -10.758 -23.570 -19.409 1.00 45.88 633 GLN A O 1
ATOM 5066 N N . ARG A 1 634 ? -11.680 -22.563 -21.198 1.00 47.34 634 ARG A N 1
ATOM 5067 C CA . ARG A 1 634 ? -10.643 -22.990 -22.153 1.00 47.34 634 ARG A CA 1
ATOM 5068 C C . ARG A 1 634 ? -9.269 -22.422 -21.804 1.00 47.34 634 ARG A C 1
ATOM 5070 O O . ARG A 1 634 ? -8.297 -23.180 -21.806 1.00 47.34 634 ARG A O 1
ATOM 5077 N N . ASP A 1 635 ? -9.215 -21.152 -21.415 1.00 46.88 635 ASP A N 1
ATOM 5078 C CA . ASP A 1 635 ? -7.974 -20.496 -20.992 1.00 46.88 635 ASP A CA 1
ATOM 5079 C C . ASP A 1 635 ? -7.449 -21.082 -19.673 1.00 46.88 635 ASP A C 1
ATOM 5081 O O . ASP A 1 635 ? -6.250 -21.321 -19.525 1.00 46.88 635 ASP A O 1
ATOM 5085 N N . LEU A 1 636 ? -8.341 -21.438 -18.740 1.00 53.09 636 LEU A N 1
ATOM 5086 C CA . LEU A 1 636 ? -7.957 -22.090 -17.486 1.00 53.09 636 LEU A CA 1
ATOM 5087 C C . LEU A 1 636 ? -7.363 -23.491 -17.716 1.00 53.09 636 LEU A C 1
ATOM 5089 O O . LEU A 1 636 ? -6.363 -23.847 -17.089 1.00 53.09 636 LEU A O 1
ATOM 5093 N N . TYR A 1 637 ? -7.936 -24.276 -18.636 1.00 52.59 637 TYR A N 1
ATOM 5094 C CA . TYR A 1 637 ? -7.393 -25.587 -19.004 1.00 52.59 637 TYR A CA 1
ATOM 5095 C C . TYR A 1 637 ? -6.047 -25.471 -19.731 1.00 52.59 637 TYR A C 1
ATOM 5097 O O . TYR A 1 637 ? -5.158 -26.282 -19.471 1.00 52.59 637 TYR A O 1
ATOM 5105 N N . GLN A 1 638 ? -5.854 -24.464 -20.589 1.00 49.22 638 GLN A N 1
ATOM 5106 C CA . GLN A 1 638 ? -4.565 -24.226 -21.249 1.00 49.22 638 GLN A CA 1
ATOM 5107 C C . GLN A 1 638 ? -3.476 -23.787 -20.267 1.00 49.22 638 GLN A C 1
ATOM 5109 O O . GLN A 1 638 ? -2.354 -24.294 -20.335 1.00 49.22 638 GLN A O 1
ATOM 5114 N N . VAL A 1 639 ? -3.802 -22.915 -19.312 1.00 55.41 639 VAL A N 1
ATOM 5115 C CA . VAL A 1 639 ? -2.865 -22.492 -18.261 1.00 55.41 639 VAL A CA 1
ATOM 5116 C C . VAL A 1 639 ? -2.529 -23.657 -17.324 1.00 55.41 639 VAL A C 1
ATOM 5118 O O . VAL A 1 639 ? -1.360 -23.872 -17.002 1.00 55.41 639 VAL A O 1
ATOM 5121 N N . ALA A 1 640 ? -3.519 -24.467 -16.935 1.00 56.59 640 ALA A N 1
ATOM 5122 C CA . ALA A 1 640 ? -3.292 -25.657 -16.115 1.00 56.59 640 ALA A CA 1
ATOM 5123 C C . ALA A 1 640 ? -2.429 -26.707 -16.838 1.00 56.59 640 ALA A C 1
ATOM 5125 O O . ALA A 1 640 ? -1.535 -27.297 -16.227 1.00 56.59 640 ALA A O 1
ATOM 5126 N N . LEU A 1 641 ? -2.645 -26.904 -18.143 1.00 57.66 641 LEU A N 1
ATOM 5127 C CA . LEU A 1 641 ? -1.835 -27.795 -18.975 1.00 57.66 641 LEU A CA 1
ATOM 5128 C C . LEU A 1 641 ? -0.387 -27.296 -19.079 1.00 57.66 641 LEU A C 1
ATOM 5130 O O . LEU A 1 641 ? 0.543 -28.085 -18.933 1.00 57.66 641 LEU A O 1
ATOM 5134 N N . PHE A 1 642 ? -0.185 -25.991 -19.270 1.00 64.38 642 PHE A N 1
ATOM 5135 C CA . PHE A 1 642 ? 1.147 -25.390 -19.331 1.00 64.38 642 PHE A CA 1
ATOM 5136 C C . PHE A 1 642 ? 1.920 -25.562 -18.015 1.00 64.38 642 PHE A C 1
ATOM 5138 O O . PHE A 1 642 ? 3.082 -25.969 -18.028 1.00 64.38 642 PHE A O 1
ATOM 5145 N N . LEU A 1 643 ? 1.265 -25.336 -16.872 1.00 57.16 643 LEU A N 1
ATOM 5146 C CA . LEU A 1 643 ? 1.870 -25.532 -15.550 1.00 57.16 643 LEU A CA 1
ATOM 5147 C C . LEU A 1 643 ? 2.201 -27.004 -15.270 1.00 57.16 643 LEU A C 1
ATOM 5149 O O . LEU A 1 643 ? 3.252 -27.294 -14.698 1.00 57.16 643 LEU A O 1
ATOM 5153 N N . ALA A 1 644 ? 1.353 -27.937 -15.711 1.00 61.97 644 ALA A N 1
ATOM 5154 C CA . ALA A 1 644 ? 1.628 -29.367 -15.600 1.00 61.97 644 ALA A CA 1
ATOM 5155 C C . ALA A 1 644 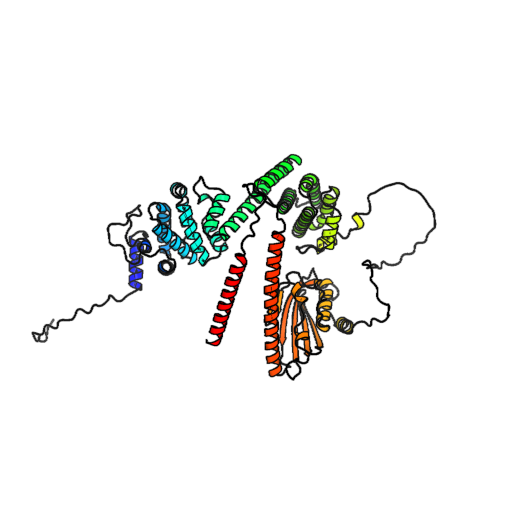? 2.842 -29.779 -16.451 1.00 61.97 644 ALA A C 1
ATOM 5157 O O . ALA A 1 644 ? 3.714 -30.499 -15.968 1.00 61.97 644 ALA A O 1
ATOM 5158 N N . VAL A 1 645 ? 2.948 -29.282 -17.688 1.00 66.69 645 VAL A N 1
ATOM 5159 C CA . VAL A 1 645 ? 4.102 -29.543 -18.565 1.00 66.69 645 VAL A CA 1
ATOM 5160 C C . VAL A 1 645 ? 5.385 -28.951 -17.977 1.00 66.69 645 VAL A C 1
ATOM 5162 O O . VAL A 1 645 ? 6.399 -29.642 -17.926 1.00 66.69 645 VAL A O 1
ATOM 5165 N N . ALA A 1 646 ? 5.346 -27.719 -17.463 1.00 63.78 646 ALA A N 1
ATOM 5166 C CA . ALA A 1 646 ? 6.494 -27.101 -16.801 1.00 63.78 646 ALA A CA 1
ATOM 5167 C C . ALA A 1 646 ? 6.944 -27.900 -15.565 1.00 63.78 646 ALA A C 1
ATOM 5169 O O . ALA A 1 646 ? 8.140 -28.112 -15.369 1.00 63.78 646 ALA A O 1
ATOM 5170 N N . TYR A 1 647 ? 5.994 -28.403 -14.772 1.00 73.06 647 TYR A N 1
ATOM 5171 C CA . TYR A 1 647 ? 6.281 -29.275 -13.635 1.00 73.06 647 TYR A CA 1
ATOM 5172 C C . TYR A 1 647 ? 6.971 -30.575 -14.073 1.00 73.06 647 TYR A C 1
ATOM 5174 O O . TYR A 1 647 ? 8.024 -30.912 -13.536 1.00 73.06 647 TYR A O 1
ATOM 5182 N N . PHE A 1 648 ? 6.461 -31.257 -15.105 1.00 67.25 648 PHE A N 1
ATOM 5183 C CA . PHE A 1 648 ? 7.091 -32.473 -15.631 1.00 67.25 648 PHE A CA 1
ATOM 5184 C C . PHE A 1 648 ? 8.482 -32.226 -16.222 1.00 67.25 648 PHE A C 1
ATOM 5186 O O . PHE A 1 648 ? 9.360 -33.068 -16.057 1.00 67.25 648 PHE A O 1
ATOM 5193 N N . VAL A 1 649 ? 8.718 -31.078 -16.864 1.00 68.25 649 VAL A N 1
ATOM 5194 C CA . VAL A 1 649 ? 10.049 -30.701 -17.368 1.00 68.25 649 VAL A CA 1
ATOM 5195 C C . VAL A 1 649 ? 11.031 -30.486 -16.215 1.00 68.25 649 VAL A C 1
ATOM 5197 O O . VAL A 1 649 ? 12.162 -30.958 -16.283 1.00 68.25 649 VAL A O 1
ATOM 5200 N N . VAL A 1 650 ? 10.608 -29.827 -15.134 1.00 69.25 650 VAL A N 1
ATOM 5201 C CA . VAL A 1 650 ? 11.447 -29.626 -13.940 1.00 69.25 650 VAL A CA 1
ATOM 5202 C C . VAL A 1 650 ? 11.732 -30.949 -13.223 1.00 69.25 650 VAL A C 1
ATOM 5204 O O . VAL A 1 650 ? 12.864 -31.182 -12.800 1.00 69.25 650 VAL A O 1
ATOM 5207 N N . GLU A 1 651 ? 10.737 -31.829 -13.112 1.00 62.00 651 GLU A N 1
ATOM 5208 C CA . GLU A 1 651 ? 10.888 -33.153 -12.499 1.00 62.00 651 GLU A CA 1
ATOM 5209 C C . GLU A 1 651 ? 11.805 -34.059 -13.345 1.00 62.00 651 GLU A C 1
ATOM 5211 O O . GLU A 1 651 ? 12.668 -34.748 -12.804 1.00 62.00 651 GLU A O 1
ATOM 5216 N N . PHE A 1 652 ? 11.682 -33.999 -14.676 1.00 59.59 652 PHE A N 1
ATOM 5217 C CA . PHE A 1 652 ? 12.552 -34.711 -15.614 1.00 59.59 652 PHE A CA 1
ATOM 5218 C C . PHE A 1 652 ? 13.995 -34.206 -15.536 1.00 59.59 652 PHE A C 1
ATOM 5220 O O . PHE A 1 652 ? 14.911 -35.008 -15.381 1.00 59.59 652 PHE A O 1
ATOM 5227 N N . LEU A 1 653 ? 14.201 -32.883 -15.545 1.00 61.00 653 LEU A N 1
ATOM 5228 C CA . LEU A 1 653 ? 15.529 -32.284 -15.396 1.00 61.00 653 LEU A CA 1
ATOM 5229 C C . LEU A 1 653 ? 16.186 -32.672 -14.066 1.00 61.00 653 LEU A C 1
ATOM 5231 O O . LEU A 1 653 ? 17.378 -32.949 -14.062 1.00 61.00 653 LEU A O 1
ATOM 5235 N N . ARG A 1 654 ? 15.422 -32.769 -12.967 1.00 56.22 654 ARG A N 1
ATOM 5236 C CA . ARG A 1 654 ? 15.912 -33.260 -11.662 1.00 56.22 654 ARG A CA 1
ATOM 5237 C C . ARG A 1 654 ? 16.255 -34.749 -11.624 1.00 56.22 654 ARG A C 1
ATOM 5239 O O . ARG A 1 654 ? 16.953 -35.170 -10.710 1.00 56.22 654 ARG A O 1
ATOM 5246 N N . ALA A 1 655 ? 15.707 -35.550 -12.531 1.00 61.06 655 ALA A N 1
ATOM 5247 C CA . ALA A 1 655 ? 16.004 -36.976 -12.614 1.00 61.06 655 ALA A CA 1
ATOM 5248 C C . ALA A 1 655 ? 17.202 -37.271 -13.536 1.00 61.06 655 ALA A C 1
ATOM 5250 O O . ALA A 1 655 ? 17.813 -38.332 -13.420 1.00 61.06 655 ALA A O 1
ATOM 5251 N N . THR A 1 656 ? 17.524 -36.354 -14.457 1.00 58.44 656 THR A N 1
ATOM 5252 C CA . THR A 1 656 ? 18.601 -36.516 -15.451 1.00 58.44 656 THR A CA 1
ATOM 5253 C C . THR A 1 656 ? 19.881 -35.721 -15.164 1.00 58.44 656 THR A C 1
ATOM 5255 O O . THR A 1 656 ? 20.919 -36.062 -15.730 1.00 58.44 656 THR A O 1
ATOM 5258 N N . LEU A 1 657 ? 19.819 -34.680 -14.326 1.00 41.84 657 LEU A N 1
ATOM 5259 C CA . LEU A 1 657 ? 20.966 -33.932 -13.782 1.00 41.84 657 LEU A CA 1
ATOM 5260 C C . LEU A 1 657 ? 21.142 -34.282 -12.307 1.00 41.84 657 LEU A C 1
ATOM 5262 O O . LEU A 1 657 ? 22.313 -34.394 -11.881 1.00 41.84 657 LEU A O 1
#

Organism: NCBI:txid472368